Protein 9FJC (pdb70)

Radius of gyration: 28.63 Å; Cα contacts (8 Å, |Δi|>4): 1859; chains: 4; bounding box: 88×82×57 Å

Solvent-accessible surface area: 30308 Å² total; per-residue (Å²): 199,39,79,63,70,48,0,30,7,18,26,0,0,0,85,16,24,41,0,38,95,10,62,8,27,19,98,62,81,129,7,28,6,95,10,86,25,9,38,27,12,15,2,81,2,2,1,23,11,14,2,0,0,0,2,22,21,20,21,1,16,4,2,39,10,75,44,58,134,45,122,52,137,40,126,105,56,131,58,104,89,17,33,1,0,8,0,31,4,51,75,88,25,77,72,3,75,86,25,90,20,142,8,12,128,31,108,124,30,39,39,33,110,30,43,38,81,98,39,38,12,49,28,0,20,10,6,41,18,179,9,19,4,35,23,16,17,17,1,0,5,51,87,96,62,29,92,54,72,6,0,2,37,35,79,33,113,51,8,23,8,11,0,36,4,58,46,167,58,53,130,9,35,23,76,0,23,0,87,0,36,7,4,1,0,35,15,65,0,13,0,14,8,2,2,14,11,1,67,9,56,65,13,92,15,7,1,2,57,21,51,17,4,14,97,70,31,137,20,35,57,56,70,141,72,67,43,81,40,34,127,17,76,20,94,10,71,124,101,28,110,43,40,43,12,49,68,60,138,7,119,60,23,96,138,140,45,46,104,38,177,67,151,39,51,78,30,76,100,37,0,14,59,12,16,80,5,105,65,24,61,1,93,108,119,26,14,1,8,3,4,1,0,0,10,2,0,9,148,31,52,96,0,1,81,22,1,32,96,10,95,28,2,26,8,2,4,5,0,4,0,55,2,106,36,56,124,67,5,8,0,0,0,0,0,0,0,0,0,1,0,4,2,0,0,4,25,26,106,46,23,2,71,57,51,50,1,4,23,16,40,69,14,68,133,10,39,89,76,102,29,38,91,127,52,66,84,79,4,4,12,0,3,10,0,0,0,14,0,7,6,0,2,8,0,5,12,2,10,46,31,37,0,3,14,29,70,55,66,20,2,4,0,4,0,7,23,6,4,12,44,9,16,21,5,8,10,56,1,3,16,7,0,0,0,0,0,7,0,4,57,4,41,31,15,168,71,28,76,86,137,5,51,1,30,1,4,0,0,0,21,34,1,8,1,7,24,127,89,142,40,28,123,61,124,152,122,124,161,112,80,138,40,59,94,116,45,91,60,44,15,50,128,40,2,67,18,30,37,95,150,86,132,59,30,101,98,18,163,11,14,14,105,8,85,22,0,0,69,4,0,52,48,48,0,2,0,4,0,19,1,25,124,70,15,8,72,24,18,105,0,5,20,0,70,1,61,49,24,126,72,113,19,79,50,10,1,0,0,11,6,43,2,6,36,27,15,0,1,19,39,2,0,1,0,3,0,0,6,4,0,35,24,7,1,4,13,3,66,0,17,0,16,0,0,0,0,29,60,1,63,6,78,0,5,1,1,1,13,51,52,86,82,50,29,12,148,67,78,134,66,0,80,128,29,58,73,57,68,3,24,1,38,153,108,25,47,13,90,16,66,1,50,55,82,34,114,40,111,34,8,96,7,107,114,53,154,141,12,29,4,6,50,1,1,1,5,5,52,67,32,0,86,35,54,83,94,12,56,47,68,6,25,1,0,0,13,0,0,2,17,139,65,2,0,2,96,105,22,77,83,7,91,31,8,146,51,125,108,47,23,133,209,139,119,82,88,125,83,198,29,78,6,0,39,34,11,92,147

Secondary structure (DSSP, 8-state):
----GGGBHHHHH-S-EEEEEEEEESSSTT-EEEEE--S-SSHHHHHHHTTEEEEEEEEEEEEEEEEEEPP--SSS--PPPPEEEEEEE-TTS----STT-GGGG-SSS-EEEEETTSPPPEEEE----SSSSEES---BBSSTTS-S-BSGGGG----EEEEEE-SPP-SS-EEEEEEEEEEEEEEEEEEE-PPP-SPP--SSS-------SS---SSTT--/-EEEEETTEEEEE-TT---EETTS----PPPGGG----SPPB--GGGTSS-EE---EE--TT---EEEEHHHHTTTSHHHHHHHHHEEEEEEEEEEEEE----TT-EEEEEEEEEET----BSSTTS---HHHH--TTSPEE-BSSPPPTT-SS-B--BGGGTTTTS-GGGGGGSSEEEEETTT-SEEEEEE----SSS-B-TTTB--EEEEEEEEEEEE--BTB----EEEEEEEEEEEEEEEE-SPP--/-----PPTTTT---TT------BSSTT--PPPP---S-EE-BHHHHHTS-EE------TTTTTSGGGG-EEE---SSSS-EEEEEE--TTTSHHHHTSHHHHHHTT-SEEES-EEEEEEE-S-TT-B-EEEEEEE-BTB----SHHHHTTSEEEEEETTT-SEEEEEE----SSS-EESS--GGG---EEEEEESS--B--TTS-S-EEEEEEEEE-TT-EEES----SS---SS---/--S---SSSGGGS----

Structure (mmCIF, N/CA/C/O backbone):
data_9FJC
#
_entry.id   9FJC
#
loop_
_entity.id
_entity.type
_entity.pdbx_description
1 polymer 'Capsid protein VP1'
2 polymer 'Capsid protein VP2'
3 polymer 'Capsid protein VP3'
4 polymer 'Capsid protein VP4'
5 non-polymer 'PALMITIC ACID'
#
loop_
_atom_site.group_PDB
_atom_site.id
_atom_site.type_symbol
_atom_site.label_atom_id
_atom_site.label_alt_id
_atom_site.label_comp_id
_atom_site.label_asym_id
_atom_site.label_entity_id
_atom_site.label_seq_id
_atom_site.pdbx_PDB_ins_code
_atom_site.Cartn_x
_atom_site.Cartn_y
_atom_site.Cartn_z
_atom_site.occupancy
_atom_site.B_iso_or_equiv
_atom_site.auth_seq_id
_atom_site.auth_comp_id
_atom_site.auth_asym_id
_atom_site.auth_atom_id
_atom_site.pdbx_PDB_model_num
ATOM 1 N N . TYR A 1 1 ? 250.218 244.260 313.566 1.00 68.89 56 TYR 1 N 1
ATOM 2 C CA . TYR A 1 1 ? 251.622 244.323 313.176 1.00 68.89 56 TYR 1 CA 1
ATOM 3 C C . TYR A 1 1 ? 252.525 243.827 314.299 1.00 68.89 56 TYR 1 C 1
ATOM 4 O O . TYR A 1 1 ? 253.731 243.670 314.114 1.00 68.89 56 TYR 1 O 1
ATOM 13 N N . HIS A 1 2 ? 251.933 243.579 315.464 1.00 64.21 57 HIS 1 N 1
ATOM 14 C CA . HIS A 1 2 ? 252.628 242.984 316.598 1.00 64.21 57 HIS 1 CA 1
ATOM 15 C C . HIS A 1 2 ? 252.000 241.629 316.883 1.00 64.21 57 HIS 1 C 1
ATOM 16 O O . HIS A 1 2 ? 250.788 241.537 317.101 1.00 64.21 57 HIS 1 O 1
ATOM 23 N N . SER A 1 3 ? 252.821 240.585 316.875 1.00 61.57 58 SER 1 N 1
ATOM 24 C CA . SER A 1 3 ? 252.330 239.236 317.100 1.00 61.57 58 SER 1 CA 1
ATOM 25 C C . SER A 1 3 ? 252.307 238.915 318.589 1.00 61.57 58 SER 1 C 1
ATOM 26 O O . SER A 1 3 ? 253.087 239.457 319.377 1.00 61.57 58 SER 1 O 1
ATOM 29 N N . ARG A 1 4 ? 251.396 238.024 318.970 1.00 57.85 59 ARG 1 N 1
ATOM 30 C CA . ARG A 1 4 ? 251.241 237.581 320.350 1.00 57.85 59 ARG 1 CA 1
ATOM 31 C C . ARG A 1 4 ? 251.766 236.161 320.536 1.00 57.85 59 ARG 1 C 1
ATOM 32 O O . ARG A 1 4 ? 251.220 235.377 321.313 1.00 57.85 59 ARG 1 O 1
ATOM 40 N N . SER A 1 5 ? 252.837 235.819 319.817 1.00 57.25 60 SER 1 N 1
ATOM 41 C CA . SER A 1 5 ? 253.337 234.448 319.835 1.00 57.25 60 SER 1 CA 1
ATOM 42 C C . SER A 1 5 ? 253.855 234.057 321.212 1.00 57.25 60 SER 1 C 1
ATOM 43 O O . SER A 1 5 ? 253.621 232.936 321.674 1.00 57.25 60 SER 1 O 1
ATOM 46 N N . GLU A 1 6 ? 254.557 234.966 321.886 1.00 54.16 61 GLU 1 N 1
ATOM 47 C CA . GLU A 1 6 ? 255.194 234.622 323.149 1.00 54.16 61 GLU 1 CA 1
ATOM 48 C C . GLU A 1 6 ? 254.229 234.609 324.325 1.00 54.16 61 GLU 1 C 1
ATOM 49 O O . GLU A 1 6 ? 254.631 234.219 325.425 1.00 54.16 61 GLU 1 O 1
ATOM 55 N N . SER A 1 7 ? 252.982 235.029 324.133 1.00 53.73 62 SER 1 N 1
ATOM 56 C CA . SER A 1 7 ? 251.970 234.936 325.174 1.00 53.73 62 SER 1 CA 1
ATOM 57 C C . SER A 1 7 ? 251.053 233.736 324.986 1.00 53.73 62 SER 1 C 1
ATOM 58 O O . SER A 1 7 ? 250.039 233.628 325.680 1.00 53.73 62 SER 1 O 1
ATOM 61 N N . SER A 1 8 ? 251.383 232.837 324.062 1.00 53.66 63 SER 1 N 1
ATOM 62 C CA . SER A 1 8 ? 250.635 231.598 323.926 1.00 53.66 63 SER 1 CA 1
ATOM 63 C C . SER A 1 8 ? 250.804 230.746 325.176 1.00 53.66 63 SER 1 C 1
ATOM 64 O O . SER A 1 8 ? 251.781 230.879 325.916 1.00 53.66 63 SER 1 O 1
ATOM 67 N N . ILE A 1 9 ? 249.830 229.865 325.413 1.00 52.05 64 ILE 1 N 1
ATOM 68 C CA . ILE A 1 9 ? 249.917 228.959 326.555 1.00 52.05 64 ILE 1 CA 1
ATOM 69 C C . ILE A 1 9 ? 251.140 228.064 326.428 1.00 52.05 64 ILE 1 C 1
ATOM 70 O O . ILE A 1 9 ? 251.834 227.791 327.416 1.00 52.05 64 ILE 1 O 1
ATOM 75 N N . GLU A 1 10 ? 251.427 227.601 325.211 1.00 53.67 65 GLU 1 N 1
ATOM 76 C CA . GLU A 1 10 ? 252.608 226.777 324.982 1.00 53.67 65 GLU 1 CA 1
ATOM 77 C C . GLU A 1 10 ? 253.873 227.502 325.420 1.00 53.67 65 GLU 1 C 1
ATOM 78 O O . GLU A 1 10 ? 254.593 227.036 326.307 1.00 53.67 65 GLU 1 O 1
ATOM 84 N N . ASN A 1 11 ? 254.141 228.668 324.828 1.00 51.96 66 ASN 1 N 1
ATOM 85 C CA . ASN A 1 11 ? 255.350 229.408 325.170 1.00 51.96 66 ASN 1 CA 1
ATOM 86 C C . ASN A 1 11 ? 255.385 229.776 326.645 1.00 51.96 66 ASN 1 C 1
ATOM 87 O O . ASN A 1 11 ? 256.458 229.784 327.256 1.00 51.96 66 ASN 1 O 1
ATOM 92 N N . PHE A 1 12 ? 254.227 230.067 327.235 1.00 50.94 67 PHE 1 N 1
ATOM 93 C CA . PHE A 1 12 ? 254.173 230.433 328.644 1.00 50.94 67 PHE 1 CA 1
ATOM 94 C C . PHE A 1 12 ? 254.552 229.266 329.548 1.00 50.94 67 PHE 1 C 1
ATOM 95 O O . PHE A 1 12 ? 255.222 229.463 330.567 1.00 50.94 67 PHE 1 O 1
ATOM 103 N N . LEU A 1 13 ? 254.147 228.049 329.192 1.00 49.98 68 LEU 1 N 1
ATOM 104 C CA . LEU A 1 13 ? 254.374 226.896 330.054 1.00 49.98 68 LEU 1 CA 1
ATOM 105 C C . LEU A 1 13 ? 255.513 225.995 329.596 1.00 49.98 68 LEU 1 C 1
ATOM 106 O O . LEU A 1 13 ? 256.075 225.270 330.421 1.00 49.98 68 LEU 1 O 1
ATOM 111 N N . CYS A 1 14 ? 255.879 226.021 328.314 1.00 50.23 69 CYS 1 N 1
ATOM 112 C CA . CYS A 1 14 ? 256.902 225.118 327.784 1.00 50.23 69 CYS 1 CA 1
ATOM 113 C C . CYS A 1 14 ? 258.309 225.636 328.099 1.00 50.23 69 CYS 1 C 1
ATOM 114 O O . CYS A 1 14 ? 259.128 225.896 327.220 1.00 50.23 69 CYS 1 O 1
ATOM 117 N N . ARG A 1 15 ? 258.577 225.780 329.394 1.00 47.53 70 ARG 1 N 1
ATOM 118 C CA . ARG A 1 15 ? 259.898 226.132 329.894 1.00 47.53 70 ARG 1 CA 1
ATOM 119 C C . ARG A 1 15 ? 260.189 225.261 331.104 1.00 47.53 70 ARG 1 C 1
ATOM 120 O O . ARG A 1 15 ? 259.337 225.127 331.986 1.00 47.53 70 ARG 1 O 1
ATOM 128 N N . ALA A 1 16 ? 261.377 224.664 331.140 1.00 45.87 71 ALA 1 N 1
ATOM 129 C CA . ALA A 1 16 ? 261.700 223.721 332.202 1.00 45.87 71 ALA 1 CA 1
ATOM 130 C C . ALA A 1 16 ? 261.799 224.429 333.545 1.00 45.87 71 ALA 1 C 1
ATOM 131 O O . ALA A 1 16 ? 262.446 225.470 333.673 1.00 45.87 71 ALA 1 O 1
ATOM 133 N N . ALA A 1 17 ? 261.150 223.852 334.551 1.00 44.25 72 ALA 1 N 1
ATOM 134 C CA . ALA A 1 17 ? 261.101 224.424 335.887 1.00 44.25 72 ALA 1 CA 1
ATOM 135 C C . ALA A 1 17 ? 261.407 223.349 336.915 1.00 44.25 72 ALA 1 C 1
ATOM 136 O O . ALA A 1 17 ? 260.888 222.233 336.829 1.00 44.25 72 ALA 1 O 1
ATOM 138 N N . CYS A 1 18 ? 262.248 223.687 337.886 1.00 44.75 73 CYS 1 N 1
ATOM 139 C CA . CYS A 1 18 ? 262.547 222.759 338.966 1.00 44.75 73 CYS 1 CA 1
ATOM 140 C C . CYS A 1 18 ? 261.330 222.608 339.867 1.00 44.75 73 CYS 1 C 1
ATOM 141 O O . CYS A 1 18 ? 260.760 223.600 340.329 1.00 44.75 73 CYS 1 O 1
ATOM 144 N N . VAL A 1 19 ? 260.929 221.363 340.115 1.00 45.29 74 VAL 1 N 1
ATOM 145 C CA . VAL A 1 19 ? 259.774 221.075 340.959 1.00 45.29 74 VAL 1 CA 1
ATOM 146 C C . VAL A 1 19 ? 260.163 220.510 342.311 1.00 45.29 74 VAL 1 C 1
ATOM 147 O O . VAL A 1 19 ? 259.342 220.559 343.241 1.00 45.29 74 VAL 1 O 1
ATOM 151 N N . TYR A 1 20 ? 261.376 219.986 342.457 1.00 45.91 75 TYR 1 N 1
ATOM 152 C CA . TYR A 1 20 ? 261.835 219.370 343.694 1.00 45.91 75 TYR 1 CA 1
ATOM 153 C C . TYR A 1 20 ? 263.286 218.958 343.503 1.00 45.91 75 TYR 1 C 1
ATOM 154 O O . TYR A 1 20 ? 263.762 218.815 342.375 1.00 45.91 75 TYR 1 O 1
ATOM 163 N N . TYR A 1 21 ? 263.983 218.771 344.619 1.00 46.67 76 TYR 1 N 1
ATOM 164 C CA . TYR A 1 21 ? 265.277 218.109 344.599 1.00 46.67 76 TYR 1 CA 1
ATOM 165 C C . TYR A 1 21 ? 265.449 217.316 345.883 1.00 46.67 76 TYR 1 C 1
ATOM 166 O O . TYR A 1 21 ? 265.000 217.738 346.951 1.00 46.67 76 TYR 1 O 1
ATOM 175 N N . ALA A 1 22 ? 266.089 216.157 345.765 1.00 48.34 77 ALA 1 N 1
ATOM 176 C CA . ALA A 1 22 ? 266.283 215.245 346.880 1.00 48.34 77 ALA 1 CA 1
ATOM 177 C C . ALA A 1 22 ? 267.750 214.855 346.968 1.00 48.34 77 ALA 1 C 1
ATOM 178 O O . ALA A 1 22 ? 268.498 214.950 345.993 1.00 48.34 77 ALA 1 O 1
ATOM 180 N N . THR A 1 23 ? 268.156 214.412 348.154 1.00 49.40 78 THR 1 N 1
ATOM 181 C CA . THR A 1 23 ? 269.536 214.034 348.413 1.00 49.40 78 THR 1 CA 1
ATOM 182 C C . THR A 1 23 ? 269.593 212.627 348.987 1.00 49.40 78 THR 1 C 1
ATOM 183 O O . THR A 1 23 ? 268.647 212.159 349.624 1.00 49.40 78 THR 1 O 1
ATOM 187 N N . TYR A 1 24 ? 270.717 211.957 348.750 1.00 50.54 79 TYR 1 N 1
ATOM 188 C CA . TYR A 1 24 ? 270.948 210.629 349.297 1.00 50.54 79 TYR 1 CA 1
ATOM 189 C C . TYR A 1 24 ? 272.447 210.381 349.360 1.00 50.54 79 TYR 1 C 1
ATOM 190 O O . TYR A 1 24 ? 273.189 210.812 348.475 1.00 50.54 79 TYR 1 O 1
ATOM 199 N N . THR A 1 25 ? 272.882 209.695 350.412 1.00 54.61 80 THR 1 N 1
ATOM 200 C CA . THR A 1 25 ? 274.290 209.412 350.650 1.00 54.61 80 THR 1 CA 1
ATOM 201 C C . THR A 1 25 ? 274.540 207.913 350.554 1.00 54.61 80 THR 1 C 1
ATOM 202 O O . THR A 1 25 ? 273.664 207.106 350.877 1.00 54.61 80 THR 1 O 1
ATOM 206 N N . ASN A 1 26 ? 275.741 207.548 350.112 1.00 57.77 81 ASN 1 N 1
ATOM 207 C CA . ASN A 1 26 ? 276.089 206.157 349.853 1.00 57.77 81 ASN 1 CA 1
ATOM 208 C C . ASN A 1 26 ? 276.660 205.453 351.078 1.00 57.77 81 ASN 1 C 1
ATOM 209 O O . ASN A 1 26 ? 277.337 204.431 350.941 1.00 57.77 81 ASN 1 O 1
ATOM 214 N N . ASN A 1 27 ? 276.400 205.974 352.275 1.00 59.40 82 ASN 1 N 1
ATOM 215 C CA . ASN A 1 27 ? 277.019 205.452 353.486 1.00 59.40 82 ASN 1 CA 1
ATOM 216 C C . ASN A 1 27 ? 276.058 204.663 354.366 1.00 59.40 82 ASN 1 C 1
ATOM 217 O O . ASN A 1 27 ? 276.354 204.449 355.545 1.00 59.40 82 ASN 1 O 1
ATOM 222 N N . SER A 1 28 ? 274.919 204.228 353.834 1.00 58.88 83 SER 1 N 1
ATOM 223 C CA . SER A 1 28 ? 273.955 203.500 354.646 1.00 58.88 83 SER 1 CA 1
ATOM 224 C C . SER A 1 28 ? 273.068 202.656 353.746 1.00 58.88 83 SER 1 C 1
ATOM 225 O O . SER A 1 28 ? 272.973 202.891 352.539 1.00 58.88 83 SER 1 O 1
ATOM 228 N N . GLU A 1 29 ? 272.359 201.691 354.333 1.00 59.00 84 GLU 1 N 1
ATOM 229 C CA . GLU A 1 29 ? 271.401 200.870 353.549 1.00 59.00 84 GLU 1 CA 1
ATOM 230 C C . GLU A 1 29 ? 270.167 201.725 353.247 1.00 59.00 84 GLU 1 C 1
ATOM 231 O O . GLU A 1 29 ? 269.475 201.433 352.261 1.00 59.00 84 GLU 1 O 1
ATOM 237 N N . LYS A 1 30 ? 269.889 202.726 354.084 1.00 57.35 85 LYS 1 N 1
ATOM 238 C CA . LYS A 1 30 ? 268.794 203.642 353.803 1.00 57.35 85 LYS 1 CA 1
ATOM 239 C C . LYS A 1 30 ? 269.233 204.798 352.917 1.00 57.35 85 LYS 1 C 1
ATOM 240 O O . LYS A 1 30 ? 268.603 205.860 352.934 1.00 57.35 85 LYS 1 O 1
ATOM 246 N N . GLY A 1 31 ? 270.300 204.613 352.145 1.00 54.77 86 GLY 1 N 1
ATOM 247 C CA . GLY A 1 31 ? 270.846 205.673 351.324 1.00 54.77 86 GLY 1 CA 1
ATOM 248 C C . GLY A 1 31 ? 270.171 205.825 349.979 1.00 54.77 86 GLY 1 C 1
ATOM 249 O O . GLY A 1 31 ? 270.838 205.841 348.941 1.00 54.77 86 GLY 1 O 1
ATOM 250 N N . TYR A 1 32 ? 268.851 205.949 350.018 1.00 52.55 87 TYR 1 N 1
ATOM 251 C CA . TYR A 1 32 ? 268.078 206.191 348.779 1.00 52.55 87 TYR 1 CA 1
ATOM 252 C C . TYR A 1 32 ? 267.160 207.372 349.054 1.00 52.55 87 TYR 1 C 1
ATOM 253 O O . TYR A 1 32 ? 267.039 207.780 350.217 1.00 52.55 87 TYR 1 O 1
ATOM 262 N N . ALA A 1 33 ? 266.533 207.910 348.021 1.00 50.75 88 ALA 1 N 1
ATOM 263 C CA . ALA A 1 33 ? 265.624 209.037 348.134 1.00 50.75 88 ALA 1 CA 1
ATOM 264 C C . ALA A 1 33 ? 264.296 208.709 347.469 1.00 50.75 88 ALA 1 C 1
ATOM 265 O O . ALA A 1 33 ? 264.226 207.911 346.531 1.00 50.75 88 ALA 1 O 1
ATOM 267 N N . GLU A 1 34 ? 263.236 209.334 347.973 1.00 50.98 89 GLU 1 N 1
ATOM 268 C CA . GLU A 1 34 ? 261.899 209.157 347.431 1.00 50.98 89 GLU 1 CA 1
ATOM 269 C C . GLU A 1 34 ? 261.214 210.510 347.337 1.00 50.98 89 GLU 1 C 1
ATOM 270 O O . GLU A 1 34 ? 261.528 211.435 348.088 1.00 50.98 89 GLU 1 O 1
ATOM 276 N N . TRP A 1 35 ? 260.272 210.617 346.404 1.00 46.03 90 TRP 1 N 1
ATOM 277 C CA . TRP A 1 35 ? 259.498 211.842 346.239 1.00 46.03 90 TRP 1 CA 1
ATOM 278 C C . TRP A 1 35 ? 258.148 211.492 345.639 1.00 46.03 90 TRP 1 C 1
ATOM 279 O O . TRP A 1 35 ? 258.086 210.888 344.565 1.00 46.03 90 TRP 1 O 1
ATOM 290 N N . VAL A 1 36 ? 257.075 211.875 346.326 1.00 45.27 91 VAL 1 N 1
ATOM 291 C CA . VAL A 1 36 ? 255.728 211.699 345.792 1.00 45.27 91 VAL 1 CA 1
ATOM 292 C C . VAL A 1 36 ? 255.480 212.821 344.790 1.00 45.27 91 VAL 1 C 1
ATOM 293 O O . VAL A 1 36 ? 255.500 214.000 345.151 1.00 45.27 91 VAL 1 O 1
ATOM 297 N N . ILE A 1 37 ? 255.241 212.456 343.529 1.00 45.75 92 ILE 1 N 1
ATOM 298 C CA . ILE A 1 37 ? 255.229 213.441 342.455 1.00 45.75 92 ILE 1 CA 1
ATOM 299 C C . ILE A 1 37 ? 254.059 214.397 342.623 1.00 45.75 92 ILE 1 C 1
ATOM 300 O O . ILE A 1 37 ? 252.906 213.979 342.786 1.00 45.75 92 ILE 1 O 1
ATOM 305 N N . ASN A 1 38 ? 254.357 215.693 342.583 1.00 46.92 93 ASN 1 N 1
ATOM 306 C CA . ASN A 1 38 ? 253.351 216.742 342.647 1.00 46.92 93 ASN 1 CA 1
ATOM 307 C C . ASN A 1 38 ? 253.991 218.043 342.190 1.00 46.92 93 ASN 1 C 1
ATOM 308 O O . ASN A 1 38 ? 255.205 218.223 342.302 1.00 46.92 93 ASN 1 O 1
ATOM 313 N N . THR A 1 39 ? 253.161 218.951 341.683 1.00 46.48 94 THR 1 N 1
ATOM 314 C CA . THR A 1 39 ? 253.625 220.226 341.152 1.00 46.48 94 THR 1 CA 1
ATOM 315 C C . THR A 1 39 ? 253.305 221.391 342.083 1.00 46.48 94 THR 1 C 1
ATOM 316 O O . THR A 1 39 ? 253.233 222.539 341.643 1.00 46.48 94 THR 1 O 1
ATOM 320 N N . ARG A 1 40 ? 253.120 221.115 343.375 1.00 47.57 95 ARG 1 N 1
ATOM 321 C CA . ARG A 1 40 ? 252.658 222.132 344.310 1.00 47.57 95 ARG 1 CA 1
ATOM 322 C C . ARG A 1 40 ? 253.671 222.446 345.403 1.00 47.57 95 ARG 1 C 1
ATOM 323 O O . ARG A 1 40 ? 253.340 223.173 346.344 1.00 47.57 95 ARG 1 O 1
ATOM 331 N N . GLN A 1 41 ? 254.890 221.922 345.309 1.00 47.12 96 GLN 1 N 1
ATOM 332 C CA . GLN A 1 41 ? 255.915 222.187 346.306 1.00 47.12 96 GLN 1 CA 1
ATOM 333 C C . GLN A 1 41 ? 256.833 223.342 345.930 1.00 47.12 96 GLN 1 C 1
ATOM 334 O O . GLN A 1 41 ? 257.675 223.730 346.744 1.00 47.12 96 GLN 1 O 1
ATOM 340 N N . VAL A 1 42 ? 256.691 223.901 344.731 1.00 46.89 97 VAL 1 N 1
ATOM 341 C CA . VAL A 1 42 ? 257.478 225.042 344.280 1.00 46.89 97 VAL 1 CA 1
ATOM 342 C C . VAL A 1 42 ? 256.521 226.167 343.920 1.00 46.89 97 VAL 1 C 1
ATOM 343 O O . VAL A 1 42 ? 255.454 225.922 343.350 1.00 46.89 97 VAL 1 O 1
ATOM 347 N N . ALA A 1 43 ? 256.902 227.401 344.253 1.00 47.07 98 ALA 1 N 1
ATOM 348 C CA . ALA A 1 43 ? 255.992 228.529 344.082 1.00 47.07 98 ALA 1 CA 1
ATOM 349 C C . ALA A 1 43 ? 255.774 228.872 342.611 1.00 47.07 98 ALA 1 C 1
ATOM 350 O O . ALA A 1 43 ? 254.636 229.101 342.187 1.00 47.07 98 ALA 1 O 1
ATOM 352 N N . GLN A 1 44 ? 256.845 228.900 341.817 1.00 47.82 99 GLN 1 N 1
ATOM 353 C CA . GLN A 1 44 ? 256.775 229.490 340.482 1.00 47.82 99 GLN 1 CA 1
ATOM 354 C C . GLN A 1 44 ? 255.920 228.655 339.533 1.00 47.82 99 GLN 1 C 1
ATOM 355 O O . GLN A 1 44 ? 254.957 229.159 338.940 1.00 47.82 99 GLN 1 O 1
ATOM 361 N N . LEU A 1 45 ? 256.265 227.377 339.360 1.00 46.81 100 LEU 1 N 1
ATOM 362 C CA . LEU A 1 45 ? 255.492 226.537 338.450 1.00 46.81 100 LEU 1 CA 1
ATOM 363 C C . LEU A 1 45 ? 254.068 226.350 338.950 1.00 46.81 100 LEU 1 C 1
ATOM 364 O O . LEU A 1 45 ? 253.128 226.283 338.151 1.00 46.81 100 LEU 1 O 1
ATOM 369 N N . ARG A 1 46 ? 253.887 226.255 340.269 1.00 47.43 101 ARG 1 N 1
ATOM 370 C CA . ARG A 1 46 ? 252.543 226.137 340.822 1.00 47.43 101 ARG 1 CA 1
ATOM 371 C C . ARG A 1 46 ? 251.695 227.346 340.457 1.00 47.43 101 ARG 1 C 1
ATOM 372 O O . ARG A 1 46 ? 250.544 227.206 340.034 1.00 47.43 101 ARG 1 O 1
ATOM 380 N N . ARG A 1 47 ? 252.252 228.549 340.612 1.00 48.84 102 ARG 1 N 1
ATOM 381 C CA . ARG A 1 47 ? 251.501 229.748 340.260 1.00 48.84 102 ARG 1 CA 1
ATOM 382 C C . ARG A 1 47 ? 251.214 229.799 338.767 1.00 48.84 102 ARG 1 C 1
ATOM 383 O O . ARG A 1 47 ? 250.118 230.194 338.354 1.00 48.84 102 ARG 1 O 1
ATOM 391 N N . LYS A 1 48 ? 252.185 229.407 337.941 1.00 48.18 103 LYS 1 N 1
ATOM 392 C CA . LYS A 1 48 ? 251.957 229.415 336.499 1.00 48.18 103 LYS 1 CA 1
ATOM 393 C C . LYS A 1 48 ? 250.845 228.448 336.109 1.00 48.18 103 LYS 1 C 1
ATOM 394 O O . LYS A 1 48 ? 250.009 228.765 335.256 1.00 48.18 103 LYS 1 O 1
ATOM 400 N N . LEU A 1 49 ? 250.814 227.266 336.727 1.00 47.34 104 LEU 1 N 1
ATOM 401 C CA . LEU A 1 49 ? 249.772 226.294 336.414 1.00 47.34 104 LEU 1 CA 1
ATOM 402 C C . LEU A 1 49 ? 248.415 226.739 336.944 1.00 47.34 104 LEU 1 C 1
ATOM 403 O O . LEU A 1 49 ? 247.386 226.513 336.297 1.00 47.34 104 LEU 1 O 1
ATOM 408 N N . GLU A 1 50 ? 248.388 227.374 338.112 1.00 47.84 105 GLU 1 N 1
ATOM 409 C CA . GLU A 1 50 ? 247.138 227.728 338.769 1.00 47.84 105 GLU 1 CA 1
ATOM 410 C C . GLU A 1 50 ? 246.484 228.976 338.191 1.00 47.84 105 GLU 1 C 1
ATOM 411 O O . GLU A 1 50 ? 245.509 229.464 338.767 1.00 47.84 105 GLU 1 O 1
ATOM 417 N N . LEU A 1 51 ? 246.992 229.506 337.080 1.00 47.43 106 LEU 1 N 1
ATOM 418 C CA . LEU A 1 51 ? 246.246 230.495 336.317 1.00 47.43 106 LEU 1 CA 1
ATOM 419 C C . LEU A 1 51 ? 245.035 229.889 335.625 1.00 47.43 106 LEU 1 C 1
ATOM 420 O O . LEU A 1 51 ? 244.200 230.633 335.102 1.00 47.43 106 LEU 1 O 1
ATOM 425 N N . PHE A 1 52 ? 244.931 228.565 335.608 1.00 47.11 107 PHE 1 N 1
ATOM 426 C CA . PHE A 1 52 ? 243.851 227.852 334.953 1.00 47.11 107 PHE 1 CA 1
ATOM 427 C C . PHE A 1 52 ? 243.285 226.820 335.916 1.00 47.11 107 PHE 1 C 1
ATOM 428 O O . PHE A 1 52 ? 243.940 226.417 336.879 1.00 47.11 107 PHE 1 O 1
ATOM 436 N N . THR A 1 53 ? 242.051 226.402 335.654 1.00 47.31 108 THR 1 N 1
ATOM 437 C CA . THR A 1 53 ? 241.394 225.394 336.475 1.00 47.31 108 THR 1 CA 1
ATOM 438 C C . THR A 1 53 ? 241.680 223.975 336.006 1.00 47.31 108 THR 1 C 1
ATOM 439 O O . THR A 1 53 ? 241.911 223.090 336.834 1.00 47.31 108 THR 1 O 1
ATOM 443 N N . TYR A 1 54 ? 241.680 223.740 334.699 1.00 48.36 109 TYR 1 N 1
ATOM 444 C CA . TYR A 1 54 ? 241.952 222.427 334.136 1.00 48.36 109 TYR 1 CA 1
ATOM 445 C C . TYR A 1 54 ? 243.049 222.535 333.091 1.00 48.36 109 TYR 1 C 1
ATOM 446 O O . TYR A 1 54 ? 243.098 223.501 332.326 1.00 48.36 109 TYR 1 O 1
ATOM 455 N N . LEU A 1 55 ? 243.923 221.534 333.063 1.00 47.04 110 LEU 1 N 1
ATOM 456 C CA . LEU A 1 55 ? 245.045 221.507 332.141 1.00 47.04 110 LEU 1 CA 1
ATOM 457 C C . LEU A 1 55 ? 245.177 220.114 331.548 1.00 47.04 110 LEU 1 C 1
ATOM 458 O O . LEU A 1 55 ? 244.812 219.118 332.175 1.00 47.04 110 LEU 1 O 1
ATOM 463 N N . ARG A 1 56 ? 245.705 220.055 330.330 1.00 48.52 111 ARG 1 N 1
ATOM 464 C CA . ARG A 1 56 ? 245.985 218.791 329.660 1.00 48.52 111 ARG 1 CA 1
ATOM 465 C C . ARG A 1 56 ? 247.268 218.959 328.867 1.00 48.52 111 ARG 1 C 1
ATOM 466 O O . ARG A 1 56 ? 247.312 219.756 327.926 1.00 48.52 111 ARG 1 O 1
ATOM 474 N N . PHE A 1 57 ? 248.308 218.222 329.245 1.00 48.36 112 PHE 1 N 1
ATOM 475 C CA . PHE A 1 57 ? 249.596 218.377 328.589 1.00 48.36 112 PHE 1 CA 1
ATOM 476 C C . PHE A 1 57 ? 250.397 217.090 328.684 1.00 48.36 112 PHE 1 C 1
ATOM 477 O O . PHE A 1 57 ? 250.160 216.245 329.551 1.00 48.36 112 PHE 1 O 1
ATOM 485 N N . ASP A 1 58 ? 251.352 216.956 327.773 1.00 49.91 113 ASP 1 N 1
ATOM 486 C CA . ASP A 1 58 ? 252.434 215.998 327.913 1.00 49.91 113 ASP 1 CA 1
ATOM 487 C C . ASP A 1 58 ? 253.553 216.634 328.726 1.00 49.91 113 ASP 1 C 1
ATOM 488 O O . ASP A 1 58 ? 253.612 217.854 328.890 1.00 49.91 113 ASP 1 O 1
ATOM 493 N N . LEU A 1 59 ? 254.445 215.798 329.238 1.00 47.99 114 LEU 1 N 1
ATOM 494 C CA . LEU A 1 59 ? 255.493 216.272 330.128 1.00 47.99 114 LEU 1 CA 1
ATOM 495 C C . LEU A 1 59 ? 256.854 215.777 329.667 1.00 47.99 114 LEU 1 C 1
ATOM 496 O O . LEU A 1 59 ? 257.019 214.603 329.329 1.00 47.99 114 LEU 1 O 1
ATOM 501 N N . GLU A 1 60 ? 257.825 216.683 329.660 1.00 48.33 115 GLU 1 N 1
ATOM 502 C CA . GLU A 1 60 ? 259.224 216.342 329.451 1.00 48.33 115 GLU 1 CA 1
ATOM 503 C C . GLU A 1 60 ? 259.932 216.389 330.797 1.00 48.33 115 GLU 1 C 1
ATOM 504 O O . GLU A 1 60 ? 259.853 217.396 331.508 1.00 48.33 115 GLU 1 O 1
ATOM 510 N N . LEU A 1 61 ? 260.617 215.307 331.143 1.00 47.10 116 LEU 1 N 1
ATOM 511 C CA . LEU A 1 61 ? 261.304 215.180 332.420 1.00 47.10 116 LEU 1 CA 1
ATOM 512 C C . LEU A 1 61 ? 262.804 215.257 332.187 1.00 47.10 116 LEU 1 C 1
ATOM 513 O O . LEU A 1 61 ? 263.337 214.544 331.333 1.00 47.10 116 LEU 1 O 1
ATOM 518 N N . THR A 1 62 ? 263.478 216.121 332.939 1.00 45.18 117 THR 1 N 1
ATOM 519 C CA . THR A 1 62 ? 264.927 216.240 332.899 1.00 45.18 117 THR 1 CA 1
ATOM 520 C C . THR A 1 62 ? 265.469 216.266 334.320 1.00 45.18 117 THR 1 C 1
ATOM 521 O O . THR A 1 62 ? 264.933 216.966 335.183 1.00 45.18 117 THR 1 O 1
ATOM 525 N N . PHE A 1 63 ? 266.530 215.504 334.559 1.00 45.34 118 PHE 1 N 1
ATOM 526 C CA . PHE A 1 63 ? 267.147 215.401 335.872 1.00 45.34 118 PHE 1 CA 1
ATOM 527 C C . PHE A 1 63 ? 268.555 215.975 335.826 1.00 45.34 118 PHE 1 C 1
ATOM 528 O O . PHE A 1 63 ? 269.317 215.696 334.897 1.00 45.34 118 PHE 1 O 1
ATOM 536 N N . VAL A 1 64 ? 268.898 216.776 336.829 1.00 44.04 119 VAL 1 N 1
ATOM 537 C CA . VAL A 1 64 ? 270.250 217.300 336.997 1.00 44.04 119 VAL 1 CA 1
ATOM 538 C C . VAL A 1 64 ? 270.789 216.686 338.281 1.00 44.04 119 VAL 1 C 1
ATOM 539 O O . VAL A 1 64 ? 270.328 217.016 339.380 1.00 44.04 119 VAL 1 O 1
ATOM 543 N N . ILE A 1 65 ? 271.763 215.792 338.151 1.00 44.89 120 ILE 1 N 1
ATOM 544 C CA . ILE A 1 65 ? 272.297 215.034 339.276 1.00 44.89 120 ILE 1 CA 1
ATOM 545 C C . ILE A 1 65 ? 273.741 215.455 339.507 1.00 44.89 120 ILE 1 C 1
ATOM 546 O O . ILE A 1 65 ? 274.576 215.362 338.600 1.00 44.89 120 ILE 1 O 1
ATOM 551 N N . THR A 1 66 ? 274.035 215.913 340.720 1.00 45.87 121 THR 1 N 1
ATOM 552 C CA . THR A 1 66 ? 275.373 216.318 341.117 1.00 45.87 121 THR 1 CA 1
ATOM 553 C C . THR A 1 66 ? 275.749 215.627 342.420 1.00 45.87 121 THR 1 C 1
ATOM 554 O O . THR A 1 66 ? 274.881 215.249 343.210 1.00 45.87 121 THR 1 O 1
ATOM 558 N N . SER A 1 67 ? 277.050 215.464 342.639 1.00 48.22 122 SER 1 N 1
ATOM 559 C CA . SER A 1 67 ? 277.560 214.769 343.810 1.00 48.22 122 SER 1 CA 1
ATOM 560 C C . SER A 1 67 ? 278.617 215.617 344.500 1.00 48.22 122 SER 1 C 1
ATOM 561 O O . SER A 1 67 ? 279.261 216.469 343.885 1.00 48.22 122 SER 1 O 1
ATOM 564 N N . ALA A 1 68 ? 278.785 215.372 345.797 1.00 50.09 123 ALA 1 N 1
ATOM 565 C CA . ALA A 1 68 ? 279.780 216.063 346.602 1.00 50.09 123 ALA 1 CA 1
ATOM 566 C C . ALA A 1 68 ? 280.481 215.060 347.504 1.00 50.09 123 ALA 1 C 1
ATOM 567 O O . ALA A 1 68 ? 279.844 214.160 348.056 1.00 50.09 123 ALA 1 O 1
ATOM 569 N N . GLN A 1 69 ? 281.793 215.219 347.647 1.00 52.63 124 GLN 1 N 1
ATOM 570 C CA . GLN A 1 69 ? 282.566 214.332 348.503 1.00 52.63 124 GLN 1 CA 1
ATOM 571 C C . GLN A 1 69 ? 282.340 214.682 349.968 1.00 52.63 124 GLN 1 C 1
ATOM 572 O O . GLN A 1 69 ? 282.478 215.841 350.370 1.00 52.63 124 GLN 1 O 1
ATOM 578 N N . GLN A 1 70 ? 281.997 213.684 350.759 1.00 54.06 125 GLN 1 N 1
ATOM 579 C CA . GLN A 1 70 ? 281.784 213.830 352.188 1.00 54.06 125 GLN 1 CA 1
ATOM 580 C C . GLN A 1 70 ? 283.080 213.597 352.947 1.00 54.06 125 GLN 1 C 1
ATOM 581 O O . GLN A 1 70 ? 284.013 212.980 352.427 1.00 54.06 125 GLN 1 O 1
ATOM 587 N N . PRO A 1 71 ? 283.185 214.098 354.178 1.00 57.09 126 PRO 1 N 1
ATOM 588 C CA . PRO A 1 71 ? 284.416 213.894 354.950 1.00 57.09 126 PRO 1 CA 1
ATOM 589 C C . PRO A 1 71 ? 284.712 212.416 355.158 1.00 57.09 126 PRO 1 C 1
ATOM 590 O O . PRO A 1 71 ? 283.809 211.597 355.334 1.00 57.09 126 PRO 1 O 1
ATOM 594 N N . SER A 1 72 ? 285.999 212.080 355.130 1.00 62.53 127 SER 1 N 1
ATOM 595 C CA . SER A 1 72 ? 286.457 210.711 355.298 1.00 62.53 127 SER 1 CA 1
ATOM 596 C C . SER A 1 72 ? 287.805 210.727 356.002 1.00 62.53 127 SER 1 C 1
ATOM 597 O O . SER A 1 72 ? 288.478 211.757 356.081 1.00 62.53 127 SER 1 O 1
ATOM 600 N N . THR A 1 73 ? 288.197 209.567 356.521 1.00 64.73 128 THR 1 N 1
ATOM 601 C CA . THR A 1 73 ? 289.467 209.424 357.214 1.00 64.73 128 THR 1 CA 1
ATOM 602 C C . THR A 1 73 ? 290.481 208.598 356.437 1.00 64.73 128 THR 1 C 1
ATOM 603 O O . THR A 1 73 ? 291.655 208.567 356.821 1.00 64.73 128 THR 1 O 1
ATOM 607 N N . ALA A 1 74 ? 290.067 207.932 355.363 1.00 64.51 129 ALA 1 N 1
ATOM 608 C CA . ALA A 1 74 ? 290.992 207.134 354.573 1.00 64.51 129 ALA 1 CA 1
ATOM 609 C C . ALA A 1 74 ? 291.924 208.035 353.776 1.00 64.51 129 ALA 1 C 1
ATOM 610 O O . ALA A 1 74 ? 291.492 209.031 353.189 1.00 64.51 129 ALA 1 O 1
ATOM 612 N N . THR A 1 75 ? 293.188 207.619 353.714 1.00 63.49 130 THR 1 N 1
ATOM 613 C CA . THR A 1 75 ? 294.173 208.350 352.903 1.00 63.49 130 THR 1 CA 1
ATOM 614 C C . THR A 1 75 ? 293.967 208.004 351.452 1.00 63.49 130 THR 1 C 1
ATOM 615 O O . THR A 1 75 ? 293.587 206.853 351.174 1.00 63.49 130 THR 1 O 1
ATOM 619 N N . SER A 1 76 ? 294.152 208.968 350.562 1.00 62.82 131 SER 1 N 1
ATOM 620 C CA . SER A 1 76 ? 294.093 208.714 349.127 1.00 62.82 131 SER 1 CA 1
ATOM 621 C C . SER A 1 76 ? 292.745 208.161 348.680 1.00 62.82 131 SER 1 C 1
ATOM 622 O O . SER A 1 76 ? 292.651 207.001 348.267 1.00 62.82 131 SER 1 O 1
ATOM 625 N N . VAL A 1 77 ? 291.695 208.969 348.780 1.00 59.48 132 VAL 1 N 1
ATOM 626 C CA . VAL A 1 77 ? 290.379 208.632 348.248 1.00 59.48 132 VAL 1 CA 1
ATOM 627 C C . VAL A 1 77 ? 290.426 208.815 346.737 1.00 59.48 132 VAL 1 C 1
ATOM 628 O O . VAL A 1 77 ? 290.765 209.899 346.247 1.00 59.48 132 VAL 1 O 1
ATOM 632 N N . ASP A 1 78 ? 290.082 207.760 345.999 1.00 59.12 133 ASP 1 N 1
ATOM 633 C CA . ASP A 1 78 ? 290.105 207.761 344.534 1.00 59.12 133 ASP 1 CA 1
ATOM 634 C C . ASP A 1 78 ? 288.864 207.021 344.044 1.00 59.12 133 ASP 1 C 1
ATOM 635 O O . ASP A 1 78 ? 288.891 205.801 343.865 1.00 59.12 133 ASP 1 O 1
ATOM 640 N N . ALA A 1 79 ? 287.784 207.760 343.811 1.00 54.83 134 ALA 1 N 1
ATOM 641 C CA . ALA A 1 79 ? 286.534 207.079 343.502 1.00 54.83 134 ALA 1 CA 1
ATOM 642 C C . ALA A 1 79 ? 286.277 207.065 341.999 1.00 54.83 134 ALA 1 C 1
ATOM 643 O O . ALA A 1 79 ? 286.511 208.067 341.319 1.00 54.83 134 ALA 1 O 1
ATOM 645 N N . PRO A 1 80 ? 285.799 205.944 341.468 1.00 52.23 135 PRO 1 N 1
ATOM 646 C CA . PRO A 1 80 ? 285.403 205.900 340.057 1.00 52.23 135 PRO 1 CA 1
ATOM 647 C C . PRO A 1 80 ? 284.154 206.733 339.813 1.00 52.23 135 PRO 1 C 1
ATOM 648 O O . PRO A 1 80 ? 283.505 207.228 340.735 1.00 52.23 135 PRO 1 O 1
ATOM 652 N N . VAL A 1 81 ? 283.824 206.887 338.529 1.00 49.79 136 VAL 1 N 1
ATOM 653 C CA . VAL A 1 81 ? 282.645 207.656 338.156 1.00 49.79 136 VAL 1 CA 1
ATOM 654 C C . VAL A 1 81 ? 281.396 206.968 338.697 1.00 49.79 136 VAL 1 C 1
ATOM 655 O O . VAL A 1 81 ? 281.322 205.737 338.770 1.00 49.79 136 VAL 1 O 1
ATOM 659 N N . GLN A 1 82 ? 280.415 207.770 339.102 1.00 48.83 137 GLN 1 N 1
ATOM 660 C CA . GLN A 1 82 ? 279.231 207.262 339.779 1.00 48.83 137 GLN 1 CA 1
ATOM 661 C C . GLN A 1 82 ? 278.074 207.081 338.807 1.00 48.83 137 GLN 1 C 1
ATOM 662 O O . GLN A 1 82 ? 277.841 207.920 337.933 1.00 48.83 137 GLN 1 O 1
ATOM 668 N N . THR A 1 83 ? 277.350 205.980 338.969 1.00 47.39 138 THR 1 N 1
ATOM 669 C CA . THR A 1 83 ? 276.164 205.686 338.180 1.00 47.39 138 THR 1 CA 1
ATOM 670 C C . THR A 1 83 ? 274.941 205.704 339.086 1.00 47.39 138 THR 1 C 1
ATOM 671 O O . THR A 1 83 ? 274.966 205.154 340.190 1.00 47.39 138 THR 1 O 1
ATOM 675 N N . HIS A 1 84 ? 273.877 206.351 338.621 1.00 46.48 139 HIS 1 N 1
ATOM 676 C CA . HIS A 1 84 ? 272.661 206.526 339.397 1.00 46.48 139 HIS 1 CA 1
ATOM 677 C C . HIS A 1 84 ? 271.500 205.812 338.722 1.00 46.48 139 HIS 1 C 1
ATOM 678 O O . HIS A 1 84 ? 271.481 205.640 337.501 1.00 46.48 139 HIS 1 O 1
ATOM 685 N N . GLN A 1 85 ? 270.530 205.395 339.530 1.00 48.28 140 GLN 1 N 1
ATOM 686 C CA . GLN A 1 85 ? 269.307 204.785 339.030 1.00 48.28 140 GLN 1 CA 1
ATOM 687 C C . GLN A 1 85 ? 268.114 205.547 339.579 1.00 48.28 140 GLN 1 C 1
ATOM 688 O O . GLN A 1 85 ? 268.036 205.798 340.785 1.00 48.28 140 GLN 1 O 1
ATOM 694 N N . ILE A 1 86 ? 267.190 205.909 338.696 1.00 47.65 141 ILE 1 N 1
ATOM 695 C CA . ILE A 1 86 ? 265.934 206.545 339.069 1.00 47.65 141 ILE 1 CA 1
ATOM 696 C C . ILE A 1 86 ? 264.809 205.647 338.582 1.00 47.65 141 ILE 1 C 1
ATOM 697 O O . ILE A 1 86 ? 264.708 205.371 337.382 1.00 47.65 141 ILE 1 O 1
ATOM 702 N N . MET A 1 87 ? 263.967 205.198 339.505 1.00 48.26 142 MET 1 N 1
ATOM 703 C CA . MET A 1 87 ? 262.885 204.275 339.200 1.00 48.26 142 MET 1 CA 1
ATOM 704 C C . MET A 1 87 ? 261.547 204.916 339.535 1.00 48.26 142 MET 1 C 1
ATOM 705 O O . MET A 1 87 ? 261.400 205.559 340.577 1.00 48.26 142 MET 1 O 1
ATOM 710 N N . TYR A 1 88 ? 260.576 204.741 338.645 1.00 46.85 143 TYR 1 N 1
ATOM 711 C CA . TYR A 1 88 ? 259.224 205.237 338.854 1.00 46.85 143 TYR 1 CA 1
ATOM 712 C C . TYR A 1 88 ? 258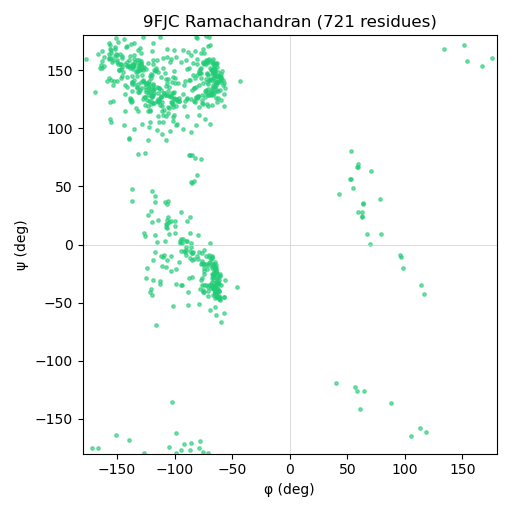.343 204.083 339.308 1.00 46.85 143 TYR 1 C 1
ATOM 713 O O . TYR A 1 88 ? 258.278 203.047 338.639 1.00 46.85 143 TYR 1 O 1
ATOM 722 N N . VAL A 1 89 ? 257.670 204.261 340.439 1.00 46.55 144 VAL 1 N 1
ATOM 723 C CA . VAL A 1 89 ? 256.787 203.231 340.976 1.00 46.55 144 VAL 1 CA 1
ATOM 724 C C . VAL A 1 89 ? 255.349 203.730 340.921 1.00 46.55 144 VAL 1 C 1
ATOM 725 O O . VAL A 1 89 ? 254.959 204.583 341.730 1.00 46.55 144 VAL 1 O 1
ATOM 729 N N . PRO A 1 90 ? 254.534 203.239 339.990 1.00 46.08 145 PRO 1 N 1
ATOM 730 C CA . PRO A 1 90 ? 253.134 203.641 339.966 1.00 46.08 145 PRO 1 CA 1
ATOM 731 C C . PRO A 1 90 ? 252.426 203.170 341.219 1.00 46.08 145 PRO 1 C 1
ATOM 732 O O . PRO A 1 90 ? 252.867 202.208 341.877 1.00 46.08 145 PRO 1 O 1
ATOM 736 N N . PRO A 1 91 ? 251.333 203.835 341.607 1.00 45.89 146 PRO 1 N 1
ATOM 737 C CA . PRO A 1 91 ? 250.634 203.454 342.843 1.00 45.89 146 PRO 1 CA 1
ATOM 738 C C . PRO A 1 91 ? 250.216 201.993 342.862 1.00 45.89 146 PRO 1 C 1
ATOM 739 O O . PRO A 1 91 ? 249.680 201.474 341.879 1.00 45.89 146 PRO 1 O 1
ATOM 743 N N . GLY A 1 92 ? 250.463 201.323 343.983 1.00 47.36 147 GLY 1 N 1
ATOM 744 C CA . GLY A 1 92 ? 250.184 199.914 344.140 1.00 47.36 147 GLY 1 CA 1
ATOM 745 C C . GLY A 1 92 ? 251.384 199.015 343.933 1.00 47.36 147 GLY 1 C 1
ATOM 746 O O . GLY A 1 92 ? 251.369 197.870 344.399 1.00 47.36 147 GLY 1 O 1
ATOM 747 N N . GLY A 1 93 ? 252.421 199.498 343.255 1.00 48.52 148 GLY 1 N 1
ATOM 748 C CA . GLY A 1 93 ? 253.613 198.717 343.030 1.00 48.52 148 GLY 1 CA 1
ATOM 749 C C . GLY A 1 93 ? 254.470 198.613 344.274 1.00 48.52 148 GLY 1 C 1
ATOM 750 O O . GLY A 1 93 ? 254.400 199.454 345.174 1.00 48.52 148 GLY 1 O 1
ATOM 751 N N . PRO A 1 94 ? 255.291 197.567 344.352 1.00 49.64 149 PRO 1 N 1
ATOM 752 C CA . PRO A 1 94 ? 256.187 197.417 345.507 1.00 49.64 149 PRO 1 CA 1
ATOM 753 C C . PRO A 1 94 ? 257.218 198.535 345.541 1.00 49.64 149 PRO 1 C 1
ATOM 754 O O . PRO A 1 94 ? 257.708 198.978 344.501 1.00 49.64 149 PRO 1 O 1
ATOM 758 N N . VAL A 1 95 ? 257.548 198.986 346.746 1.00 49.88 150 VAL 1 N 1
ATOM 759 C CA . VAL A 1 95 ? 258.471 200.105 346.911 1.00 49.88 150 VAL 1 CA 1
ATOM 760 C C . VAL A 1 95 ? 259.765 199.604 347.540 1.00 49.88 150 VAL 1 C 1
ATOM 761 O O . VAL A 1 95 ? 259.736 198.688 348.375 1.00 49.88 150 VAL 1 O 1
ATOM 765 N N . PRO A 1 96 ? 260.916 200.152 347.158 1.00 51.33 151 PRO 1 N 1
ATOM 766 C CA . PRO A 1 96 ? 262.168 199.754 347.806 1.00 51.33 151 PRO 1 CA 1
ATOM 767 C C . PRO A 1 96 ? 262.208 200.215 349.254 1.00 51.33 151 PRO 1 C 1
ATOM 768 O O . PRO A 1 96 ? 261.672 201.267 349.606 1.00 51.33 151 PRO 1 O 1
ATOM 772 N N . THR A 1 97 ? 262.857 199.415 350.096 1.00 54.57 152 THR 1 N 1
ATOM 773 C CA . THR A 1 97 ? 263.085 199.775 351.485 1.00 54.57 152 THR 1 CA 1
ATOM 774 C C . THR A 1 97 ? 264.558 199.914 351.828 1.00 54.57 152 THR 1 C 1
ATOM 775 O O . THR A 1 97 ? 264.878 200.340 352.943 1.00 54.57 152 THR 1 O 1
ATOM 779 N N . LYS A 1 98 ? 265.455 199.572 350.909 1.00 55.48 153 LYS 1 N 1
ATOM 780 C CA . LYS A 1 98 ? 266.886 199.701 351.120 1.00 55.48 153 LYS 1 CA 1
ATOM 781 C C . LYS A 1 98 ? 267.559 199.809 349.761 1.00 55.48 153 LYS 1 C 1
ATOM 782 O O . LYS A 1 98 ? 266.937 199.577 348.722 1.00 55.48 153 LYS 1 O 1
ATOM 788 N N . VAL A 1 99 ? 268.841 200.174 349.778 1.00 55.23 154 VAL 1 N 1
ATOM 789 C CA . VAL A 1 99 ? 269.579 200.340 348.528 1.00 55.23 154 VAL 1 CA 1
ATOM 790 C C . VAL A 1 99 ? 269.641 199.025 347.762 1.00 55.23 154 VAL 1 C 1
ATOM 791 O O . VAL A 1 99 ? 269.487 198.997 346.535 1.00 55.23 154 VAL 1 O 1
ATOM 795 N N . THR A 1 100 ? 269.836 197.922 348.483 1.00 55.92 155 THR 1 N 1
ATOM 796 C CA . THR A 1 100 ? 270.004 196.612 347.819 1.00 55.92 155 THR 1 CA 1
ATOM 797 C C . THR A 1 100 ? 268.690 195.871 347.726 1.00 55.92 155 THR 1 C 1
ATOM 798 O O . THR A 1 100 ? 268.726 194.636 347.687 1.00 55.92 155 THR 1 O 1
ATOM 802 N N . ASP A 1 101 ? 267.566 196.579 347.680 1.00 53.52 156 ASP 1 N 1
ATOM 803 C CA . ASP A 1 101 ? 266.261 195.937 347.619 1.00 53.52 156 ASP 1 CA 1
ATOM 804 C C . ASP A 1 101 ? 266.060 195.224 346.287 1.00 53.52 156 ASP 1 C 1
ATOM 805 O O . ASP A 1 101 ? 266.596 195.627 345.253 1.00 53.52 156 ASP 1 O 1
ATOM 810 N N . TYR A 1 102 ? 265.267 194.151 346.323 1.00 52.36 157 TYR 1 N 1
ATOM 811 C CA . TYR A 1 102 ? 264.930 193.429 345.104 1.00 52.36 157 TYR 1 CA 1
ATOM 812 C C . TYR A 1 102 ? 264.096 194.268 344.145 1.00 52.36 157 TYR 1 C 1
ATOM 813 O O . TYR A 1 102 ? 264.083 193.980 342.945 1.00 52.36 157 TYR 1 O 1
ATOM 822 N N . ALA A 1 103 ? 263.397 195.289 344.646 1.00 50.93 158 ALA 1 N 1
ATOM 823 C CA . ALA A 1 103 ? 262.504 196.069 343.795 1.00 50.93 158 ALA 1 CA 1
ATOM 824 C C . ALA A 1 103 ? 263.261 196.807 342.700 1.00 50.93 158 ALA 1 C 1
ATOM 825 O O . ALA A 1 103 ? 262.674 197.160 341.673 1.00 50.93 158 ALA 1 O 1
ATOM 827 N N . TRP A 1 104 ? 264.557 197.044 342.892 1.00 50.01 159 TRP 1 N 1
ATOM 828 C CA . TRP A 1 104 ? 265.349 197.724 341.877 1.00 50.01 159 TRP 1 CA 1
ATOM 829 C C . TRP A 1 104 ? 265.571 196.878 340.626 1.00 50.01 159 TRP 1 C 1
ATOM 830 O O . TRP A 1 104 ? 266.250 197.346 339.708 1.00 50.01 159 TRP 1 O 1
ATOM 841 N N . GLN A 1 105 ? 265.027 195.658 340.562 1.00 50.56 160 GLN 1 N 1
ATOM 842 C CA . GLN A 1 105 ? 265.105 194.877 339.331 1.00 50.56 160 GLN 1 CA 1
ATOM 843 C C . GLN A 1 105 ? 264.370 195.561 338.190 1.00 50.56 160 GLN 1 C 1
ATOM 844 O O . GLN A 1 105 ? 264.667 195.297 337.020 1.00 50.56 160 GLN 1 O 1
ATOM 850 N N . THR A 1 106 ? 263.397 196.419 338.518 1.00 49.58 161 THR 1 N 1
ATOM 851 C CA . THR A 1 106 ? 262.654 197.256 337.566 1.00 49.58 161 THR 1 CA 1
ATOM 852 C C . THR A 1 106 ? 262.254 196.491 336.303 1.00 49.58 161 THR 1 C 1
ATOM 853 O O . THR A 1 106 ? 262.342 196.997 335.183 1.00 49.58 161 THR 1 O 1
ATOM 857 N N . SER A 1 107 ? 261.766 195.264 336.495 1.00 48.08 162 SER 1 N 1
ATOM 858 C CA . SER A 1 107 ? 261.372 194.438 335.358 1.00 48.08 162 SER 1 CA 1
ATOM 859 C C . SER A 1 107 ? 260.219 195.063 334.585 1.00 48.08 162 SER 1 C 1
ATOM 860 O O . SER A 1 107 ? 260.130 194.913 333.361 1.00 48.08 162 SER 1 O 1
ATOM 863 N N . THR A 1 108 ? 259.324 195.768 335.275 1.00 47.46 163 THR 1 N 1
ATOM 864 C CA . THR A 1 108 ? 258.181 196.383 334.612 1.00 47.46 163 THR 1 CA 1
ATOM 865 C C . THR A 1 108 ? 258.119 197.879 334.894 1.00 47.46 163 THR 1 C 1
ATOM 866 O O . THR A 1 108 ? 257.600 198.645 334.077 1.00 47.46 163 THR 1 O 1
ATOM 870 N N . ASN A 1 109 ? 258.634 198.301 336.042 1.00 48.10 164 ASN 1 N 1
ATOM 871 C CA . ASN A 1 109 ? 258.699 199.723 336.338 1.00 48.10 164 ASN 1 CA 1
ATOM 872 C C . ASN A 1 109 ? 259.681 200.405 335.390 1.00 48.10 164 ASN 1 C 1
ATOM 873 O O . ASN A 1 109 ? 260.758 199.868 335.119 1.00 48.10 164 ASN 1 O 1
ATOM 878 N N . PRO A 1 110 ? 259.341 201.580 334.863 1.00 46.72 165 PRO 1 N 1
ATOM 879 C CA . PRO A 1 110 ? 260.306 202.317 334.040 1.00 46.72 165 PRO 1 CA 1
ATOM 880 C C . PRO A 1 110 ? 261.405 202.909 334.909 1.00 46.72 165 PRO 1 C 1
ATOM 881 O O . PRO A 1 110 ? 261.136 203.516 335.947 1.00 46.72 165 PRO 1 O 1
ATOM 885 N N . SER A 1 111 ? 262.649 202.723 334.479 1.00 47.17 166 SER 1 N 1
ATOM 886 C CA . SER A 1 111 ? 263.806 203.215 335.208 1.00 47.17 166 SER 1 CA 1
ATOM 887 C C . SER A 1 111 ? 264.848 203.730 334.226 1.00 47.17 166 SER 1 C 1
ATOM 888 O O . SER A 1 111 ? 264.872 203.344 333.056 1.00 47.17 166 SER 1 O 1
ATOM 891 N N . VAL A 1 112 ? 265.709 204.620 334.712 1.00 45.86 167 VAL 1 N 1
ATOM 892 C CA . VAL A 1 112 ? 266.767 205.208 333.900 1.00 45.86 167 VAL 1 CA 1
ATOM 893 C C . VAL A 1 112 ? 268.080 205.123 334.667 1.00 45.86 167 VAL 1 C 1
ATOM 894 O O . VAL A 1 112 ? 268.138 205.468 335.852 1.00 45.86 167 VAL 1 O 1
ATOM 898 N N . PHE A 1 113 ? 269.124 204.646 333.996 1.00 45.00 168 PHE 1 N 1
ATOM 899 C CA . PHE A 1 113 ? 270.467 204.580 334.554 1.00 45.00 168 PHE 1 CA 1
ATOM 900 C C . PHE A 1 113 ? 271.336 205.621 333.863 1.00 45.00 168 PHE 1 C 1
ATOM 901 O O . PHE A 1 113 ? 271.360 205.692 332.631 1.00 45.00 168 PHE 1 O 1
ATOM 909 N N . TRP A 1 114 ? 272.049 206.421 334.652 1.00 43.36 169 TRP 1 N 1
ATOM 910 C CA . TRP A 1 114 ? 272.809 207.540 334.117 1.00 43.36 169 TRP 1 CA 1
ATOM 911 C C . TRP A 1 114 ? 274.116 207.689 334.880 1.00 43.36 169 TRP 1 C 1
ATOM 912 O O . TRP A 1 114 ? 274.143 207.584 336.108 1.00 43.36 169 TRP 1 O 1
ATOM 923 N N . THR A 1 115 ? 275.194 207.936 334.143 1.00 44.75 170 THR 1 N 1
ATOM 924 C CA . THR A 1 115 ? 276.528 208.063 334.710 1.00 44.75 170 THR 1 CA 1
ATOM 925 C C . THR A 1 115 ? 276.952 209.526 334.726 1.00 44.75 170 THR 1 C 1
ATOM 926 O O . THR A 1 115 ? 276.660 210.276 333.792 1.00 44.75 170 THR 1 O 1
ATOM 930 N N . GLU A 1 116 ? 277.647 209.923 335.789 1.00 46.27 171 GLU 1 N 1
ATOM 931 C CA . GLU A 1 116 ? 278.038 211.315 335.958 1.00 46.27 171 GLU 1 CA 1
ATOM 932 C C . GLU A 1 116 ? 279.018 211.748 334.874 1.00 46.27 171 GLU 1 C 1
ATOM 933 O O . GLU A 1 116 ? 279.815 210.955 334.367 1.00 46.27 171 GLU 1 O 1
ATOM 939 N N . GLY A 1 117 ? 278.951 213.029 334.524 1.00 43.14 172 GLY 1 N 1
ATOM 940 C CA . GLY A 1 117 ? 279.790 213.600 333.495 1.00 43.14 172 GLY 1 CA 1
ATOM 941 C C . GLY A 1 117 ? 279.145 213.688 332.130 1.00 43.14 172 GLY 1 C 1
ATOM 942 O O . GLY A 1 117 ? 279.705 214.340 331.242 1.00 43.14 172 GLY 1 O 1
ATOM 943 N N . ASN A 1 118 ? 277.992 213.060 331.938 1.00 41.97 173 ASN 1 N 1
ATOM 944 C CA . ASN A 1 118 ? 277.294 213.074 330.664 1.00 41.97 173 ASN 1 CA 1
ATOM 945 C C . ASN A 1 118 ? 276.184 214.118 330.667 1.00 41.97 173 ASN 1 C 1
ATOM 946 O O . ASN A 1 118 ? 275.964 214.834 331.645 1.00 41.97 173 ASN 1 O 1
ATOM 951 N N . ALA A 1 119 ? 275.477 214.191 329.544 1.00 40.64 174 ALA 1 N 1
ATOM 952 C CA . ALA A 1 119 ? 274.337 215.082 329.439 1.00 40.64 174 ALA 1 CA 1
ATOM 953 C C . ALA A 1 119 ? 273.241 214.630 330.402 1.00 40.64 174 ALA 1 C 1
ATOM 954 O O . ALA A 1 119 ? 273.137 213.443 330.720 1.00 40.64 174 ALA 1 O 1
ATOM 956 N N . PRO A 1 120 ? 272.426 215.557 330.897 1.00 41.50 175 PRO 1 N 1
ATOM 957 C CA . PRO A 1 120 ? 271.360 215.190 331.833 1.00 41.50 175 PRO 1 CA 1
ATOM 958 C C . PRO A 1 120 ? 270.392 214.204 331.208 1.00 41.50 175 PRO 1 C 1
ATOM 959 O O . PRO A 1 120 ? 270.078 214.299 330.013 1.00 41.50 175 PRO 1 O 1
ATOM 963 N N . PRO A 1 121 ? 269.912 213.230 331.978 1.00 43.41 176 PRO 1 N 1
ATOM 964 C CA . PRO A 1 121 ? 268.908 212.301 331.450 1.00 43.41 176 PRO 1 CA 1
ATOM 965 C C . PRO A 1 121 ? 267.587 213.007 331.183 1.00 43.41 176 PRO 1 C 1
ATOM 966 O O . PRO A 1 121 ? 267.239 213.986 331.845 1.00 43.41 176 PRO 1 O 1
ATOM 970 N N . ARG A 1 122 ? 266.846 212.499 330.201 1.00 46.20 177 ARG 1 N 1
ATOM 971 C CA . ARG A 1 122 ? 265.604 213.135 329.787 1.00 46.20 177 ARG 1 CA 1
ATOM 972 C C . ARG A 1 122 ? 264.666 212.099 329.185 1.00 46.20 177 ARG 1 C 1
ATOM 973 O O . ARG A 1 122 ? 265.091 211.246 328.404 1.00 46.20 177 ARG 1 O 1
ATOM 981 N N . MET A 1 123 ? 263.388 212.185 329.552 1.00 48.55 178 MET 1 N 1
ATOM 982 C CA . MET A 1 123 ? 262.359 211.302 329.024 1.00 48.55 178 MET 1 CA 1
ATOM 983 C C . MET A 1 123 ? 261.053 212.073 328.900 1.00 48.55 178 MET 1 C 1
ATOM 984 O O . MET A 1 123 ? 260.859 213.113 329.532 1.00 48.55 178 MET 1 O 1
ATOM 989 N N . SER A 1 124 ? 260.151 211.544 328.082 1.00 49.59 179 SER 1 N 1
ATOM 990 C CA . SER A 1 124 ? 258.849 212.146 327.847 1.00 49.59 179 SER 1 CA 1
ATOM 991 C C . SER A 1 124 ? 257.754 211.316 328.506 1.00 49.59 179 SER 1 C 1
ATOM 992 O O . SER A 1 124 ? 257.851 210.091 328.600 1.00 49.59 179 SER 1 O 1
ATOM 995 N N . ILE A 1 125 ? 256.710 211.999 328.961 1.00 49.64 180 ILE 1 N 1
ATOM 996 C CA . ILE A 1 125 ? 255.579 211.346 329.614 1.00 49.64 180 ILE 1 CA 1
ATOM 997 C C . ILE A 1 125 ? 254.291 211.850 328.974 1.00 49.64 180 ILE 1 C 1
ATOM 998 O O . ILE A 1 125 ? 254.130 213.063 328.783 1.00 49.64 180 ILE 1 O 1
ATOM 1003 N N . PRO A 1 126 ? 253.363 210.973 328.618 1.00 49.48 181 PRO 1 N 1
ATOM 1004 C CA . PRO A 1 126 ? 252.094 211.408 328.033 1.00 49.48 181 PRO 1 CA 1
ATOM 1005 C C . PRO A 1 126 ? 251.135 211.905 329.110 1.00 49.48 181 PRO 1 C 1
ATOM 1006 O O . PRO A 1 126 ? 251.469 212.000 330.287 1.00 49.48 181 PRO 1 O 1
ATOM 1010 N N . PHE A 1 127 ? 249.919 212.223 328.678 1.00 48.54 182 PHE 1 N 1
ATOM 1011 C CA . PHE A 1 127 ? 248.855 212.624 329.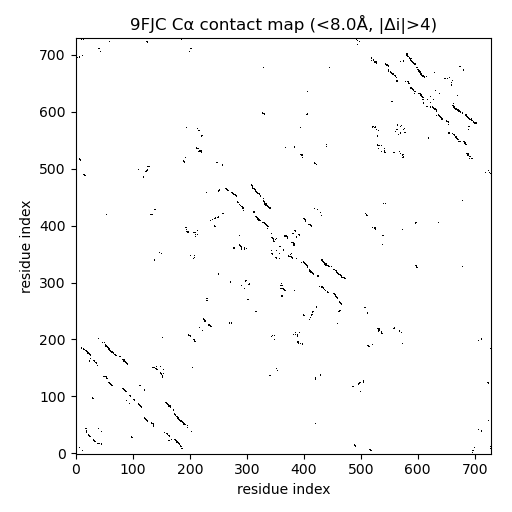592 1.00 48.54 182 PHE 1 CA 1
ATOM 1012 C C . PHE A 1 127 ? 248.276 211.379 330.252 1.00 48.54 182 PHE 1 C 1
ATOM 1013 O O . PHE A 1 127 ? 247.629 210.563 329.590 1.00 48.54 182 PHE 1 O 1
ATOM 1021 N N . ILE A 1 128 ? 248.502 211.226 331.553 1.00 47.63 183 ILE 1 N 1
ATOM 1022 C CA . ILE A 1 128 ? 248.261 209.962 332.236 1.00 47.63 183 ILE 1 CA 1
ATOM 1023 C C . ILE A 1 128 ? 247.140 210.073 333.269 1.00 47.63 183 ILE 1 C 1
ATOM 1024 O O . ILE A 1 128 ? 247.057 209.251 334.177 1.00 47.63 183 ILE 1 O 1
ATOM 1029 N N . SER A 1 129 ? 246.273 211.069 333.150 1.00 47.63 184 SER 1 N 1
ATOM 1030 C CA . SER A 1 129 ? 245.193 211.226 334.111 1.00 47.63 184 SER 1 CA 1
ATOM 1031 C C . SER A 1 129 ? 244.063 210.244 333.824 1.00 47.63 184 SER 1 C 1
ATOM 1032 O O . SER A 1 129 ? 243.801 209.882 332.674 1.00 47.63 184 SER 1 O 1
ATOM 1035 N N . ILE A 1 130 ? 243.394 209.805 334.891 1.00 46.62 185 ILE 1 N 1
ATOM 1036 C CA . ILE A 1 130 ? 242.218 208.963 334.706 1.00 46.62 185 ILE 1 CA 1
ATOM 1037 C C . ILE A 1 130 ? 241.037 209.796 334.229 1.00 46.62 185 ILE 1 C 1
ATOM 1038 O O . ILE A 1 130 ? 240.097 209.264 333.628 1.00 46.62 185 ILE 1 O 1
ATOM 1043 N N . GLY A 1 131 ? 241.056 211.103 334.490 1.00 48.54 186 GLY 1 N 1
ATOM 1044 C CA . GLY A 1 131 ? 240.051 212.000 333.966 1.00 48.54 186 GLY 1 CA 1
ATOM 1045 C C . GLY A 1 131 ? 240.410 212.507 332.582 1.00 48.54 186 GLY 1 C 1
ATOM 1046 O O . GLY A 1 131 ? 241.411 212.121 331.981 1.00 48.54 186 GLY 1 O 1
ATOM 1047 N N . ASN A 1 132 ? 239.560 213.395 332.070 1.00 50.90 187 ASN 1 N 1
ATOM 1048 C CA . ASN A 1 132 ? 239.788 213.975 330.755 1.00 50.90 187 ASN 1 CA 1
ATOM 1049 C C . ASN A 1 132 ? 240.717 215.180 330.790 1.00 50.90 187 ASN 1 C 1
ATOM 1050 O O . ASN A 1 132 ? 241.095 215.678 329.726 1.00 50.90 187 ASN 1 O 1
ATOM 1055 N N . ALA A 1 133 ? 241.093 215.653 331.975 1.00 48.33 188 ALA 1 N 1
ATOM 1056 C CA . ALA A 1 133 ? 242.050 216.741 332.108 1.00 48.33 188 ALA 1 CA 1
ATOM 1057 C C . ALA A 1 133 ? 242.611 216.724 333.520 1.00 48.33 188 ALA 1 C 1
ATOM 1058 O O . ALA A 1 133 ? 241.963 216.240 334.450 1.00 48.33 188 ALA 1 O 1
ATOM 1060 N N . TYR A 1 134 ? 243.827 217.244 333.669 1.00 47.56 189 TYR 1 N 1
ATOM 1061 C CA . TYR A 1 134 ? 244.369 217.467 334.999 1.00 47.56 189 TYR 1 CA 1
ATOM 1062 C C . TYR A 1 134 ? 243.570 218.556 335.698 1.00 47.56 189 TYR 1 C 1
ATOM 1063 O O . TYR A 1 134 ? 243.043 219.473 335.066 1.00 47.56 189 TYR 1 O 1
ATOM 1072 N N . SER A 1 135 ? 243.477 218.449 337.015 1.00 46.69 190 SER 1 N 1
ATOM 1073 C CA . SER A 1 135 ? 242.755 219.420 337.819 1.00 46.69 190 SER 1 CA 1
ATOM 1074 C C . SER A 1 135 ? 243.724 220.166 338.724 1.00 46.69 190 SER 1 C 1
ATOM 1075 O O . SER A 1 135 ? 244.475 219.550 339.485 1.00 46.69 190 SER 1 O 1
ATOM 1078 N N . CYS A 1 136 ? 243.711 221.493 338.628 1.00 47.19 191 CYS 1 N 1
ATOM 1079 C CA . CYS A 1 136 ? 244.478 222.325 339.542 1.00 47.19 191 CYS 1 CA 1
ATOM 1080 C C . CYS A 1 136 ? 243.732 222.615 340.834 1.00 47.19 191 CYS 1 C 1
ATOM 1081 O O . CYS A 1 136 ? 244.371 222.834 341.867 1.00 47.19 191 CYS 1 O 1
ATOM 1084 N N . PHE A 1 137 ? 242.401 222.620 340.798 1.00 47.44 192 PHE 1 N 1
ATOM 1085 C CA . PHE A 1 137 ? 241.583 222.906 341.965 1.00 47.44 192 PHE 1 CA 1
ATOM 1086 C C . PHE A 1 137 ? 240.427 221.921 342.016 1.00 47.44 192 PHE 1 C 1
ATOM 1087 O O . PHE A 1 137 ? 239.889 221.520 340.982 1.00 47.44 192 PHE 1 O 1
ATOM 1095 N N . TYR A 1 138 ? 240.046 221.538 343.231 1.00 49.07 193 TYR 1 N 1
ATOM 1096 C CA . TYR A 1 138 ? 238.978 220.566 343.440 1.00 49.07 193 TYR 1 CA 1
ATOM 1097 C C . TYR A 1 138 ? 238.201 220.973 344.683 1.00 49.07 193 TYR 1 C 1
ATOM 1098 O O . TYR A 1 138 ? 238.666 220.759 345.805 1.00 49.07 193 TYR 1 O 1
ATOM 1107 N N . ASP A 1 139 ? 237.021 221.557 344.483 1.00 51.16 194 ASP 1 N 1
ATOM 1108 C CA . ASP A 1 139 ? 236.159 221.969 345.590 1.00 51.16 194 ASP 1 CA 1
ATOM 1109 C C . ASP A 1 139 ? 235.294 220.778 345.988 1.00 51.16 194 ASP 1 C 1
ATOM 1110 O O . ASP A 1 139 ? 234.111 220.684 345.660 1.00 51.16 194 ASP 1 O 1
ATOM 1115 N N . GLY A 1 140 ? 235.908 219.849 346.706 1.00 50.73 195 GLY 1 N 1
ATOM 1116 C CA . GLY A 1 140 ? 235.202 218.649 347.100 1.00 50.73 195 GLY 1 CA 1
ATOM 1117 C C . GLY A 1 140 ? 236.017 217.819 348.064 1.00 50.73 195 GLY 1 C 1
ATOM 1118 O O . GLY A 1 140 ? 237.099 218.215 348.496 1.00 50.73 195 GLY 1 O 1
ATOM 1119 N N . TRP A 1 141 ? 235.475 216.651 348.393 1.00 51.49 196 TRP 1 N 1
ATOM 1120 C CA . TRP A 1 141 ? 236.079 215.733 349.344 1.00 51.49 196 TRP 1 CA 1
ATOM 1121 C C . TRP A 1 141 ? 236.380 214.403 348.666 1.00 51.49 196 TRP 1 C 1
ATOM 1122 O O . TRP A 1 141 ? 235.914 214.120 347.561 1.00 51.49 196 TRP 1 O 1
ATOM 1133 N N . THR A 1 142 ? 237.178 213.583 349.344 1.00 51.78 197 THR 1 N 1
ATOM 1134 C CA . THR A 1 142 ? 237.455 212.237 348.863 1.00 51.78 197 THR 1 CA 1
ATOM 1135 C C . THR A 1 142 ? 236.421 211.226 349.334 1.00 51.78 197 THR 1 C 1
ATOM 1136 O O . THR A 1 142 ? 236.177 210.234 348.641 1.00 51.78 197 THR 1 O 1
ATOM 1140 N N . GLN A 1 143 ? 235.804 211.458 350.488 1.00 52.98 198 GLN 1 N 1
ATOM 1141 C CA . GLN A 1 143 ? 234.811 210.554 351.045 1.00 52.98 198 GLN 1 CA 1
ATOM 1142 C C . GLN A 1 143 ? 233.410 211.066 350.746 1.00 52.98 198 GLN 1 C 1
ATOM 1143 O O . GLN A 1 143 ? 233.165 212.275 350.753 1.00 52.98 198 GLN 1 O 1
ATOM 1149 N N . PHE A 1 144 ? 232.491 210.135 350.484 1.00 51.71 199 PHE 1 N 1
ATOM 1150 C CA . PHE A 1 144 ? 231.119 210.506 350.162 1.00 51.71 199 PHE 1 CA 1
ATOM 1151 C C . PHE A 1 144 ? 230.399 211.146 351.340 1.00 51.71 199 PHE 1 C 1
ATOM 1152 O O . PHE A 1 144 ? 229.363 211.788 351.143 1.00 51.71 199 PHE 1 O 1
ATOM 1160 N N . SER A 1 145 ? 230.924 210.994 352.553 1.00 52.46 200 SER 1 N 1
ATOM 1161 C CA . SER A 1 145 ? 230.327 211.589 353.740 1.00 52.46 200 SER 1 CA 1
ATOM 1162 C C . SER A 1 145 ? 230.773 213.025 353.975 1.00 52.46 200 SER 1 C 1
ATOM 1163 O O . SER A 1 145 ? 230.366 213.622 354.977 1.00 52.46 200 SER 1 O 1
ATOM 1166 N N . ARG A 1 146 ? 231.604 213.580 353.092 1.00 54.47 201 ARG 1 N 1
ATOM 1167 C CA . ARG A 1 146 ? 232.127 214.941 353.200 1.00 54.47 201 ARG 1 CA 1
ATOM 1168 C C . ARG A 1 146 ? 232.981 215.139 354.446 1.00 54.47 201 ARG 1 C 1
ATOM 1169 O O . ARG A 1 146 ? 233.129 216.264 354.929 1.00 54.47 201 ARG 1 O 1
ATOM 1177 N N . ASN A 1 147 ? 233.542 214.061 354.980 1.00 53.93 202 ASN 1 N 1
ATOM 1178 C CA . ASN A 1 147 ? 234.487 214.119 356.082 1.00 53.93 202 ASN 1 CA 1
ATOM 1179 C C . ASN A 1 147 ? 235.875 213.737 355.587 1.00 53.93 202 ASN 1 C 1
ATOM 1180 O O . ASN A 1 147 ? 236.034 213.113 354.535 1.00 53.93 202 ASN 1 O 1
ATOM 1185 N N . GLY A 1 148 ? 236.883 214.120 356.360 1.00 53.16 203 GLY 1 N 1
ATOM 1186 C CA . GLY A 1 148 ? 238.246 213.771 356.021 1.00 53.16 203 GLY 1 CA 1
ATOM 1187 C C . GLY A 1 148 ? 238.921 214.764 355.100 1.00 53.16 203 GLY 1 C 1
ATOM 1188 O O . GLY A 1 148 ? 238.798 215.978 355.286 1.00 53.16 203 GLY 1 O 1
ATOM 1189 N N . VAL A 1 149 ? 239.632 214.256 354.095 1.00 51.70 204 VAL 1 N 1
ATOM 1190 C CA . VAL A 1 149 ? 240.454 215.108 353.245 1.00 51.70 204 VAL 1 CA 1
ATOM 1191 C C . VAL A 1 149 ? 239.565 215.963 352.354 1.00 51.70 204 VAL 1 C 1
ATOM 1192 O O . VAL A 1 149 ? 238.637 215.463 351.706 1.00 51.70 204 VAL 1 O 1
ATOM 1196 N N . TYR A 1 150 ? 239.848 217.261 352.320 1.00 51.16 205 TYR 1 N 1
ATOM 1197 C CA . TYR A 1 150 ? 239.172 218.209 351.449 1.00 51.16 205 TYR 1 CA 1
ATOM 1198 C C . TYR A 1 150 ? 240.199 218.904 350.569 1.00 51.16 205 TYR 1 C 1
ATOM 1199 O O . TYR A 1 150 ? 241.257 219.322 351.049 1.00 51.16 205 TYR 1 O 1
ATOM 1208 N N . GLY A 1 151 ? 239.891 219.025 349.283 1.00 49.70 206 GLY 1 N 1
ATOM 1209 C CA . GLY A 1 151 ? 240.728 219.819 348.408 1.00 49.70 206 GLY 1 CA 1
ATOM 1210 C C . GLY A 1 151 ? 241.372 219.075 347.258 1.00 49.70 206 GLY 1 C 1
ATOM 1211 O O . GLY A 1 151 ? 240.944 217.980 346.887 1.00 49.70 206 GLY 1 O 1
ATOM 1212 N N . ILE A 1 152 ? 242.422 219.674 346.692 1.00 48.55 207 ILE 1 N 1
ATOM 1213 C CA . ILE A 1 152 ? 243.031 219.150 345.475 1.00 48.55 207 ILE 1 CA 1
ATOM 1214 C C . ILE A 1 152 ? 243.800 217.863 345.745 1.00 48.55 207 ILE 1 C 1
ATOM 1215 O O . ILE A 1 152 ? 244.033 217.071 344.825 1.00 48.55 207 ILE 1 O 1
ATOM 1220 N N . ASN A 1 153 ? 244.196 217.620 346.997 1.00 48.75 208 ASN 1 N 1
ATOM 1221 C CA . ASN A 1 153 ? 245.029 216.458 347.292 1.00 48.75 208 ASN 1 CA 1
ATOM 1222 C C . ASN A 1 153 ? 244.292 215.147 347.052 1.00 48.75 208 ASN 1 C 1
ATOM 1223 O O . ASN A 1 153 ? 244.929 214.097 346.920 1.00 48.75 208 ASN 1 O 1
ATOM 1228 N N . THR A 1 154 ? 242.960 215.180 346.994 1.00 47.80 209 THR 1 N 1
ATOM 1229 C CA . THR A 1 154 ? 242.204 213.953 346.767 1.00 47.80 209 THR 1 CA 1
ATOM 1230 C C . THR A 1 154 ? 242.519 213.353 345.404 1.00 47.80 209 THR 1 C 1
ATOM 1231 O O . THR A 1 154 ? 242.430 212.135 345.216 1.00 47.80 209 THR 1 O 1
ATOM 1235 N N . LEU A 1 155 ? 242.889 214.191 344.442 1.00 46.14 210 LEU 1 N 1
ATOM 1236 C CA . LEU A 1 155 ? 243.120 213.760 343.072 1.00 46.14 210 LEU 1 CA 1
ATOM 1237 C C . LEU A 1 155 ? 244.576 213.417 342.780 1.00 46.14 210 LEU 1 C 1
ATOM 1238 O O . LEU A 1 155 ? 244.891 213.060 341.642 1.00 46.14 210 LEU 1 O 1
ATOM 1243 N N . ASN A 1 156 ? 245.465 213.511 343.765 1.00 46.59 211 ASN 1 N 1
ATOM 1244 C CA . ASN A 1 156 ? 246.893 213.280 343.550 1.00 46.59 211 ASN 1 CA 1
ATOM 1245 C C . ASN A 1 156 ? 247.209 211.817 343.834 1.00 46.59 211 ASN 1 C 1
ATOM 1246 O O . ASN A 1 156 ? 247.367 211.417 344.989 1.00 46.59 211 ASN 1 O 1
ATOM 1251 N N . ASN A 1 157 ? 247.300 211.008 342.771 1.00 45.87 212 ASN 1 N 1
ATOM 1252 C CA . ASN A 1 157 ? 247.662 209.598 342.872 1.00 45.87 212 ASN 1 CA 1
ATOM 1253 C C . ASN A 1 157 ? 248.652 209.260 341.751 1.00 45.87 212 ASN 1 C 1
ATOM 1254 O O . ASN A 1 157 ? 248.507 208.277 341.030 1.00 45.87 212 ASN 1 O 1
ATOM 1259 N N . MET A 1 158 ? 249.677 210.097 341.590 1.00 48.42 213 MET 1 N 1
ATOM 1260 C CA . MET A 1 158 ? 250.575 210.003 340.446 1.00 48.42 213 MET 1 CA 1
ATOM 1261 C C . MET A 1 158 ? 251.778 209.092 340.666 1.00 48.42 213 MET 1 C 1
ATOM 1262 O O . MET A 1 158 ? 252.503 208.820 339.704 1.00 48.42 213 MET 1 O 1
ATOM 1267 N N . GLY A 1 159 ? 252.014 208.619 341.877 1.00 47.09 214 GLY 1 N 1
ATOM 1268 C CA . GLY A 1 159 ? 253.090 207.682 342.128 1.00 47.09 214 GLY 1 CA 1
ATOM 1269 C C . GLY A 1 159 ? 254.275 208.330 342.821 1.00 47.09 214 GLY 1 C 1
ATOM 1270 O O . GLY A 1 159 ? 254.195 209.434 343.366 1.00 47.09 214 GLY 1 O 1
ATOM 1271 N N . THR A 1 160 ? 255.398 207.614 342.791 1.00 47.18 215 THR 1 N 1
ATOM 1272 C CA . THR A 1 160 ? 256.580 207.988 343.552 1.00 47.18 215 THR 1 CA 1
ATOM 1273 C C . THR A 1 160 ? 257.836 207.717 342.737 1.00 47.18 215 THR 1 C 1
ATOM 1274 O O . THR A 1 160 ? 257.902 206.736 341.992 1.00 47.18 215 THR 1 O 1
ATOM 1278 N N . LEU A 1 161 ? 258.828 208.592 342.885 1.00 46.67 216 LEU 1 N 1
ATOM 1279 C CA . LEU A 1 161 ? 260.141 208.407 342.282 1.00 46.67 216 LEU 1 CA 1
ATOM 1280 C C . LEU A 1 161 ? 261.120 207.916 343.340 1.00 46.67 216 LEU 1 C 1
ATOM 1281 O O . LEU A 1 161 ? 261.090 208.384 344.481 1.00 46.67 216 LEU 1 O 1
ATOM 1286 N N . TYR A 1 162 ? 261.984 206.978 342.963 1.00 48.68 217 TYR 1 N 1
ATOM 1287 C CA . TYR A 1 162 ? 263.016 206.461 343.851 1.00 48.68 217 TYR 1 CA 1
ATOM 1288 C C . TYR A 1 162 ? 264.382 206.605 343.194 1.00 48.68 217 TYR 1 C 1
ATOM 1289 O O . TYR A 1 162 ? 264.533 206.355 341.995 1.00 48.68 217 TYR 1 O 1
ATOM 1298 N N . MET A 1 163 ? 265.374 207.009 343.985 1.00 49.83 218 MET 1 N 1
ATOM 1299 C CA . MET A 1 163 ? 266.703 207.318 343.478 1.00 49.83 218 MET 1 CA 1
ATOM 1300 C C . MET A 1 163 ? 267.755 206.700 344.384 1.00 49.83 218 MET 1 C 1
ATOM 1301 O O . MET A 1 163 ? 267.602 206.700 345.607 1.00 49.83 218 MET 1 O 1
ATOM 1306 N N . ARG A 1 164 ? 268.828 206.188 343.784 1.00 50.21 219 ARG 1 N 1
ATOM 1307 C CA . ARG A 1 164 ? 269.871 205.518 344.547 1.00 50.21 219 ARG 1 CA 1
ATOM 1308 C C . ARG A 1 164 ? 271.180 205.538 343.772 1.00 50.21 219 ARG 1 C 1
ATOM 1309 O O . ARG A 1 164 ? 271.203 205.731 342.555 1.00 50.21 219 ARG 1 O 1
ATOM 1317 N N . HIS A 1 165 ? 272.275 205.328 344.499 1.00 51.41 220 HIS 1 N 1
ATOM 1318 C CA . HIS A 1 165 ? 273.566 205.071 343.876 1.00 51.41 220 HIS 1 CA 1
ATOM 1319 C C . HIS A 1 165 ? 273.643 203.614 343.439 1.00 51.41 220 HIS 1 C 1
ATOM 1320 O O . HIS A 1 165 ? 273.397 202.707 344.238 1.00 51.41 220 HIS 1 O 1
ATOM 1327 N N . VAL A 1 166 ? 273.994 203.388 342.175 1.00 49.43 221 VAL 1 N 1
ATOM 1328 C CA . VAL A 1 166 ? 274.211 202.022 341.714 1.00 49.43 221 VAL 1 CA 1
ATOM 1329 C C . VAL A 1 166 ? 275.532 201.477 342.240 1.00 49.43 221 VAL 1 C 1
ATOM 1330 O O . VAL A 1 166 ? 275.616 200.315 342.652 1.00 49.43 221 VAL 1 O 1
ATOM 1334 N N . ASN A 1 167 ? 276.578 202.299 342.241 1.00 51.42 222 ASN 1 N 1
ATOM 1335 C CA . ASN A 1 167 ? 277.895 201.846 342.661 1.00 51.42 222 ASN 1 CA 1
ATOM 1336 C C . ASN A 1 167 ? 277.914 201.503 344.145 1.00 51.42 222 ASN 1 C 1
ATOM 1337 O O . ASN A 1 167 ? 277.275 202.160 344.969 1.00 51.42 222 ASN 1 O 1
ATOM 1342 N N . GLU A 1 168 ? 278.663 200.458 344.477 1.00 55.57 223 GLU 1 N 1
ATOM 1343 C CA . GLU A 1 168 ? 278.906 200.116 345.868 1.00 55.57 223 GLU 1 CA 1
ATOM 1344 C C . GLU A 1 168 ? 279.836 201.147 346.500 1.00 55.57 223 GLU 1 C 1
ATOM 1345 O O . GLU A 1 168 ? 280.722 201.700 345.844 1.00 55.57 223 GLU 1 O 1
ATOM 1351 N N . ALA A 1 169 ? 279.613 201.420 347.784 1.00 56.74 224 ALA 1 N 1
ATOM 1352 C CA . ALA A 1 169 ? 280.364 202.460 348.475 1.00 56.74 224 ALA 1 CA 1
ATOM 1353 C C . ALA A 1 169 ? 281.852 202.134 348.510 1.00 56.74 224 ALA 1 C 1
ATOM 1354 O O . ALA A 1 169 ? 282.257 200.980 348.665 1.00 56.74 224 ALA 1 O 1
ATOM 1356 N N . GLY A 1 170 ? 282.669 203.174 348.369 1.00 57.54 225 GLY 1 N 1
ATOM 1357 C CA . GLY A 1 170 ? 284.109 203.012 348.364 1.00 57.54 225 GLY 1 CA 1
ATOM 1358 C C . GLY A 1 170 ? 284.766 203.400 349.671 1.00 57.54 225 GLY 1 C 1
ATOM 1359 O O . GLY A 1 170 ? 284.280 203.044 350.748 1.00 57.54 225 GLY 1 O 1
ATOM 1360 N N . GLN A 1 171 ? 285.874 204.133 349.590 1.00 59.39 226 GLN 1 N 1
ATOM 1361 C CA . GLN A 1 171 ? 286.639 204.528 350.763 1.00 59.39 226 GLN 1 CA 1
ATOM 1362 C C . GLN A 1 171 ? 286.195 205.861 351.344 1.00 59.39 226 GLN 1 C 1
ATOM 1363 O O . GLN A 1 171 ? 286.735 206.285 352.369 1.00 59.39 226 GLN 1 O 1
ATOM 1369 N N . GLY A 1 172 ? 285.230 206.527 350.721 1.00 58.23 227 GLY 1 N 1
ATOM 1370 C CA . GLY A 1 172 ? 284.702 207.765 351.234 1.00 58.23 227 GLY 1 CA 1
ATOM 1371 C C . GLY A 1 172 ? 283.267 207.975 350.803 1.00 58.23 227 GLY 1 C 1
ATOM 1372 O O . GLY A 1 172 ? 282.888 207.674 349.668 1.00 58.23 227 GLY 1 O 1
ATOM 1373 N N . PRO A 1 173 ? 282.439 208.492 351.705 1.00 55.64 228 PRO 1 N 1
ATOM 1374 C CA . PRO A 1 173 ? 281.028 208.701 351.371 1.00 55.64 228 PRO 1 CA 1
ATOM 1375 C C . PRO A 1 173 ? 280.851 209.766 350.301 1.00 55.64 228 PRO 1 C 1
ATOM 1376 O O . PRO A 1 173 ? 281.622 210.722 350.203 1.00 55.64 228 PRO 1 O 1
ATOM 1380 N N . ILE A 1 174 ? 279.814 209.582 349.491 1.00 52.71 229 ILE 1 N 1
ATOM 1381 C CA . ILE A 1 174 ? 279.445 210.523 348.442 1.00 52.71 229 ILE 1 CA 1
ATOM 1382 C C . ILE A 1 174 ? 277.984 210.890 348.642 1.00 52.71 229 ILE 1 C 1
ATOM 1383 O O . ILE A 1 174 ? 277.127 210.004 348.740 1.00 52.71 229 ILE 1 O 1
ATOM 1388 N N . LYS A 1 175 ? 277.700 212.186 348.708 1.00 51.34 230 LYS 1 N 1
ATOM 1389 C CA . LYS A 1 175 ? 276.336 212.685 348.807 1.00 51.34 230 LYS 1 CA 1
ATOM 1390 C C . LYS A 1 175 ? 275.922 213.273 347.467 1.00 51.34 230 LYS 1 C 1
ATOM 1391 O O . LYS A 1 175 ? 276.635 214.110 346.905 1.00 51.34 230 LYS 1 O 1
ATOM 1397 N N . SER A 1 176 ? 274.773 212.839 346.962 1.00 49.46 231 SER 1 N 1
ATOM 1398 C CA . SER A 1 176 ? 274.292 213.251 345.655 1.00 49.46 231 SER 1 CA 1
ATOM 1399 C C . SER A 1 176 ? 272.954 213.962 345.787 1.00 49.46 231 SER 1 C 1
ATOM 1400 O O . SER A 1 176 ? 272.137 213.626 346.647 1.00 49.46 231 SER 1 O 1
ATOM 1403 N N . THR A 1 177 ? 272.741 214.953 344.928 1.00 47.90 232 THR 1 N 1
ATOM 1404 C CA . THR A 1 177 ? 271.487 215.688 344.854 1.00 47.90 232 THR 1 CA 1
ATOM 1405 C C . THR A 1 177 ? 270.943 215.572 343.440 1.00 47.90 232 THR 1 C 1
ATOM 1406 O O . THR A 1 177 ? 271.675 215.796 342.472 1.00 47.90 232 THR 1 O 1
ATOM 1410 N N . VAL A 1 178 ? 269.667 215.225 343.320 1.00 46.25 233 VAL 1 N 1
ATOM 1411 C CA . VAL A 1 178 ? 269.007 215.102 342.027 1.00 46.25 233 VAL 1 CA 1
ATOM 1412 C C . VAL A 1 178 ? 267.934 216.176 341.944 1.00 46.25 233 VAL 1 C 1
ATOM 1413 O O . VAL A 1 178 ? 267.042 216.240 342.796 1.00 46.25 233 VAL 1 O 1
ATOM 1417 N N . ARG A 1 179 ? 268.022 217.019 340.920 1.00 44.89 234 ARG 1 N 1
ATOM 1418 C CA . ARG A 1 179 ? 267.050 218.079 340.697 1.00 44.89 234 ARG 1 CA 1
ATOM 1419 C C . ARG A 1 179 ? 266.109 217.673 339.571 1.00 44.89 234 ARG 1 C 1
ATOM 1420 O O . ARG A 1 179 ? 266.556 217.300 338.484 1.00 44.89 234 ARG 1 O 1
ATOM 1428 N N . ILE A 1 180 ? 264.809 217.748 339.837 1.00 44.24 235 ILE 1 N 1
ATOM 1429 C CA . ILE A 1 180 ? 263.782 217.296 338.906 1.00 44.24 235 ILE 1 CA 1
ATOM 1430 C C . ILE A 1 180 ? 263.196 218.507 338.197 1.00 44.24 235 ILE 1 C 1
ATOM 1431 O O . ILE A 1 180 ? 262.817 219.489 338.845 1.00 44.24 235 ILE 1 O 1
ATOM 1436 N N . TYR A 1 181 ? 263.118 218.441 336.870 1.00 44.09 236 TYR 1 N 1
ATOM 1437 C CA . TYR A 1 181 ? 262.632 219.547 336.053 1.00 44.09 236 TYR 1 CA 1
ATOM 1438 C C . TYR A 1 181 ? 261.452 219.076 335.215 1.00 44.09 236 TYR 1 C 1
ATOM 1439 O O . TYR A 1 181 ? 261.544 218.054 334.528 1.00 44.09 236 TYR 1 O 1
ATOM 1448 N N . PHE A 1 182 ? 260.354 219.823 335.272 1.00 46.05 237 PHE 1 N 1
ATOM 1449 C CA . PHE A 1 182 ? 259.148 219.540 334.506 1.00 46.05 237 PHE 1 CA 1
ATOM 1450 C C . PHE A 1 182 ? 259.020 220.558 333.384 1.00 46.05 237 PHE 1 C 1
ATOM 1451 O O . PHE A 1 182 ? 259.235 221.754 333.602 1.00 46.05 237 PHE 1 O 1
ATOM 1459 N N . LYS A 1 183 ? 258.670 220.088 332.191 1.00 47.45 238 LYS 1 N 1
ATOM 1460 C CA . LYS A 1 183 ? 258.395 220.968 331.057 1.00 47.45 238 LYS 1 CA 1
ATOM 1461 C C . LYS A 1 183 ? 257.132 220.496 330.353 1.00 47.45 238 LYS 1 C 1
ATOM 1462 O O . LYS A 1 183 ? 257.181 219.539 329.561 1.00 47.45 238 LYS 1 O 1
ATOM 1468 N N . PRO A 1 184 ? 255.989 221.122 330.621 1.00 47.79 239 PRO 1 N 1
ATOM 1469 C CA . PRO A 1 184 ? 254.768 220.762 329.892 1.00 47.79 239 PRO 1 CA 1
ATOM 1470 C C . PRO A 1 184 ? 254.900 221.059 328.406 1.00 47.79 239 PRO 1 C 1
ATOM 1471 O O . PRO A 1 184 ? 255.460 222.079 328.004 1.00 47.79 239 PRO 1 O 1
ATOM 1475 N N . LYS A 1 185 ? 254.375 220.150 327.588 1.00 49.03 240 LYS 1 N 1
ATOM 1476 C CA . LYS A 1 185 ? 254.330 220.321 326.144 1.00 49.03 240 LYS 1 CA 1
ATOM 1477 C C . LYS A 1 185 ? 252.950 219.923 325.648 1.00 49.03 240 LYS 1 C 1
ATOM 1478 O O . LYS A 1 185 ? 252.250 219.131 326.283 1.00 49.03 240 LYS 1 O 1
ATOM 1484 N N . HIS A 1 186 ? 252.570 220.475 324.498 1.00 49.94 241 HIS 1 N 1
ATOM 1485 C CA . HIS A 1 186 ? 251.263 220.233 323.890 1.00 49.94 241 HIS 1 CA 1
ATOM 1486 C C . HIS A 1 186 ? 250.146 220.522 324.892 1.00 49.94 241 HIS 1 C 1
ATOM 1487 O O . HIS A 1 186 ? 249.301 219.679 325.197 1.00 49.94 241 HIS 1 O 1
ATOM 1494 N N . VAL A 1 187 ? 250.160 221.744 325.401 1.00 49.46 242 VAL 1 N 1
ATOM 1495 C CA . VAL A 1 187 ? 249.334 222.144 326.533 1.00 49.46 242 VAL 1 CA 1
ATOM 1496 C C . VAL A 1 187 ? 247.967 222.600 326.049 1.00 49.46 242 VAL 1 C 1
ATOM 1497 O O . VAL A 1 187 ? 247.840 223.250 325.006 1.00 49.46 242 VAL 1 O 1
ATOM 1501 N N . LYS A 1 188 ? 246.936 222.245 326.813 1.00 48.82 243 LYS 1 N 1
ATOM 1502 C CA . LYS A 1 188 ? 245.584 222.752 326.627 1.00 48.82 243 LYS 1 CA 1
ATOM 1503 C C . LYS A 1 188 ? 245.070 223.213 327.982 1.00 48.82 243 LYS 1 C 1
ATOM 1504 O O . LYS A 1 188 ? 245.178 222.477 328.967 1.00 48.82 243 LYS 1 O 1
ATOM 1510 N N . ALA A 1 189 ? 244.523 224.423 328.038 1.00 48.38 244 ALA 1 N 1
ATOM 1511 C CA . ALA A 1 189 ? 244.103 225.031 329.291 1.00 48.38 244 ALA 1 CA 1
ATOM 1512 C C . ALA A 1 189 ? 242.656 225.496 329.204 1.00 48.38 244 ALA 1 C 1
ATOM 1513 O O . ALA A 1 189 ? 242.172 225.872 328.134 1.00 48.38 244 ALA 1 O 1
ATOM 1515 N N . TRP A 1 190 ? 241.980 225.485 330.355 1.00 47.51 245 TRP 1 N 1
ATOM 1516 C CA . TRP A 1 190 ? 240.549 225.869 330.401 1.00 47.51 245 TRP 1 CA 1
ATOM 1517 C C . TRP A 1 190 ? 240.230 226.646 331.676 1.00 47.51 245 TRP 1 C 1
ATOM 1518 O O . TRP A 1 190 ? 240.926 226.432 332.671 1.00 47.51 245 TRP 1 O 1
ATOM 1529 N N . VAL A 1 191 ? 239.182 227.470 331.642 1.00 46.79 246 VAL 1 N 1
ATOM 1530 C CA . VAL A 1 191 ? 238.691 228.213 332.842 1.00 46.79 246 VAL 1 CA 1
ATOM 1531 C C . VAL A 1 191 ? 239.833 229.001 333.481 1.00 46.79 246 VAL 1 C 1
ATOM 1532 O O . VAL A 1 191 ? 240.383 228.559 334.496 1.00 46.79 246 VAL 1 O 1
ATOM 1536 N N . PRO A 1 192 ? 240.182 230.181 332.936 1.00 45.92 247 PRO 1 N 1
ATOM 1537 C CA . PRO A 1 192 ? 241.223 231.001 333.528 1.00 45.92 247 PRO 1 CA 1
ATOM 1538 C C . PRO A 1 192 ? 240.811 231.418 334.943 1.00 45.92 247 PRO 1 C 1
ATOM 1539 O O . PRO A 1 192 ? 239.643 231.608 335.177 1.00 45.92 247 PRO 1 O 1
ATOM 1543 N N . ARG A 1 193 ? 241.780 231.574 335.837 1.00 46.06 248 ARG 1 N 1
ATOM 1544 C CA . ARG A 1 193 ? 241.481 231.884 337.256 1.00 46.06 248 ARG 1 CA 1
ATOM 1545 C C . ARG A 1 193 ? 242.363 233.062 337.679 1.00 46.06 248 ARG 1 C 1
ATOM 1546 O O . ARG A 1 193 ? 243.423 233.238 337.074 1.00 46.06 248 ARG 1 O 1
ATOM 1554 N N . PRO A 1 194 ? 241.951 233.904 338.648 1.00 46.29 249 PRO 1 N 1
ATOM 1555 C CA . PRO A 1 194 ? 242.773 235.030 339.098 1.00 46.29 249 PRO 1 CA 1
ATOM 1556 C C . PRO A 1 194 ? 244.130 234.557 339.582 1.00 46.29 249 PRO 1 C 1
ATOM 1557 O O . PRO A 1 194 ? 244.230 233.524 340.260 1.00 46.29 249 PRO 1 O 1
ATOM 1561 N N . PRO A 1 195 ? 245.195 235.279 339.247 1.00 48.46 250 PRO 1 N 1
ATOM 1562 C CA . PRO A 1 195 ? 246.528 234.890 339.715 1.00 48.46 250 PRO 1 CA 1
ATOM 1563 C C . PRO A 1 195 ? 246.604 234.890 341.234 1.00 48.46 250 PRO 1 C 1
ATOM 1564 O O . PRO A 1 195 ? 245.969 235.704 341.907 1.00 48.46 250 PRO 1 O 1
ATOM 1568 N N . ARG A 1 196 ? 247.380 233.953 341.768 1.00 50.33 251 ARG 1 N 1
ATOM 1569 C CA . ARG A 1 196 ? 247.542 233.845 343.209 1.00 50.33 251 ARG 1 CA 1
ATOM 1570 C C . ARG A 1 196 ? 248.189 235.106 343.765 1.00 50.33 251 ARG 1 C 1
ATOM 1571 O O . ARG A 1 196 ? 249.258 235.522 343.313 1.00 50.33 251 ARG 1 O 1
ATOM 1579 N N . LEU A 1 197 ? 247.536 235.712 344.754 1.00 49.59 252 LEU 1 N 1
ATOM 1580 C CA . LEU A 1 197 ? 247.998 236.956 345.354 1.00 49.59 252 LEU 1 CA 1
ATOM 1581 C C . LEU A 1 197 ? 248.704 236.734 346.684 1.00 49.59 252 LEU 1 C 1
ATOM 1582 O O . LEU A 1 197 ? 249.827 237.205 346.877 1.00 49.59 252 LEU 1 O 1
ATOM 1587 N N . CYS A 1 198 ? 248.060 236.033 347.611 1.00 51.81 253 CYS 1 N 1
ATOM 1588 C CA . CYS A 1 198 ? 248.701 235.688 348.869 1.00 51.81 253 CYS 1 CA 1
ATOM 1589 C C . CYS A 1 198 ? 249.763 234.618 348.647 1.00 51.81 253 CYS 1 C 1
ATOM 1590 O O . CYS A 1 198 ? 249.643 233.768 347.762 1.00 51.81 253 CYS 1 O 1
ATOM 1593 N N . GLN A 1 199 ? 250.817 234.671 349.454 1.00 50.72 254 GLN 1 N 1
ATOM 1594 C CA . GLN A 1 199 ? 251.882 233.686 349.343 1.00 50.72 254 GLN 1 CA 1
ATOM 1595 C C . GLN A 1 199 ? 251.369 232.298 349.710 1.00 50.72 254 GLN 1 C 1
ATOM 1596 O O . GLN A 1 199 ? 250.485 232.140 350.556 1.00 50.72 254 GLN 1 O 1
ATOM 1602 N N . TYR A 1 200 ? 251.925 231.287 349.049 1.00 49.39 255 TYR 1 N 1
ATOM 1603 C CA . TYR A 1 200 ? 251.562 229.909 349.346 1.00 49.39 255 TYR 1 CA 1
ATOM 1604 C C . TYR A 1 200 ? 252.009 229.531 350.753 1.00 49.39 255 TYR 1 C 1
ATOM 1605 O O . TYR A 1 200 ? 253.020 230.020 351.261 1.00 49.39 255 TYR 1 O 1
ATOM 1614 N N . GLU A 1 201 ? 251.239 228.655 351.385 1.00 51.52 256 GLU 1 N 1
ATOM 1615 C CA . GLU A 1 201 ? 251.545 228.188 352.731 1.00 51.52 256 GLU 1 CA 1
ATOM 1616 C C . GLU A 1 201 ? 251.728 226.684 352.825 1.00 51.52 256 GLU 1 C 1
ATOM 1617 O O . GLU A 1 201 ? 252.627 226.223 353.531 1.00 51.52 256 GLU 1 O 1
ATOM 1623 N N . LYS A 1 202 ? 250.901 225.903 352.136 1.00 51.19 257 LYS 1 N 1
ATOM 1624 C CA . LYS A 1 202 ? 250.941 224.454 352.240 1.00 51.19 257 LYS 1 CA 1
ATOM 1625 C C . LYS A 1 202 ? 250.870 223.844 350.850 1.00 51.19 257 LYS 1 C 1
ATOM 1626 O O . LYS A 1 202 ? 250.388 224.460 349.897 1.00 51.19 257 LYS 1 O 1
ATOM 1632 N N . GLN A 1 203 ? 251.362 222.613 350.747 1.00 49.80 258 GLN 1 N 1
ATOM 1633 C CA . GLN A 1 203 ? 251.373 221.893 349.482 1.00 49.80 258 GLN 1 CA 1
ATOM 1634 C C . GLN A 1 203 ? 250.000 221.362 349.093 1.00 49.80 258 GLN 1 C 1
ATOM 1635 O O . GLN A 1 203 ? 249.617 221.440 347.922 1.00 49.80 258 GLN 1 O 1
ATOM 1641 N N . LYS A 1 204 ? 249.245 220.832 350.051 1.00 50.73 259 LYS 1 N 1
ATOM 1642 C CA . LYS A 1 204 ? 248.045 220.062 349.754 1.00 50.73 259 LYS 1 CA 1
ATOM 1643 C C . LYS A 1 204 ? 246.758 220.876 349.800 1.00 50.73 259 LYS 1 C 1
ATOM 1644 O O . LYS A 1 204 ? 245.681 220.301 349.617 1.00 50.73 259 LYS 1 O 1
ATOM 1650 N N . ASN A 1 205 ? 246.824 222.183 350.036 1.00 52.12 260 ASN 1 N 1
ATOM 1651 C CA . ASN A 1 205 ? 245.610 222.984 350.088 1.00 52.12 260 ASN 1 CA 1
ATOM 1652 C C . ASN A 1 205 ? 245.920 224.411 349.662 1.00 52.12 260 ASN 1 C 1
ATOM 1653 O O . ASN A 1 205 ? 247.066 224.765 349.382 1.00 52.12 260 ASN 1 O 1
ATOM 1658 N N . VAL A 1 206 ? 244.873 225.228 349.622 1.00 51.84 261 VAL 1 N 1
ATOM 1659 C CA . VAL A 1 206 ? 244.972 226.604 349.161 1.00 51.84 261 VAL 1 CA 1
ATOM 1660 C C . VAL A 1 206 ? 245.053 227.584 350.333 1.00 51.84 261 VAL 1 C 1
ATOM 1661 O O . VAL A 1 206 ? 244.776 228.769 350.163 1.00 51.84 261 VAL 1 O 1
ATOM 1665 N N . ASN A 1 207 ? 245.440 227.109 351.516 1.00 53.65 262 ASN 1 N 1
ATOM 1666 C CA . ASN A 1 207 ? 245.422 227.946 352.709 1.00 53.65 262 ASN 1 CA 1
ATOM 1667 C C . ASN A 1 207 ? 246.339 229.149 352.542 1.00 53.65 262 ASN 1 C 1
ATOM 1668 O O . ASN A 1 207 ? 247.400 229.062 351.920 1.00 53.65 262 ASN 1 O 1
ATOM 1673 N N . PHE A 1 208 ? 245.916 230.277 353.105 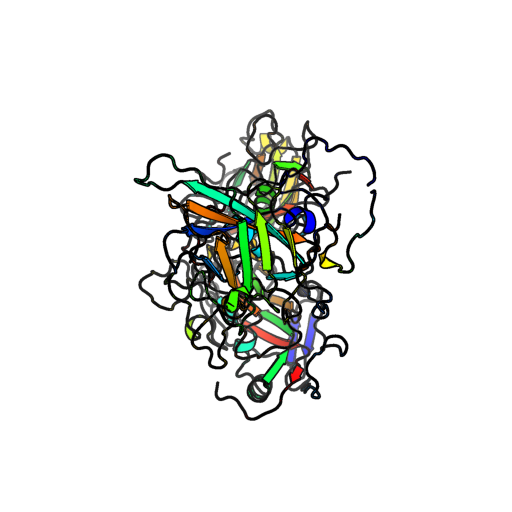1.00 54.17 263 PHE 1 N 1
ATOM 1674 C CA . PHE A 1 208 ? 246.604 231.542 352.913 1.00 54.17 263 PHE 1 CA 1
ATOM 1675 C C . PHE A 1 208 ? 246.389 232.423 354.132 1.00 54.17 263 PHE 1 C 1
ATOM 1676 O O . PHE A 1 208 ? 245.474 232.205 354.928 1.00 54.17 263 PHE 1 O 1
ATOM 1684 N N . THR A 1 209 ? 247.223 233.453 354.236 1.00 53.49 264 THR 1 N 1
ATOM 1685 C CA . THR A 1 209 ? 247.020 234.470 355.280 1.00 53.49 264 THR 1 CA 1
ATOM 1686 C C . THR A 1 209 ? 246.635 235.723 354.531 1.00 53.49 264 THR 1 C 1
ATOM 1687 O O . THR A 1 209 ? 247.286 236.020 353.522 1.00 53.49 264 THR 1 O 1
ATOM 1691 N N . PRO A 1 210 ? 245.579 236.452 354.930 1.00 54.11 265 PRO 1 N 1
ATOM 1692 C CA . PRO A 1 210 ? 245.085 237.614 354.185 1.00 54.11 265 PRO 1 CA 1
ATOM 1693 C C . PRO A 1 210 ? 246.164 238.673 354.008 1.00 54.11 265 PRO 1 C 1
ATOM 1694 O O . PRO A 1 210 ? 246.935 238.962 354.925 1.00 54.11 265 PRO 1 O 1
ATOM 1698 N N . THR A 1 211 ? 246.206 239.218 352.784 1.00 52.69 266 THR 1 N 1
ATOM 1699 C CA . THR A 1 211 ? 247.190 240.263 352.424 1.00 52.69 266 THR 1 CA 1
ATOM 1700 C C . THR A 1 211 ? 246.488 241.343 351.626 1.00 52.69 266 THR 1 C 1
ATOM 1701 O O . THR A 1 211 ? 245.461 241.030 351.000 1.00 52.69 266 THR 1 O 1
ATOM 1705 N N . GLY A 1 212 ? 247.017 242.572 351.622 1.00 51.99 267 GLY 1 N 1
ATOM 1706 C CA . GLY A 1 212 ? 246.393 243.664 350.898 1.00 51.99 267 GLY 1 CA 1
ATOM 1707 C C . GLY A 1 212 ? 246.349 243.410 349.404 1.00 51.99 267 GLY 1 C 1
ATOM 1708 O O . GLY A 1 212 ? 247.144 242.648 348.854 1.00 51.99 267 GLY 1 O 1
ATOM 1709 N N . VAL A 1 213 ? 245.396 244.066 348.740 1.00 51.38 268 VAL 1 N 1
ATOM 1710 C CA . VAL A 1 213 ? 245.188 243.827 347.316 1.00 51.38 268 VAL 1 CA 1
ATOM 1711 C C . VAL A 1 213 ? 246.355 244.353 346.486 1.00 51.38 268 VAL 1 C 1
ATOM 1712 O O . VAL A 1 213 ? 246.735 243.734 345.486 1.00 51.38 268 VAL 1 O 1
ATOM 1716 N N . THR A 1 214 ? 246.938 245.487 346.867 1.00 51.80 269 THR 1 N 1
ATOM 1717 C CA . THR A 1 214 ? 248.080 246.052 346.157 1.00 51.80 269 THR 1 CA 1
ATOM 1718 C C . THR A 1 214 ? 249.011 246.699 347.171 1.00 51.80 269 THR 1 C 1
ATOM 1719 O O . THR A 1 214 ? 248.725 246.747 348.369 1.00 51.80 269 THR 1 O 1
ATOM 1723 N N . THR A 1 215 ? 250.134 247.203 346.672 1.00 52.27 270 THR 1 N 1
ATOM 1724 C CA . THR A 1 215 ? 250.969 248.093 347.456 1.00 52.27 270 THR 1 CA 1
ATOM 1725 C C . THR A 1 215 ? 250.310 249.467 347.543 1.00 52.27 270 THR 1 C 1
ATOM 1726 O O . THR A 1 215 ? 249.389 249.794 346.792 1.00 52.27 270 THR 1 O 1
ATOM 1730 N N . THR A 1 216 ? 250.800 250.260 348.484 1.00 53.79 271 THR 1 N 1
ATOM 1731 C CA . THR A 1 216 ? 250.103 251.519 348.749 1.00 53.79 271 THR 1 CA 1
ATOM 1732 C C . THR A 1 216 ? 250.819 252.736 348.250 1.00 53.79 271 THR 1 C 1
ATOM 1733 O O . THR A 1 216 ? 252.016 252.642 347.935 1.00 53.79 271 THR 1 O 1
ATOM 1737 N N . ARG A 1 217 ? 250.084 253.827 348.120 1.00 54.05 272 ARG 1 N 1
ATOM 1738 C CA . ARG A 1 217 ? 250.623 255.144 347.818 1.00 54.05 272 ARG 1 CA 1
ATOM 1739 C C . ARG A 1 217 ? 250.010 256.140 348.790 1.00 54.05 272 ARG 1 C 1
ATOM 1740 O O . ARG A 1 217 ? 249.084 255.819 349.538 1.00 54.05 272 ARG 1 O 1
ATOM 1748 N N . VAL A 1 218 ? 250.566 257.344 348.842 1.00 55.14 273 VAL 1 N 1
ATOM 1749 C CA . VAL A 1 218 ? 250.141 258.323 349.887 1.00 55.14 273 VAL 1 CA 1
ATOM 1750 C C . VAL A 1 218 ? 248.681 258.751 349.720 1.00 55.14 273 VAL 1 C 1
ATOM 1751 O O . VAL A 1 218 ? 247.943 258.695 350.717 1.00 55.14 273 VAL 1 O 1
ATOM 1755 N N . GLY A 1 219 ? 248.325 259.224 348.528 1.00 57.49 274 GLY 1 N 1
ATOM 1756 C CA . GLY A 1 219 ? 246.972 259.746 348.305 1.00 57.49 274 GLY 1 CA 1
ATOM 1757 C C . GLY A 1 219 ? 246.450 259.357 346.950 1.00 57.49 274 GLY 1 C 1
ATOM 1758 O O . GLY A 1 219 ? 247.222 258.817 346.143 1.00 57.49 274 GLY 1 O 1
ATOM 1759 N N . ILE A 1 220 ? 245.173 259.616 346.712 1.00 55.42 275 ILE 1 N 1
ATOM 1760 C CA . ILE A 1 220 ? 244.549 259.210 345.454 1.00 55.42 275 ILE 1 CA 1
ATOM 1761 C C . ILE A 1 220 ? 245.069 259.953 344.233 1.00 55.42 275 ILE 1 C 1
ATOM 1762 O O . ILE A 1 220 ? 244.813 259.517 343.105 1.00 55.42 275 ILE 1 O 1
ATOM 1767 N N . THR A 1 221 ? 245.860 261.006 344.441 1.00 55.62 276 THR 1 N 1
ATOM 1768 C CA . THR A 1 221 ? 246.363 261.810 343.303 1.00 55.62 276 THR 1 CA 1
ATOM 1769 C C . THR A 1 221 ? 247.874 261.708 343.201 1.00 55.62 276 THR 1 C 1
ATOM 1770 O O . THR A 1 221 ? 248.428 262.349 342.295 1.00 55.62 276 THR 1 O 1
ATOM 1774 N N . THR A 1 222 ? 248.526 260.918 344.059 1.00 56.04 277 THR 1 N 1
ATOM 1775 C CA . THR A 1 222 ? 249.981 260.845 344.058 1.00 56.04 277 THR 1 CA 1
ATOM 1776 C C 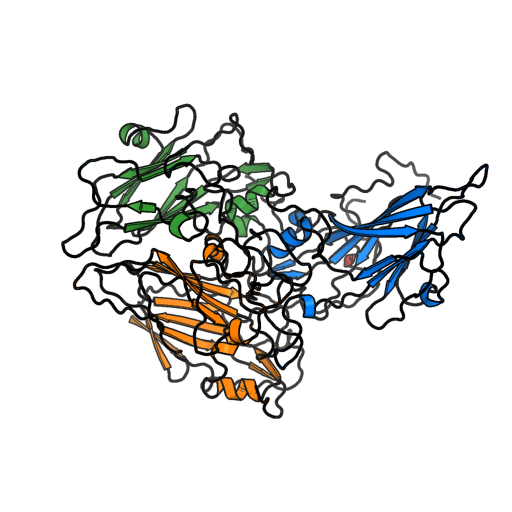. THR A 1 222 ? 250.478 260.176 342.784 1.00 56.04 277 THR 1 C 1
ATOM 1777 O O . THR A 1 222 ? 249.997 259.104 342.405 1.00 56.04 277 THR 1 O 1
ATOM 1781 N N . THR A 1 223 ? 251.441 260.809 342.124 1.00 56.25 278 THR 1 N 1
ATOM 1782 C CA . THR A 1 223 ? 252.007 260.272 340.895 1.00 56.25 278 THR 1 CA 1
ATOM 1783 C C . THR A 1 223 ? 253.486 259.952 341.077 1.00 56.25 278 THR 1 C 1
ATOM 1784 O O . THR A 1 223 ? 254.197 260.654 341.794 1.00 56.25 278 THR 1 O 1
ATOM 1788 N N . VAL B 2 1 ? 208.889 242.740 330.532 1.00 74.22 13 VAL 2 N 1
ATOM 1789 C CA . VAL B 2 1 ? 208.895 242.729 329.076 1.00 74.22 13 VAL 2 CA 1
ATOM 1790 C C . VAL B 2 1 ? 209.315 241.358 328.559 1.00 74.22 13 VAL 2 C 1
ATOM 1791 O O . VAL B 2 1 ? 208.646 240.779 327.705 1.00 74.22 13 VAL 2 O 1
ATOM 1795 N N . ARG B 2 2 ? 210.426 240.841 329.075 1.00 73.16 14 ARG 2 N 1
ATOM 1796 C CA . ARG B 2 2 ? 210.924 239.521 328.711 1.00 73.16 14 ARG 2 CA 1
ATOM 1797 C C . ARG B 2 2 ? 210.650 238.548 329.846 1.00 73.16 14 ARG 2 C 1
ATOM 1798 O O . ARG B 2 2 ? 211.004 238.817 330.998 1.00 73.16 14 ARG 2 O 1
ATOM 1806 N N . SER B 2 3 ? 210.025 237.422 329.521 1.00 67.50 15 SER 2 N 1
ATOM 1807 C CA . SER B 2 3 ? 209.691 236.396 330.497 1.00 67.50 15 SER 2 CA 1
ATOM 1808 C C . SER B 2 3 ? 210.392 235.097 330.128 1.00 67.50 15 SER 2 C 1
ATOM 1809 O O . SER B 2 3 ? 210.365 234.679 328.966 1.00 67.50 15 SER 2 O 1
ATOM 1812 N N . ILE B 2 4 ? 211.020 234.466 331.116 1.00 63.00 16 ILE 2 N 1
ATOM 1813 C CA . ILE B 2 4 ? 211.720 233.199 330.937 1.00 63.00 16 ILE 2 CA 1
ATOM 1814 C C . ILE B 2 4 ? 210.940 232.129 331.686 1.00 63.00 16 ILE 2 C 1
ATOM 1815 O O . ILE B 2 4 ? 210.783 232.208 332.910 1.00 63.00 16 ILE 2 O 1
ATOM 1820 N N . THR B 2 5 ? 210.463 231.126 330.958 1.00 60.92 17 THR 2 N 1
ATOM 1821 C CA . THR B 2 5 ? 209.630 230.070 331.518 1.00 60.92 17 THR 2 CA 1
ATOM 1822 C C . THR B 2 5 ? 210.405 228.761 331.511 1.00 60.92 17 THR 2 C 1
ATOM 1823 O O . THR B 2 5 ? 210.932 228.353 330.471 1.00 60.92 17 THR 2 O 1
ATOM 1827 N N . LEU B 2 6 ? 210.475 228.110 332.668 1.00 58.90 18 LEU 2 N 1
ATOM 1828 C CA . LEU B 2 6 ? 211.101 226.800 332.811 1.00 58.90 18 LEU 2 CA 1
ATOM 1829 C C . LEU B 2 6 ? 210.163 225.926 333.631 1.00 58.90 18 LEU 2 C 1
ATOM 1830 O O . LEU B 2 6 ? 209.893 226.224 334.798 1.00 58.90 18 LEU 2 O 1
ATOM 1835 N N . GLY B 2 7 ? 209.672 224.850 333.025 1.00 58.98 19 GLY 2 N 1
ATOM 1836 C CA . GLY B 2 7 ? 208.693 224.023 333.710 1.00 58.98 19 GLY 2 CA 1
ATOM 1837 C C . GLY B 2 7 ? 207.416 224.802 333.946 1.00 58.98 19 GLY 2 C 1
ATOM 1838 O O . GLY B 2 7 ? 206.822 225.361 333.019 1.00 58.98 19 GLY 2 O 1
ATOM 1839 N N . ASN B 2 8 ? 206.983 224.849 335.204 1.00 58.32 20 ASN 2 N 1
ATOM 1840 C CA . ASN B 2 8 ? 205.796 225.596 335.594 1.00 58.32 20 ASN 2 CA 1
ATOM 1841 C C . ASN B 2 8 ? 206.139 226.894 336.319 1.00 58.32 20 ASN 2 C 1
ATOM 1842 O O . ASN B 2 8 ? 205.289 227.445 337.024 1.00 58.32 20 ASN 2 O 1
ATOM 1847 N N . SER B 2 9 ? 207.363 227.387 336.166 1.00 58.43 21 SER 2 N 1
ATOM 1848 C CA . SER B 2 9 ? 207.821 228.595 336.835 1.00 58.43 21 SER 2 CA 1
ATOM 1849 C C . SER B 2 9 ? 208.264 229.618 335.801 1.00 58.43 21 SER 2 C 1
ATOM 1850 O O . SER B 2 9 ? 208.820 229.259 334.759 1.00 58.43 21 SER 2 O 1
ATOM 1853 N N . THR B 2 10 ? 208.017 230.893 336.091 1.00 61.18 22 THR 2 N 1
ATOM 1854 C CA . THR B 2 10 ? 208.326 231.978 335.170 1.00 61.18 22 THR 2 CA 1
ATOM 1855 C C . THR B 2 10 ? 208.953 233.136 335.930 1.00 61.18 22 THR 2 C 1
ATOM 1856 O O . THR B 2 10 ? 208.510 233.473 337.032 1.00 61.18 22 THR 2 O 1
ATOM 1860 N N . ILE B 2 11 ? 209.987 233.736 335.342 1.00 62.66 23 ILE 2 N 1
ATOM 1861 C CA . ILE B 2 11 ? 210.582 234.967 335.841 1.00 62.66 23 ILE 2 CA 1
ATOM 1862 C C . ILE B 2 11 ? 210.541 235.995 334.721 1.00 62.66 23 ILE 2 C 1
ATOM 1863 O O . ILE B 2 11 ? 210.474 235.657 333.537 1.00 62.66 23 ILE 2 O 1
ATOM 1868 N N . THR B 2 12 ? 210.576 237.268 335.106 1.00 67.72 24 THR 2 N 1
ATOM 1869 C CA . THR B 2 12 ? 210.466 238.367 334.159 1.00 67.72 24 THR 2 CA 1
ATOM 1870 C C . THR B 2 12 ? 211.632 239.327 334.333 1.00 67.72 24 THR 2 C 1
ATOM 1871 O O . THR B 2 12 ? 212.047 239.617 335.459 1.00 67.72 24 THR 2 O 1
ATOM 1875 N N . THR B 2 13 ? 212.158 239.811 333.211 1.00 71.83 25 THR 2 N 1
ATOM 1876 C CA . THR B 2 13 ? 213.239 240.785 333.200 1.00 71.83 25 THR 2 CA 1
ATOM 1877 C C . THR B 2 13 ? 212.946 241.830 332.135 1.00 71.83 25 THR 2 C 1
ATOM 1878 O O . THR B 2 13 ? 212.000 241.705 331.354 1.00 71.83 25 THR 2 O 1
ATOM 1882 N N . GLN B 2 14 ? 213.774 242.871 332.109 1.00 74.20 26 GLN 2 N 1
ATOM 1883 C CA . GLN B 2 14 ? 213.681 243.866 331.051 1.00 74.20 26 GLN 2 CA 1
ATOM 1884 C C . GLN B 2 14 ? 214.047 243.239 329.713 1.00 74.20 26 GLN 2 C 1
ATOM 1885 O O . GLN B 2 14 ? 214.817 242.277 329.650 1.00 74.20 26 GLN 2 O 1
ATOM 1891 N N . GLU B 2 15 ? 213.488 243.791 328.633 1.00 76.35 27 GLU 2 N 1
ATOM 1892 C CA . GLU B 2 15 ? 213.747 243.245 327.305 1.00 76.35 27 GLU 2 CA 1
ATOM 1893 C C . GLU B 2 15 ? 215.214 243.367 326.916 1.00 76.35 27 GLU 2 C 1
ATOM 1894 O O . GLU B 2 15 ? 215.670 242.688 325.990 1.00 76.35 27 GLU 2 O 1
ATOM 1900 N N . CYS B 2 16 ? 215.967 244.220 327.607 1.00 76.75 28 CYS 2 N 1
ATOM 1901 C CA . CYS B 2 16 ? 217.388 244.390 327.336 1.00 76.75 28 CYS 2 CA 1
ATOM 1902 C C . CYS B 2 16 ? 218.211 244.045 328.570 1.00 76.75 28 CYS 2 C 1
ATOM 1903 O O . CYS B 2 16 ? 219.125 244.786 328.944 1.00 76.75 28 CYS 2 O 1
ATOM 1906 N N . ALA B 2 17 ? 217.890 242.920 329.211 1.00 73.19 29 ALA 2 N 1
ATOM 1907 C CA . ALA B 2 17 ? 218.532 242.566 330.472 1.00 73.19 29 ALA 2 CA 1
ATOM 1908 C C . ALA B 2 17 ? 219.960 242.067 330.287 1.00 73.19 29 ALA 2 C 1
ATOM 1909 O O . ALA B 2 17 ? 220.721 242.033 331.260 1.00 73.19 29 ALA 2 O 1
ATOM 1911 N N . ASN B 2 18 ? 220.339 241.680 329.067 1.00 68.99 30 ASN 2 N 1
ATOM 1912 C CA . ASN B 2 18 ? 221.692 241.213 328.779 1.00 68.99 30 ASN 2 CA 1
ATOM 1913 C C . ASN B 2 18 ? 222.083 240.008 329.626 1.00 68.99 30 ASN 2 C 1
ATOM 1914 O O . ASN B 2 18 ? 222.956 240.110 330.493 1.00 68.99 30 ASN 2 O 1
ATOM 1919 N N . VAL B 2 19 ? 221.426 238.874 329.400 1.00 61.25 31 VAL 2 N 1
ATOM 1920 C CA . VAL B 2 19 ? 221.743 237.619 330.072 1.00 61.25 31 VAL 2 CA 1
ATOM 1921 C C . VAL B 2 19 ? 223.177 237.231 329.737 1.00 61.25 31 VAL 2 C 1
ATOM 1922 O O . VAL B 2 19 ? 223.583 237.271 328.570 1.00 61.25 31 VAL 2 O 1
ATOM 1926 N N . VAL B 2 20 ? 223.943 236.857 330.757 1.00 55.34 32 VAL 2 N 1
ATOM 1927 C CA . VAL B 2 20 ? 225.327 236.431 330.583 1.00 55.34 32 VAL 2 CA 1
ATOM 1928 C C . VAL B 2 20 ? 225.353 234.911 330.506 1.00 55.34 32 VAL 2 C 1
ATOM 1929 O O . VAL B 2 20 ? 224.837 234.227 331.396 1.00 55.34 32 VAL 2 O 1
ATOM 1933 N N . VAL B 2 21 ? 225.949 234.380 329.445 1.00 54.99 33 VAL 2 N 1
ATOM 1934 C CA . VAL B 2 21 ? 225.987 232.944 329.199 1.00 54.99 33 VAL 2 CA 1
ATOM 1935 C C . VAL B 2 21 ? 227.408 232.462 329.463 1.00 54.99 33 VAL 2 C 1
ATOM 1936 O O . VAL B 2 21 ? 228.246 232.456 328.560 1.00 54.99 33 VAL 2 O 1
ATOM 1940 N N . GLY B 2 22 ? 227.676 232.072 330.710 1.00 53.27 34 GLY 2 N 1
ATOM 1941 C CA . GLY B 2 22 ? 228.847 231.294 331.078 1.00 53.27 34 GLY 2 CA 1
ATOM 1942 C C . GLY B 2 22 ? 230.138 231.677 330.391 1.00 53.27 34 GLY 2 C 1
ATOM 1943 O O . GLY B 2 22 ? 230.616 232.807 330.517 1.00 53.27 34 GLY 2 O 1
ATOM 1944 N N . TYR B 2 23 ? 230.710 230.729 329.660 1.00 49.86 35 TYR 2 N 1
ATOM 1945 C CA . TYR B 2 23 ? 231.862 230.955 328.800 1.00 49.86 35 TYR 2 CA 1
ATOM 1946 C C . TYR B 2 23 ? 231.440 230.899 327.339 1.00 49.86 35 TYR 2 C 1
ATOM 1947 O O . TYR B 2 23 ? 232.163 230.395 326.480 1.00 49.86 35 TYR 2 O 1
ATOM 1956 N N . GLY B 2 24 ? 230.247 231.409 327.049 1.00 51.94 36 GLY 2 N 1
ATOM 1957 C CA . GLY B 2 24 ? 229.687 231.328 325.719 1.00 51.94 36 GLY 2 CA 1
ATOM 1958 C C . GLY B 2 24 ? 229.074 229.994 325.368 1.00 51.94 36 GLY 2 C 1
ATOM 1959 O O . GLY B 2 24 ? 228.731 229.778 324.201 1.00 51.94 36 GLY 2 O 1
ATOM 1960 N N . VAL B 2 25 ? 228.925 229.092 326.334 1.00 55.83 37 VAL 2 N 1
ATOM 1961 C CA . VAL B 2 25 ? 228.432 227.741 326.095 1.00 55.83 37 VAL 2 CA 1
ATOM 1962 C C . VAL B 2 25 ? 227.078 227.596 326.774 1.00 55.83 37 VAL 2 C 1
ATOM 1963 O O . VAL B 2 25 ? 226.951 227.838 327.981 1.00 55.83 37 VAL 2 O 1
ATOM 1967 N N . TRP B 2 26 ? 226.069 227.204 326.002 1.00 61.32 38 TRP 2 N 1
ATOM 1968 C CA . TRP B 2 26 ? 224.759 226.926 326.575 1.00 61.32 38 TRP 2 CA 1
ATOM 1969 C C . TRP B 2 26 ? 224.729 225.515 327.158 1.00 61.32 38 TRP 2 C 1
ATOM 1970 O O . TRP B 2 26 ? 225.353 224.605 326.606 1.00 61.32 38 TRP 2 O 1
ATOM 1981 N N . PRO B 2 27 ? 224.032 225.312 328.274 1.00 63.90 39 PRO 2 N 1
ATOM 1982 C CA . PRO B 2 27 ? 223.942 223.967 328.855 1.00 63.90 39 PRO 2 CA 1
ATOM 1983 C C . PRO B 2 27 ? 223.322 222.976 327.882 1.00 63.90 39 PRO 2 C 1
ATOM 1984 O O . PRO B 2 27 ? 222.404 223.305 327.130 1.00 63.90 39 PRO 2 O 1
ATOM 1988 N N . GLU B 2 28 ? 223.833 221.748 327.903 1.00 70.71 40 GLU 2 N 1
ATOM 1989 C CA . GLU B 2 28 ? 223.376 220.706 326.999 1.00 70.71 40 GLU 2 CA 1
ATOM 1990 C C . GLU B 2 28 ? 223.526 219.351 327.673 1.00 70.71 40 GLU 2 C 1
ATOM 1991 O O . GLU B 2 28 ? 224.320 219.179 328.600 1.00 70.71 40 GLU 2 O 1
ATOM 1997 N N . TYR B 2 29 ? 222.745 218.388 327.195 1.00 72.39 41 TYR 2 N 1
ATOM 1998 C CA . TYR B 2 29 ? 222.844 217.025 327.692 1.00 72.39 41 TYR 2 CA 1
ATOM 1999 C C . TYR B 2 29 ? 224.155 216.389 327.246 1.00 72.39 41 TYR 2 C 1
ATOM 2000 O O . TYR B 2 29 ? 224.720 216.739 326.208 1.00 72.39 41 TYR 2 O 1
ATOM 2009 N N . LEU B 2 30 ? 224.643 215.448 328.051 1.00 76.35 42 LEU 2 N 1
ATOM 2010 C CA . LEU B 2 30 ? 225.886 214.761 327.728 1.00 76.35 42 LEU 2 CA 1
ATOM 2011 C C . LEU B 2 30 ? 225.738 213.963 326.440 1.00 76.35 42 LEU 2 C 1
ATOM 2012 O O . LEU B 2 30 ? 224.770 213.218 326.263 1.00 76.35 42 LEU 2 O 1
ATOM 2017 N N . LYS B 2 31 ? 226.704 214.120 325.541 1.00 83.80 43 LYS 2 N 1
ATOM 2018 C CA . LYS B 2 31 ? 226.693 213.391 324.284 1.00 83.80 43 LYS 2 CA 1
ATOM 2019 C C . LYS B 2 31 ? 227.217 211.975 324.483 1.00 83.80 43 LYS 2 C 1
ATOM 2020 O O . LYS B 2 31 ? 227.969 211.693 325.420 1.00 83.80 43 LYS 2 O 1
ATOM 2026 N N . ASP B 2 32 ? 226.805 211.076 323.586 1.00 88.87 44 ASP 2 N 1
ATOM 2027 C CA . ASP B 2 32 ? 227.215 209.679 323.695 1.00 88.87 44 ASP 2 CA 1
ATOM 2028 C C . ASP B 2 32 ? 228.719 209.521 323.512 1.00 88.87 44 ASP 2 C 1
ATOM 2029 O O . ASP B 2 32 ? 229.350 208.705 324.193 1.00 88.87 44 ASP 2 O 1
ATOM 2034 N N . ASN B 2 33 ? 229.310 210.290 322.596 1.00 89.07 45 ASN 2 N 1
ATOM 2035 C CA . ASN B 2 33 ? 230.724 210.117 322.285 1.00 89.07 45 ASN 2 CA 1
ATOM 2036 C C . ASN B 2 33 ? 231.641 210.541 323.427 1.00 89.07 45 ASN 2 C 1
ATOM 2037 O O . ASN B 2 33 ? 232.827 210.197 323.408 1.00 89.07 45 ASN 2 O 1
ATOM 2042 N N . GLU B 2 34 ? 231.131 211.277 324.416 1.00 86.15 46 GLU 2 N 1
ATOM 2043 C CA . GLU B 2 34 ? 231.943 211.702 325.551 1.00 86.15 46 GLU 2 CA 1
ATOM 2044 C C . GLU B 2 34 ? 231.409 211.170 326.877 1.00 86.15 46 GLU 2 C 1
ATOM 2045 O O . GLU B 2 34 ? 231.748 211.705 327.936 1.00 86.15 46 GLU 2 O 1
ATOM 2051 N N . ALA B 2 35 ? 230.589 210.127 326.843 1.00 86.39 47 ALA 2 N 1
ATOM 2052 C CA . ALA B 2 35 ? 230.061 209.508 328.048 1.00 86.39 47 ALA 2 CA 1
ATOM 2053 C C . ALA B 2 35 ? 230.835 208.236 328.366 1.00 86.39 47 ALA 2 C 1
ATOM 2054 O O . ALA B 2 35 ? 231.262 207.507 327.468 1.00 86.39 47 ALA 2 O 1
ATOM 2056 N N . THR B 2 36 ? 231.018 207.977 329.658 1.00 83.38 48 THR 2 N 1
ATOM 2057 C CA . THR B 2 36 ? 231.696 206.771 330.119 1.00 83.38 48 THR 2 CA 1
ATOM 2058 C C . THR B 2 36 ? 230.781 205.806 330.855 1.00 83.38 48 THR 2 C 1
ATOM 2059 O O . THR B 2 36 ? 230.965 204.592 330.748 1.00 83.38 48 THR 2 O 1
ATOM 2063 N N . ALA B 2 37 ? 229.796 206.307 331.599 1.00 81.17 49 ALA 2 N 1
ATOM 2064 C CA . ALA B 2 37 ? 228.830 205.429 332.244 1.00 81.17 49 ALA 2 CA 1
ATOM 2065 C C . ALA B 2 37 ? 227.938 204.771 331.200 1.00 81.17 49 ALA 2 C 1
ATOM 2066 O O . ALA B 2 37 ? 227.545 205.397 330.212 1.00 81.17 49 ALA 2 O 1
ATOM 2068 N N . GLU B 2 38 ? 227.616 203.497 331.422 1.00 80.68 50 GLU 2 N 1
ATOM 2069 C CA . GLU B 2 38 ? 226.903 202.710 330.426 1.00 80.68 50 GLU 2 CA 1
ATOM 2070 C C . GLU B 2 38 ? 225.405 202.608 330.673 1.00 80.68 50 GLU 2 C 1
ATOM 2071 O O . GLU B 2 38 ? 224.660 202.327 329.728 1.00 80.68 50 GLU 2 O 1
ATOM 2077 N N . ASP B 2 39 ? 224.943 202.824 331.900 1.00 74.66 51 ASP 2 N 1
ATOM 2078 C CA . ASP B 2 39 ? 223.521 202.708 332.179 1.00 74.66 51 ASP 2 CA 1
ATOM 2079 C C . ASP B 2 39 ? 222.758 203.881 331.568 1.00 74.66 51 ASP 2 C 1
ATOM 2080 O O . ASP B 2 39 ? 223.311 204.953 331.308 1.00 74.66 51 ASP 2 O 1
ATOM 2085 N N . GLN B 2 40 ? 221.472 203.660 331.330 1.00 72.83 52 GLN 2 N 1
ATOM 2086 C CA . GLN B 2 40 ? 220.644 204.684 330.706 1.00 72.83 52 GLN 2 CA 1
ATOM 2087 C C . GLN B 2 40 ? 220.408 205.831 331.685 1.00 72.83 52 GLN 2 C 1
ATOM 2088 O O . GLN B 2 40 ? 219.997 205.591 332.826 1.00 72.83 52 GLN 2 O 1
ATOM 2094 N N . PRO B 2 41 ? 220.662 207.076 331.288 1.00 69.56 53 PRO 2 N 1
ATOM 2095 C CA . PRO B 2 41 ? 220.512 208.197 332.223 1.00 69.56 53 PRO 2 CA 1
ATOM 2096 C C . PRO B 2 41 ? 219.056 208.546 332.494 1.00 69.56 53 PRO 2 C 1
ATOM 2097 O O . PRO B 2 41 ? 218.166 208.278 331.684 1.00 69.56 53 PRO 2 O 1
ATOM 2101 N N . THR B 2 42 ? 218.826 209.152 333.656 1.00 66.88 54 THR 2 N 1
ATOM 2102 C CA . THR B 2 42 ? 217.509 209.659 334.019 1.00 66.88 54 THR 2 CA 1
ATOM 2103 C C . THR B 2 42 ? 217.455 211.158 333.745 1.00 66.88 54 THR 2 C 1
ATOM 2104 O O . THR B 2 42 ? 218.346 211.902 334.166 1.00 66.88 54 THR 2 O 1
ATOM 2108 N N . GLN B 2 43 ? 216.469 211.588 332.961 1.00 68.62 55 GLN 2 N 1
ATOM 2109 C CA . GLN B 2 43 ? 216.339 213.030 332.632 1.00 68.62 55 GLN 2 CA 1
ATOM 2110 C C . GLN B 2 43 ? 214.948 213.482 333.075 1.00 68.62 55 GLN 2 C 1
ATOM 2111 O O . GLN B 2 43 ? 214.020 213.408 332.257 1.00 68.62 55 GLN 2 O 1
ATOM 2117 N N . PRO B 2 44 ? 214.764 213.951 334.328 1.00 66.68 56 PRO 2 N 1
ATOM 2118 C CA . PRO B 2 44 ? 213.426 214.283 334.841 1.00 66.68 56 PRO 2 CA 1
ATOM 2119 C C . PRO B 2 44 ? 212.781 215.501 334.162 1.00 66.68 56 PRO 2 C 1
ATOM 2120 O O . PRO B 2 44 ? 211.579 215.631 334.259 1.00 66.68 56 PRO 2 O 1
ATOM 2124 N N . ASP B 2 45 ? 213.576 216.362 333.530 1.00 66.17 57 ASP 2 N 1
ATOM 2125 C CA . ASP B 2 45 ? 213.049 217.530 332.770 1.00 66.17 57 ASP 2 CA 1
ATOM 2126 C C . ASP B 2 45 ? 212.169 218.446 333.629 1.00 66.17 57 ASP 2 C 1
ATOM 2127 O O . ASP B 2 45 ? 212.665 218.918 334.661 1.00 66.17 57 ASP 2 O 1
ATOM 2132 N N . VAL B 2 46 ? 210.918 218.676 333.226 1.00 63.96 58 VAL 2 N 1
ATOM 2133 C CA . VAL B 2 46 ? 210.025 219.667 333.909 1.00 63.96 58 VAL 2 CA 1
ATOM 2134 C C . VAL B 2 46 ? 210.053 219.534 335.434 1.00 63.96 58 VAL 2 C 1
ATOM 2135 O O . VAL B 2 46 ? 209.968 220.572 336.102 1.00 63.96 58 VAL 2 O 1
ATOM 2139 N N . ALA B 2 47 ? 210.158 218.321 335.961 1.00 62.43 59 ALA 2 N 1
ATOM 2140 C CA . ALA B 2 47 ? 210.094 218.130 337.426 1.00 62.43 59 ALA 2 CA 1
ATOM 2141 C C . ALA B 2 47 ? 211.320 218.736 338.116 1.00 62.43 59 ALA 2 C 1
ATOM 2142 O O . ALA B 2 47 ? 211.203 219.088 339.298 1.00 62.43 59 ALA 2 O 1
ATOM 2144 N N . THR B 2 48 ? 212.447 218.849 337.414 1.00 62.39 60 THR 2 N 1
ATOM 2145 C CA . THR B 2 48 ? 213.693 219.336 338.060 1.00 62.39 60 THR 2 CA 1
ATOM 2146 C C . THR B 2 48 ? 214.169 220.625 337.392 1.00 62.39 60 THR 2 C 1
ATOM 2147 O O . THR B 2 48 ? 214.788 221.440 338.086 1.00 62.39 60 THR 2 O 1
ATOM 2151 N N . CYS B 2 49 ? 213.898 220.798 336.102 1.00 62.83 61 CYS 2 N 1
ATOM 2152 C CA . CYS B 2 49 ? 214.400 221.975 335.394 1.00 62.83 61 CYS 2 CA 1
ATOM 2153 C C . CYS B 2 49 ? 213.394 223.112 335.554 1.00 62.83 61 CYS 2 C 1
ATOM 2154 O O . CYS B 2 49 ? 212.627 223.450 334.650 1.00 62.83 61 CYS 2 O 1
ATOM 2157 N N . ARG B 2 50 ? 213.411 223.716 336.740 1.00 58.12 62 ARG 2 N 1
ATOM 2158 C CA . ARG B 2 50 ? 212.490 224.789 337.080 1.00 58.12 62 ARG 2 CA 1
ATOM 2159 C C . ARG B 2 50 ? 213.171 225.722 338.068 1.00 58.12 62 ARG 2 C 1
ATOM 2160 O O . ARG B 2 50 ? 214.169 225.368 338.698 1.00 58.12 62 ARG 2 O 1
ATOM 2168 N N . PHE B 2 51 ? 212.615 226.922 338.204 1.00 57.46 63 PHE 2 N 1
ATOM 2169 C CA . PHE B 2 51 ? 213.202 227.944 339.062 1.00 57.46 63 PHE 2 CA 1
ATOM 2170 C C . PHE B 2 51 ? 212.908 227.638 340.526 1.00 57.46 63 PHE 2 C 1
ATOM 2171 O O . PHE B 2 51 ? 211.744 227.538 340.923 1.00 57.46 63 PHE 2 O 1
ATOM 2179 N N . TYR B 2 52 ? 213.961 227.493 341.326 1.00 55.42 64 TYR 2 N 1
ATOM 2180 C CA . TYR B 2 52 ? 213.847 227.338 342.770 1.00 55.42 64 TYR 2 CA 1
ATOM 2181 C C . TYR B 2 52 ? 214.352 228.607 343.440 1.00 55.42 64 TYR 2 C 1
ATOM 2182 O O . TYR B 2 52 ? 215.445 229.084 343.123 1.00 55.42 64 TYR 2 O 1
ATOM 2191 N N . THR B 2 53 ? 213.567 229.142 344.367 1.00 52.73 65 THR 2 N 1
ATOM 2192 C CA . THR B 2 53 ? 213.914 230.372 345.066 1.00 52.73 65 THR 2 CA 1
ATOM 2193 C C . THR B 2 53 ? 214.439 230.032 346.455 1.00 52.73 65 THR 2 C 1
ATOM 2194 O O . THR B 2 53 ? 213.730 229.419 347.258 1.00 52.73 65 THR 2 O 1
ATOM 2198 N N . LEU B 2 54 ? 215.674 230.437 346.735 1.00 52.31 66 LEU 2 N 1
ATOM 2199 C CA . LEU B 2 54 ? 216.273 230.216 348.040 1.00 52.31 66 LEU 2 CA 1
ATOM 2200 C C . LEU B 2 54 ? 215.794 231.282 349.021 1.00 52.31 66 LEU 2 C 1
ATOM 2201 O O . LEU B 2 54 ? 215.035 232.189 348.674 1.00 52.31 66 LEU 2 O 1
ATOM 2206 N N . GLU B 2 55 ? 216.240 231.173 350.269 1.00 53.85 67 GLU 2 N 1
ATOM 2207 C CA . GLU B 2 55 ? 215.899 232.182 351.260 1.00 53.85 67 GLU 2 CA 1
ATOM 2208 C C . GLU B 2 55 ? 216.575 233.505 350.927 1.00 53.85 67 GLU 2 C 1
ATOM 2209 O O . GLU B 2 55 ? 217.723 233.549 350.479 1.00 53.85 67 GLU 2 O 1
ATOM 2215 N N . SER B 2 56 ? 215.848 234.593 351.154 1.00 50.13 68 SER 2 N 1
ATOM 2216 C CA . SER B 2 56 ? 216.364 235.924 350.882 1.00 50.13 68 SER 2 CA 1
ATOM 2217 C C . SER B 2 56 ? 217.309 236.375 351.988 1.00 50.13 68 SER 2 C 1
ATOM 2218 O O . SER B 2 56 ? 217.167 235.994 353.152 1.00 50.13 68 SER 2 O 1
ATOM 2221 N N . VAL B 2 57 ? 218.285 237.191 351.609 1.00 48.10 69 VAL 2 N 1
ATOM 2222 C CA . VAL B 2 57 ? 219.199 237.808 352.556 1.00 48.10 69 VAL 2 CA 1
ATOM 2223 C C . VAL B 2 57 ? 218.986 239.313 352.507 1.00 48.10 69 VAL 2 C 1
ATOM 2224 O O . VAL B 2 57 ? 218.456 239.862 351.538 1.00 48.10 69 VAL 2 O 1
ATOM 2228 N N . GLN B 2 58 ? 219.400 239.987 353.573 1.00 48.32 70 GLN 2 N 1
ATOM 2229 C CA . GLN B 2 58 ? 219.226 241.427 353.692 1.00 48.32 70 GLN 2 CA 1
ATOM 2230 C C . GLN B 2 58 ? 220.536 242.123 353.354 1.00 48.32 70 GLN 2 C 1
ATOM 2231 O O . GLN B 2 58 ? 221.573 241.825 353.955 1.00 48.32 70 GLN 2 O 1
ATOM 2237 N N . TRP B 2 59 ? 220.485 243.042 352.397 1.00 47.86 71 TRP 2 N 1
ATOM 2238 C CA . TRP B 2 59 ? 221.639 243.867 352.053 1.00 47.86 71 TRP 2 CA 1
ATOM 2239 C C . TRP B 2 59 ? 221.710 245.009 353.055 1.00 47.86 71 TRP 2 C 1
ATOM 2240 O O . TRP B 2 59 ? 220.956 245.978 352.968 1.00 47.86 71 TRP 2 O 1
ATOM 2251 N N . MET B 2 60 ? 222.616 244.894 354.017 1.00 49.80 72 MET 2 N 1
ATOM 2252 C CA . MET B 2 60 ? 222.829 245.923 355.021 1.00 49.80 72 MET 2 CA 1
ATOM 2253 C C . MET B 2 60 ? 223.925 246.880 354.564 1.00 49.80 72 MET 2 C 1
ATOM 2254 O O . MET B 2 60 ? 224.657 246.618 353.609 1.00 49.80 72 MET 2 O 1
ATOM 2259 N N . LYS B 2 61 ? 224.028 248.010 355.264 1.00 48.42 73 LYS 2 N 1
ATOM 2260 C CA . LYS B 2 61 ? 225.044 248.997 354.920 1.00 48.42 73 LYS 2 CA 1
ATOM 2261 C C . LYS B 2 61 ? 226.458 248.488 355.165 1.00 48.42 73 LYS 2 C 1
ATOM 2262 O O . LYS B 2 61 ? 227.393 248.964 354.514 1.00 48.42 73 LYS 2 O 1
ATOM 2268 N N . ASN B 2 62 ? 226.638 247.541 356.082 1.00 49.43 74 ASN 2 N 1
ATOM 2269 C CA . ASN B 2 62 ? 227.948 246.978 356.374 1.00 49.43 74 ASN 2 CA 1
ATOM 2270 C C . ASN B 2 62 ? 228.111 245.558 355.847 1.00 49.43 74 ASN 2 C 1
ATOM 2271 O O . ASN B 2 62 ? 229.041 244.860 356.258 1.00 49.43 74 ASN 2 O 1
ATOM 2276 N N . SER B 2 63 ? 227.228 245.114 354.956 1.00 49.27 75 SER 2 N 1
ATOM 2277 C CA . SER B 2 63 ? 227.313 243.762 354.423 1.00 49.27 75 SER 2 CA 1
ATOM 2278 C C . SER B 2 63 ? 228.599 243.575 353.630 1.00 49.27 75 SER 2 C 1
ATOM 2279 O O . SER B 2 63 ? 228.962 244.416 352.804 1.00 49.27 75 SER 2 O 1
ATOM 2282 N N . ALA B 2 64 ? 229.287 242.463 353.881 1.00 50.17 76 ALA 2 N 1
ATOM 2283 C CA . ALA B 2 64 ? 230.513 242.153 353.160 1.00 50.17 76 ALA 2 CA 1
ATOM 2284 C C . ALA B 2 64 ? 230.278 241.268 351.946 1.00 50.17 76 ALA 2 C 1
ATOM 2285 O O . ALA B 2 64 ? 230.977 241.420 350.939 1.00 50.17 76 ALA 2 O 1
ATOM 2287 N N . GLY B 2 65 ? 229.327 240.354 352.012 1.00 49.11 77 GLY 2 N 1
ATOM 2288 C CA . GLY B 2 65 ? 229.031 239.491 350.884 1.00 49.11 77 GLY 2 CA 1
ATOM 2289 C C . GLY B 2 65 ? 228.488 238.156 351.341 1.00 49.11 77 GLY 2 C 1
ATOM 2290 O O . GLY B 2 65 ? 228.484 237.822 352.522 1.00 49.11 77 GLY 2 O 1
ATOM 2291 N N . TRP B 2 66 ? 228.024 237.382 350.362 1.00 48.23 78 TRP 2 N 1
ATOM 2292 C CA . TRP B 2 66 ? 227.427 236.077 350.598 1.00 48.23 78 TRP 2 CA 1
ATOM 2293 C C . TRP B 2 66 ? 227.899 235.112 349.520 1.00 48.23 78 TRP 2 C 1
ATOM 2294 O O . TRP B 2 66 ? 228.335 235.523 348.444 1.00 48.23 78 TRP 2 O 1
ATOM 2305 N N . TRP B 2 67 ? 227.810 233.814 349.813 1.00 49.39 79 TRP 2 N 1
ATOM 2306 C CA . TRP B 2 67 ? 228.089 232.804 348.804 1.00 49.39 79 TRP 2 CA 1
ATOM 2307 C C . TRP B 2 67 ? 227.248 231.557 349.041 1.00 49.39 79 TRP 2 C 1
ATOM 2308 O O . TRP B 2 67 ? 226.877 231.239 350.173 1.00 49.39 79 TRP 2 O 1
ATOM 2319 N N . TRP B 2 68 ? 226.941 230.865 347.945 1.00 49.12 80 TRP 2 N 1
ATOM 2320 C CA . TRP B 2 68 ? 226.242 229.588 347.959 1.00 49.12 80 TRP 2 CA 1
ATOM 2321 C C . TRP B 2 68 ? 227.026 228.598 347.112 1.00 49.12 80 TRP 2 C 1
ATOM 2322 O O . TRP B 2 68 ? 227.534 228.960 346.048 1.00 49.12 80 TRP 2 O 1
ATOM 2333 N N . LYS B 2 69 ? 227.123 227.357 347.577 1.00 51.75 81 LYS 2 N 1
ATOM 2334 C CA . LYS B 2 69 ? 227.671 226.290 346.751 1.00 51.75 81 LYS 2 CA 1
ATOM 2335 C C . LYS B 2 69 ? 226.543 225.642 345.960 1.00 51.75 81 LYS 2 C 1
ATOM 2336 O O . LYS B 2 69 ? 225.549 225.189 346.532 1.00 51.75 81 LYS 2 O 1
ATOM 2342 N N . LEU B 2 70 ? 226.704 225.596 344.638 1.00 55.77 82 LEU 2 N 1
ATOM 2343 C CA . LEU B 2 70 ? 225.554 225.428 343.753 1.00 55.77 82 LEU 2 CA 1
ATOM 2344 C C . LEU B 2 70 ? 224.831 224.094 343.919 1.00 55.77 82 LEU 2 C 1
ATOM 2345 O O . LEU B 2 70 ? 223.634 224.105 344.235 1.00 55.77 82 LEU 2 O 1
ATOM 2350 N N . PRO B 2 71 ? 225.468 222.933 343.702 1.00 56.11 83 PRO 2 N 1
ATOM 2351 C CA . PRO B 2 71 ? 224.703 221.682 343.851 1.00 56.11 83 PRO 2 CA 1
ATOM 2352 C C . PRO B 2 71 ? 224.171 221.481 345.260 1.00 56.11 83 PRO 2 C 1
ATOM 2353 O O . PRO B 2 71 ? 223.074 220.940 345.433 1.00 56.11 83 PRO 2 O 1
ATOM 2357 N N . ASP B 2 72 ? 224.915 221.924 346.274 1.00 55.22 84 ASP 2 N 1
ATOM 2358 C CA . ASP B 2 72 ? 224.462 221.765 347.651 1.00 55.22 84 ASP 2 CA 1
ATOM 2359 C C . ASP B 2 72 ? 223.270 222.663 347.958 1.00 55.22 84 ASP 2 C 1
ATOM 2360 O O . ASP B 2 72 ? 222.387 222.287 348.737 1.00 55.22 84 ASP 2 O 1
ATOM 2365 N N . ALA B 2 73 ? 223.235 223.860 347.371 1.00 53.91 85 ALA 2 N 1
ATOM 2366 C CA . ALA B 2 73 ? 222.164 224.804 347.668 1.00 53.91 85 ALA 2 CA 1
ATOM 2367 C C . ALA B 2 73 ? 220.798 224.290 347.238 1.00 53.91 85 ALA 2 C 1
ATOM 2368 O O . ALA B 2 73 ? 219.784 224.720 347.795 1.00 53.91 85 ALA 2 O 1
ATOM 2370 N N . LEU B 2 74 ? 220.744 223.384 346.262 1.00 54.64 86 LEU 2 N 1
ATOM 2371 C CA . LEU B 2 74 ? 219.491 222.813 345.788 1.00 54.64 86 LEU 2 CA 1
ATOM 2372 C C . LEU B 2 74 ? 219.306 221.368 346.238 1.00 54.64 86 LEU 2 C 1
ATOM 2373 O O . LEU B 2 74 ? 218.481 220.648 345.670 1.00 54.64 86 LEU 2 O 1
ATOM 2378 N N . SER B 2 75 ? 220.058 220.929 347.249 1.00 54.30 87 SER 2 N 1
ATOM 2379 C CA . SER B 2 75 ? 219.994 219.538 347.679 1.00 54.30 87 SER 2 CA 1
ATOM 2380 C C . SER B 2 75 ? 218.676 219.191 348.360 1.00 54.30 87 SER 2 C 1
ATOM 2381 O O . SER B 2 75 ? 218.363 218.005 348.501 1.00 54.30 87 SER 2 O 1
ATOM 2384 N N . GLN B 2 76 ? 217.900 220.187 348.781 1.00 54.18 88 GLN 2 N 1
ATOM 2385 C CA . GLN B 2 76 ? 216.626 219.959 349.453 1.00 54.18 88 GLN 2 CA 1
ATOM 2386 C C . GLN B 2 76 ? 215.466 220.589 348.690 1.00 54.18 88 GLN 2 C 1
ATOM 2387 O O . GLN B 2 76 ? 214.458 220.967 349.287 1.00 54.18 88 GLN 2 O 1
ATOM 2393 N N . MET B 2 77 ? 215.591 220.707 347.373 1.00 55.40 89 MET 2 N 1
ATOM 2394 C CA . MET B 2 77 ? 214.620 221.426 346.553 1.00 55.40 89 MET 2 CA 1
ATOM 2395 C C . MET B 2 77 ? 213.862 220.431 345.678 1.00 55.40 89 MET 2 C 1
ATOM 2396 O O . MET B 2 77 ? 214.311 220.071 344.590 1.00 55.40 89 MET 2 O 1
ATOM 2401 N N . GLY B 2 78 ? 212.701 219.997 346.163 1.00 54.15 90 GLY 2 N 1
ATOM 2402 C CA . GLY B 2 78 ? 211.786 219.223 345.342 1.00 54.15 90 GLY 2 CA 1
ATOM 2403 C C . GLY B 2 78 ? 212.386 217.921 344.855 1.00 54.15 90 GLY 2 C 1
ATOM 2404 O O . GLY B 2 78 ? 213.114 217.232 345.574 1.00 54.15 90 GLY 2 O 1
ATOM 2405 N N . LEU B 2 79 ? 212.073 217.577 343.605 1.00 55.12 91 LEU 2 N 1
ATOM 2406 C CA . LEU B 2 79 ? 212.532 216.325 343.021 1.00 55.12 91 LEU 2 CA 1
ATOM 2407 C C . LEU B 2 79 ? 213.992 216.370 342.593 1.00 55.12 91 LEU 2 C 1
ATOM 2408 O O . LEU B 2 79 ? 214.594 215.311 342.384 1.00 55.12 91 LEU 2 O 1
ATOM 2413 N N . PHE B 2 80 ? 214.573 217.564 342.460 1.00 56.66 92 PHE 2 N 1
ATOM 2414 C CA . PHE B 2 80 ? 215.999 217.668 342.172 1.00 56.66 92 PHE 2 CA 1
ATOM 2415 C C . PHE B 2 80 ? 216.823 217.035 343.288 1.00 56.66 92 PHE 2 C 1
ATOM 2416 O O . PHE B 2 80 ? 217.728 216.231 343.033 1.00 56.66 92 PHE 2 O 1
ATOM 2424 N N . GLY B 2 81 ? 216.493 217.361 344.538 1.00 56.27 93 GLY 2 N 1
ATOM 2425 C CA . GLY B 2 81 ? 217.196 216.760 345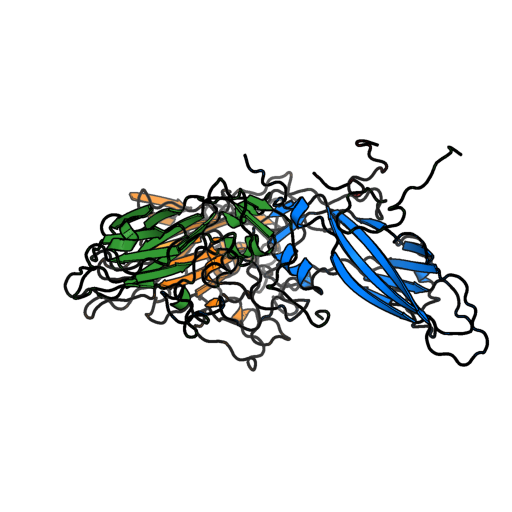.657 1.00 56.27 93 GLY 2 CA 1
ATOM 2426 C C . GLY B 2 81 ? 216.943 215.270 345.777 1.00 56.27 93 GLY 2 C 1
ATOM 2427 O O . GLY B 2 81 ? 217.834 214.508 346.157 1.00 56.27 93 GLY 2 O 1
ATOM 2428 N N . GLN B 2 82 ? 215.721 214.833 345.464 1.00 56.06 94 GLN 2 N 1
ATOM 2429 C CA . GLN B 2 82 ? 215.411 213.408 345.513 1.00 56.06 94 GLN 2 CA 1
ATOM 2430 C C . GLN B 2 82 ? 216.240 212.631 344.499 1.00 56.06 94 GLN 2 C 1
ATOM 2431 O O . GLN B 2 82 ? 216.794 211.569 344.812 1.00 56.06 94 GLN 2 O 1
ATOM 2437 N N . ASN B 2 83 ? 216.339 213.147 343.273 1.00 57.14 95 ASN 2 N 1
ATOM 2438 C CA . ASN B 2 83 ? 217.180 212.500 342.273 1.00 57.14 95 ASN 2 CA 1
ATOM 2439 C C . ASN B 2 83 ? 218.646 212.517 342.687 1.00 57.14 95 ASN 2 C 1
ATOM 2440 O O . ASN B 2 83 ? 219.362 211.526 342.480 1.00 57.14 95 ASN 2 O 1
ATOM 2445 N N . MET B 2 84 ? 219.104 213.624 343.280 1.00 56.52 96 MET 2 N 1
ATOM 2446 C CA . MET B 2 84 ? 220.460 213.670 343.814 1.00 56.52 96 MET 2 CA 1
ATOM 2447 C C . MET B 2 84 ? 220.689 212.560 344.830 1.00 56.52 96 MET 2 C 1
ATOM 2448 O O . MET B 2 84 ? 221.720 211.881 344.795 1.00 56.52 96 MET 2 O 1
ATOM 2453 N N . GLN B 2 85 ? 219.738 212.366 345.744 1.00 56.34 97 GLN 2 N 1
ATOM 2454 C CA . GLN B 2 85 ? 219.885 211.333 346.762 1.00 56.34 97 GLN 2 CA 1
ATOM 2455 C C . GLN B 2 85 ? 219.869 209.936 346.162 1.00 56.34 97 GLN 2 C 1
ATOM 2456 O O . GLN B 2 85 ? 220.596 209.055 346.630 1.00 56.34 97 GLN 2 O 1
ATOM 2462 N N . TYR B 2 86 ? 219.048 209.709 345.141 1.00 54.71 98 TYR 2 N 1
ATOM 2463 C CA . TYR B 2 86 ? 218.872 208.363 344.616 1.00 54.71 98 TYR 2 CA 1
ATOM 2464 C C . TYR B 2 86 ? 219.848 207.998 343.506 1.00 54.71 98 TYR 2 C 1
ATOM 2465 O O . TYR B 2 86 ? 219.839 206.847 343.062 1.00 54.71 98 TYR 2 O 1
ATOM 2474 N N . HIS B 2 87 ? 220.687 208.924 343.048 1.00 56.25 99 HIS 2 N 1
ATOM 2475 C CA . HIS B 2 87 ? 221.617 208.623 341.968 1.00 56.25 99 HIS 2 CA 1
ATOM 2476 C C . HIS B 2 87 ? 223.061 208.833 342.403 1.00 56.25 99 HIS 2 C 1
ATOM 2477 O O . HIS B 2 87 ? 223.368 209.754 343.164 1.00 56.25 99 HIS 2 O 1
ATOM 2484 N N . TYR B 2 88 ? 223.941 207.958 341.913 1.00 54.72 100 TYR 2 N 1
ATOM 2485 C CA . TYR B 2 88 ? 225.365 208.040 342.223 1.00 54.72 100 TYR 2 CA 1
ATOM 2486 C C . TYR B 2 88 ? 226.048 209.162 341.447 1.00 54.72 100 TYR 2 C 1
ATOM 2487 O O . TYR B 2 88 ? 226.902 209.865 341.996 1.00 54.72 100 TYR 2 O 1
ATOM 2496 N N . LEU B 2 89 ? 225.678 209.358 340.186 1.00 57.37 101 LEU 2 N 1
ATOM 2497 C CA . LEU B 2 89 ? 226.292 210.365 339.335 1.00 57.37 101 LEU 2 CA 1
ATOM 2498 C C . LEU B 2 89 ? 225.253 211.379 338.879 1.00 57.37 101 LEU 2 C 1
ATOM 2499 O O . LEU B 2 89 ? 224.055 211.092 338.826 1.00 57.37 101 LEU 2 O 1
ATOM 2504 N N . GLY B 2 90 ? 225.728 212.575 338.545 1.00 61.15 102 GLY 2 N 1
ATOM 2505 C CA . GLY B 2 90 ? 224.855 213.617 338.042 1.00 61.15 102 GLY 2 CA 1
ATOM 2506 C C . GLY B 2 90 ? 225.642 214.735 337.403 1.00 61.15 102 GLY 2 C 1
ATOM 2507 O O . GLY B 2 90 ? 226.794 214.992 337.765 1.00 61.15 102 GLY 2 O 1
ATOM 2508 N N . ARG B 2 91 ? 225.013 215.404 336.439 1.00 65.26 103 ARG 2 N 1
ATOM 2509 C CA . ARG B 2 91 ? 225.570 216.588 335.799 1.00 65.26 103 ARG 2 CA 1
ATOM 2510 C C . ARG B 2 91 ? 224.430 217.537 335.467 1.00 65.26 103 ARG 2 C 1
ATOM 2511 O O . ARG B 2 91 ? 223.325 217.096 335.143 1.00 65.26 103 ARG 2 O 1
ATOM 2519 N N . THR B 2 92 ? 224.694 218.839 335.560 1.00 61.79 104 THR 2 N 1
ATOM 2520 C CA . THR B 2 92 ? 223.661 219.823 335.277 1.00 61.79 104 THR 2 CA 1
ATOM 2521 C C . THR B 2 92 ? 224.284 221.192 335.052 1.00 61.79 104 THR 2 C 1
ATOM 2522 O O . THR B 2 92 ? 225.356 221.500 335.577 1.00 61.79 104 THR 2 O 1
ATOM 2526 N N . GLY B 2 93 ? 223.593 222.008 334.256 1.00 60.75 105 GLY 2 N 1
ATOM 2527 C CA . GLY B 2 93 ? 223.855 223.426 334.185 1.00 60.75 105 GLY 2 CA 1
ATOM 2528 C C . GLY B 2 93 ? 222.937 224.191 335.127 1.00 60.75 105 GLY 2 C 1
ATOM 2529 O O . GLY B 2 93 ? 222.152 223.621 335.879 1.00 60.75 105 GLY 2 O 1
ATOM 2530 N N . TYR B 2 94 ? 223.052 225.514 335.079 1.00 59.00 106 TYR 2 N 1
ATOM 2531 C CA . TYR B 2 94 ? 222.231 226.349 335.941 1.00 59.00 106 TYR 2 CA 1
ATOM 2532 C C . TYR B 2 94 ? 221.865 227.638 335.226 1.00 59.00 106 TYR 2 C 1
ATOM 2533 O O . TYR B 2 94 ? 222.587 228.107 334.343 1.00 59.00 106 TYR 2 O 1
ATOM 2542 N N . THR B 2 95 ? 220.731 228.200 335.623 1.00 56.63 107 THR 2 N 1
ATOM 2543 C CA . THR B 2 95 ? 220.345 229.563 335.287 1.00 56.63 107 THR 2 CA 1
ATOM 2544 C C . THR B 2 95 ? 220.153 230.296 336.606 1.00 56.63 107 THR 2 C 1
ATOM 2545 O O . THR B 2 95 ? 219.165 230.066 337.310 1.00 56.63 107 THR 2 O 1
ATOM 2549 N N . ILE B 2 96 ? 221.102 231.158 336.951 1.00 54.99 108 ILE 2 N 1
ATOM 2550 C CA . ILE B 2 96 ? 221.094 231.872 338.221 1.00 54.99 108 ILE 2 CA 1
ATOM 2551 C C . ILE B 2 96 ? 220.480 233.244 337.994 1.00 54.99 108 ILE 2 C 1
ATOM 2552 O O . ILE B 2 96 ? 220.952 234.013 337.149 1.00 54.99 108 ILE 2 O 1
ATOM 2557 N N . HIS B 2 97 ? 219.428 233.553 338.745 1.00 54.86 109 HIS 2 N 1
ATOM 2558 C CA . HIS B 2 97 ? 218.727 234.828 338.645 1.00 54.86 109 HIS 2 CA 1
ATOM 2559 C C . HIS B 2 97 ? 218.743 235.490 340.016 1.00 54.86 109 HIS 2 C 1
ATOM 2560 O O . HIS B 2 97 ? 218.146 234.974 340.966 1.00 54.86 109 HIS 2 O 1
ATOM 2567 N N . VAL B 2 98 ? 219.424 236.625 340.117 1.00 52.05 110 VAL 2 N 1
ATOM 2568 C CA . VAL B 2 98 ? 219.566 237.359 341.368 1.00 52.05 110 VAL 2 CA 1
ATOM 2569 C C . VAL B 2 98 ? 218.710 238.613 341.286 1.00 52.05 110 VAL 2 C 1
ATOM 2570 O O . VAL B 2 98 ? 218.808 239.374 340.318 1.00 52.05 110 VAL 2 O 1
ATOM 2574 N N . GLN B 2 99 ? 217.870 238.832 342.294 1.00 51.30 111 GLN 2 N 1
ATOM 2575 C CA . GLN B 2 99 ? 216.924 239.939 342.299 1.00 51.30 111 GLN 2 CA 1
ATOM 2576 C C . GLN B 2 99 ? 217.195 240.857 343.480 1.00 51.30 111 GLN 2 C 1
ATOM 2577 O O . GLN B 2 99 ? 217.300 240.396 344.620 1.00 51.30 111 GLN 2 O 1
ATOM 2583 N N . CYS B 2 100 ? 217.300 242.156 343.202 1.00 51.32 112 CYS 2 N 1
ATOM 2584 C CA . CYS B 2 100 ? 217.488 243.163 344.244 1.00 51.32 112 CYS 2 CA 1
ATOM 2585 C C . CYS B 2 100 ? 216.951 244.482 343.698 1.00 51.32 112 CYS 2 C 1
ATOM 2586 O O . CYS B 2 100 ? 217.592 245.109 342.852 1.00 51.32 112 CYS 2 O 1
ATOM 2589 N N . ASN B 2 101 ? 215.785 244.894 344.181 1.00 48.42 113 ASN 2 N 1
ATOM 2590 C CA . ASN B 2 101 ? 215.155 246.123 343.727 1.00 48.42 113 ASN 2 CA 1
ATOM 2591 C C . ASN B 2 101 ? 215.248 247.196 344.802 1.00 48.42 113 ASN 2 C 1
ATOM 2592 O O . ASN B 2 101 ? 215.150 246.908 345.997 1.00 48.42 113 ASN 2 O 1
ATOM 2597 N N . ALA B 2 102 ? 215.453 248.433 344.363 1.00 47.54 114 ALA 2 N 1
ATOM 2598 C CA . ALA B 2 102 ? 215.504 249.583 345.249 1.00 47.54 114 ALA 2 CA 1
ATOM 2599 C C . ALA B 2 102 ? 215.048 250.800 344.460 1.00 47.54 114 ALA 2 C 1
ATOM 2600 O O . ALA B 2 102 ? 215.021 250.791 343.228 1.00 47.54 114 ALA 2 O 1
ATOM 2602 N N . SER B 2 103 ? 214.688 251.852 345.182 1.00 46.28 115 SER 2 N 1
ATOM 2603 C CA . SER B 2 103 ? 214.173 253.055 344.553 1.00 46.28 115 SER 2 CA 1
ATOM 2604 C C . SER B 2 103 ? 215.293 253.792 343.823 1.00 46.28 115 SER 2 C 1
ATOM 2605 O O . SER B 2 103 ? 216.474 253.463 343.940 1.00 46.28 115 SER 2 O 1
ATOM 2608 N N . LYS B 2 104 ? 214.913 254.808 343.052 1.00 46.60 116 LYS 2 N 1
ATOM 2609 C CA . LYS B 2 104 ? 215.880 255.663 342.380 1.00 46.60 116 LYS 2 CA 1
ATOM 2610 C C . LYS B 2 104 ? 216.640 256.553 343.352 1.00 46.60 116 LYS 2 C 1
ATOM 2611 O O . LYS B 2 104 ? 217.598 257.214 342.942 1.00 46.60 116 LYS 2 O 1
ATOM 2617 N N . PHE B 2 105 ? 216.232 256.591 344.616 1.00 45.96 117 PHE 2 N 1
ATOM 2618 C CA . PHE B 2 105 ? 216.910 257.362 345.646 1.00 45.96 117 PHE 2 CA 1
ATOM 2619 C C . PHE B 2 105 ? 217.914 256.531 346.434 1.00 45.96 117 PHE 2 C 1
ATOM 2620 O O . PHE B 2 105 ? 218.491 257.033 347.400 1.00 45.96 117 PHE 2 O 1
ATOM 2628 N N . HIS B 2 106 ? 218.126 255.278 346.048 1.00 47.42 118 HIS 2 N 1
ATOM 2629 C CA . HIS B 2 106 ? 219.105 254.397 346.665 1.00 47.42 118 HIS 2 CA 1
ATOM 2630 C C . HIS B 2 106 ? 220.342 254.292 345.781 1.00 47.42 118 HIS 2 C 1
ATOM 2631 O O . HIS B 2 106 ? 220.300 254.564 344.580 1.00 47.42 118 HIS 2 O 1
ATOM 2638 N N . GLN B 2 107 ? 221.453 253.884 346.390 1.00 50.41 119 GLN 2 N 1
ATOM 2639 C CA . GLN B 2 107 ? 222.692 253.677 345.655 1.00 50.41 119 GLN 2 CA 1
ATOM 2640 C C . GLN B 2 107 ? 223.405 252.446 346.193 1.00 50.41 119 GLN 2 C 1
ATOM 2641 O O . GLN B 2 107 ? 223.240 252.073 347.356 1.00 50.41 119 GLN 2 O 1
ATOM 2647 N N . GLY B 2 108 ? 224.203 251.831 345.337 1.00 50.37 120 GLY 2 N 1
ATOM 2648 C CA . GLY B 2 108 ? 224.945 250.639 345.690 1.00 50.37 120 GLY 2 CA 1
ATOM 2649 C C . GLY B 2 108 ? 225.245 249.810 344.468 1.00 50.37 120 GLY 2 C 1
ATOM 2650 O O . GLY B 2 108 ? 224.581 249.902 343.436 1.00 50.37 120 GLY 2 O 1
ATOM 2651 N N . CYS B 2 109 ? 226.279 248.981 344.586 1.00 49.53 121 CYS 2 N 1
ATOM 2652 C CA . CYS B 2 109 ? 226.696 248.126 343.484 1.00 49.53 121 CYS 2 CA 1
ATOM 2653 C C . CYS B 2 109 ? 227.121 246.766 344.012 1.00 49.53 121 CYS 2 C 1
ATOM 2654 O O . CYS B 2 109 ? 227.851 246.682 345.003 1.00 49.53 121 CYS 2 O 1
ATOM 2657 N N . LEU B 2 110 ? 226.677 245.709 343.338 1.00 48.57 122 LEU 2 N 1
ATOM 2658 C CA . LEU B 2 110 ? 226.993 244.339 343.707 1.00 48.57 122 LEU 2 CA 1
ATOM 2659 C C . LEU B 2 110 ? 227.704 243.638 342.559 1.00 48.57 122 LEU 2 C 1
ATOM 2660 O O . LEU B 2 110 ? 227.429 243.900 341.386 1.00 48.57 122 LEU 2 O 1
ATOM 2665 N N . LEU B 2 111 ? 228.614 242.735 342.907 1.00 46.93 123 LEU 2 N 1
ATOM 2666 C CA . LEU B 2 111 ? 229.224 241.830 341.944 1.00 46.93 123 LEU 2 CA 1
ATOM 2667 C C . LEU B 2 111 ? 228.612 240.448 342.122 1.00 46.93 123 LEU 2 C 1
ATOM 2668 O O . LEU B 2 111 ? 228.752 239.837 343.185 1.00 46.93 123 LEU 2 O 1
ATOM 2673 N N . VAL B 2 112 ? 227.938 239.961 341.087 1.00 47.23 124 VAL 2 N 1
ATOM 2674 C CA . VAL B 2 112 ? 227.381 238.614 341.065 1.00 47.23 124 VAL 2 CA 1
ATOM 2675 C C . VAL B 2 112 ? 228.268 237.781 340.152 1.00 47.23 124 VAL 2 C 1
ATOM 2676 O O . VAL B 2 112 ? 228.311 238.014 338.941 1.00 47.23 124 VAL 2 O 1
ATOM 2680 N N . VAL B 2 113 ? 228.976 236.805 340.717 1.00 47.10 125 VAL 2 N 1
ATOM 2681 C CA . VAL B 2 113 ? 229.992 236.052 339.991 1.00 47.10 125 VAL 2 CA 1
ATOM 2682 C C . VAL B 2 113 ? 229.835 234.568 340.294 1.00 47.10 125 VAL 2 C 1
ATOM 2683 O O . VAL B 2 113 ? 229.597 234.181 341.442 1.00 47.10 125 VAL 2 O 1
ATOM 2687 N N . CYS B 2 114 ? 229.961 233.740 339.257 1.00 50.60 126 CYS 2 N 1
ATOM 2688 C CA . CYS B 2 114 ? 229.899 232.287 339.377 1.00 50.60 126 CYS 2 CA 1
ATOM 2689 C C . CYS B 2 114 ? 231.312 231.738 339.221 1.00 50.60 126 CYS 2 C 1
ATOM 2690 O O . CYS B 2 114 ? 231.935 231.905 338.168 1.00 50.60 126 CYS 2 O 1
ATOM 2693 N N . VAL B 2 115 ? 231.811 231.080 340.260 1.00 48.86 127 VAL 2 N 1
ATOM 2694 C CA . VAL B 2 115 ? 233.203 230.645 340.329 1.00 48.86 127 VAL 2 CA 1
ATOM 2695 C C . VAL B 2 115 ? 233.242 229.124 340.236 1.00 48.86 127 VAL 2 C 1
ATOM 2696 O O . VAL B 2 115 ? 232.750 228.449 341.152 1.00 48.86 127 VAL 2 O 1
ATOM 2700 N N . PRO B 2 116 ? 233.811 228.550 339.179 1.00 48.75 128 PRO 2 N 1
ATOM 2701 C CA . PRO B 2 116 ? 233.975 227.094 339.135 1.00 48.75 128 PRO 2 CA 1
ATOM 2702 C C . PRO B 2 116 ? 235.116 226.641 340.031 1.00 48.75 128 PRO 2 C 1
ATOM 2703 O O . PRO B 2 116 ? 236.173 227.273 340.085 1.00 48.75 128 PRO 2 O 1
ATOM 2707 N N . GLU B 2 117 ? 234.892 225.529 340.729 1.00 50.32 129 GLU 2 N 1
ATOM 2708 C CA . GLU B 2 117 ? 235.891 224.906 341.596 1.00 50.32 129 GLU 2 CA 1
ATOM 2709 C C . GLU B 2 117 ? 236.479 225.915 342.580 1.00 50.32 129 GLU 2 C 1
ATOM 2710 O O . GLU B 2 117 ? 237.689 226.129 342.648 1.00 50.32 129 GLU 2 O 1
ATOM 2716 N N . ALA B 2 118 ? 235.592 226.540 343.351 1.00 51.24 130 ALA 2 N 1
ATOM 2717 C CA . ALA B 2 118 ? 236.000 227.562 344.313 1.00 51.24 130 ALA 2 CA 1
ATOM 2718 C C . ALA B 2 118 ? 236.483 226.889 345.598 1.00 51.24 130 ALA 2 C 1
ATOM 2719 O O . ALA B 2 118 ? 235.812 226.870 346.631 1.00 51.24 130 ALA 2 O 1
ATOM 2721 N N . GLU B 2 119 ? 237.683 226.323 345.514 1.00 52.32 131 GLU 2 N 1
ATOM 2722 C CA . GLU B 2 119 ? 238.324 225.760 346.693 1.00 52.32 131 GLU 2 CA 1
ATOM 2723 C C . GLU B 2 119 ? 238.701 226.880 347.653 1.00 52.32 131 GLU 2 C 1
ATOM 2724 O O . GLU B 2 119 ? 239.354 227.852 347.264 1.00 52.32 131 GLU 2 O 1
ATOM 2730 N N . MET B 2 120 ? 238.295 226.743 348.909 1.00 53.02 132 MET 2 N 1
ATOM 2731 C CA . MET B 2 120 ? 238.438 227.804 349.893 1.00 53.02 132 MET 2 CA 1
ATOM 2732 C C . MET B 2 120 ? 239.483 227.437 350.937 1.00 53.02 132 MET 2 C 1
ATOM 2733 O O . MET B 2 120 ? 239.718 226.263 351.230 1.00 53.02 132 MET 2 O 1
ATOM 2738 N N . GLY B 2 121 ? 240.104 228.469 351.504 1.00 54.69 133 GLY 2 N 1
ATOM 2739 C CA . GLY B 2 121 ? 241.136 228.296 352.499 1.00 54.69 133 GLY 2 CA 1
ATOM 2740 C C . GLY B 2 121 ? 240.604 228.367 353.918 1.00 54.69 133 GLY 2 C 1
ATOM 2741 O O . GLY B 2 121 ? 239.559 228.955 354.183 1.00 54.69 133 GLY 2 O 1
ATOM 2742 N N . CYS B 2 122 ? 241.354 227.766 354.834 1.00 57.02 134 CYS 2 N 1
ATOM 2743 C CA . CYS B 2 122 ? 240.966 227.654 356.231 1.00 57.02 134 CYS 2 CA 1
ATOM 2744 C C . CYS B 2 122 ? 241.680 228.703 357.072 1.00 57.02 134 CYS 2 C 1
ATOM 2745 O O . CYS B 2 122 ? 242.800 229.116 356.763 1.00 57.02 134 CYS 2 O 1
ATOM 2748 N N . SER B 2 123 ? 241.012 229.138 358.144 1.00 58.29 135 SER 2 N 1
ATOM 2749 C CA . SER B 2 123 ? 241.629 230.095 359.057 1.00 58.29 135 SER 2 CA 1
ATOM 2750 C C . SER B 2 123 ? 242.858 229.498 359.727 1.00 58.29 135 SER 2 C 1
ATOM 2751 O O . SER B 2 123 ? 243.875 230.179 359.895 1.00 58.29 135 SER 2 O 1
ATOM 2754 N N . ASN B 2 124 ? 242.781 228.233 360.127 1.00 58.95 136 ASN 2 N 1
ATOM 2755 C CA . ASN B 2 124 ? 243.953 227.513 360.604 1.00 58.95 136 ASN 2 CA 1
ATOM 2756 C C . ASN B 2 124 ? 244.720 226.979 359.403 1.00 58.95 136 ASN 2 C 1
ATOM 2757 O O . ASN B 2 124 ? 244.160 226.250 358.577 1.00 58.95 136 ASN 2 O 1
ATOM 2762 N N . LEU B 2 125 ? 245.998 227.343 359.302 1.00 57.15 137 LEU 2 N 1
ATOM 2763 C CA . LEU B 2 125 ? 246.772 226.992 358.117 1.00 57.15 137 LEU 2 CA 1
ATOM 2764 C C . LEU B 2 125 ? 246.992 225.489 358.002 1.00 57.15 137 LEU 2 C 1
ATOM 2765 O O . LEU B 2 125 ? 247.138 224.972 356.890 1.00 57.15 137 LEU 2 O 1
ATOM 2770 N N . ASN B 2 126 ? 247.009 224.771 359.124 1.00 57.22 138 ASN 2 N 1
ATOM 2771 C CA . ASN B 2 126 ? 247.275 223.339 359.095 1.00 57.22 138 ASN 2 CA 1
ATOM 2772 C C . ASN B 2 126 ? 246.034 222.500 358.821 1.00 57.22 138 ASN 2 C 1
ATOM 2773 O O . ASN B 2 126 ? 246.161 221.285 358.642 1.00 57.22 138 ASN 2 O 1
ATOM 2778 N N . ASN B 2 127 ? 244.853 223.102 358.778 1.00 57.62 139 ASN 2 N 1
ATOM 2779 C CA . ASN B 2 127 ? 243.610 222.367 358.612 1.00 57.62 139 ASN 2 CA 1
ATOM 2780 C C . ASN B 2 127 ? 242.907 222.794 357.332 1.00 57.62 139 ASN 2 C 1
ATOM 2781 O O . ASN B 2 127 ? 243.323 223.726 356.641 1.00 57.62 139 ASN 2 O 1
ATOM 2786 N N . THR B 2 128 ? 241.832 222.087 357.022 1.00 56.00 140 THR 2 N 1
ATOM 2787 C CA . THR B 2 128 ? 240.906 222.447 355.967 1.00 56.00 140 THR 2 CA 1
ATOM 2788 C C . THR B 2 128 ? 239.535 222.725 356.564 1.00 56.00 140 THR 2 C 1
ATOM 2789 O O . THR B 2 128 ? 239.171 222.156 357.598 1.00 56.00 140 THR 2 O 1
ATOM 2793 N N . PRO B 2 129 ? 238.752 223.611 355.955 1.00 56.06 141 PRO 2 N 1
ATOM 2794 C CA . PRO B 2 129 ? 237.451 223.956 356.534 1.00 56.06 141 PRO 2 CA 1
ATOM 2795 C C . PRO B 2 129 ? 236.481 222.787 356.497 1.00 56.06 141 PRO 2 C 1
ATOM 2796 O O . PRO B 2 129 ? 236.538 221.924 355.619 1.00 56.06 141 PRO 2 O 1
ATOM 2800 N N . GLU B 2 130 ? 235.580 222.768 357.474 1.00 57.14 142 GLU 2 N 1
ATOM 2801 C CA . GLU B 2 130 ? 234.572 221.725 357.546 1.00 57.14 142 GLU 2 CA 1
ATOM 2802 C C . GLU B 2 130 ? 233.393 222.050 356.633 1.00 57.14 142 GLU 2 C 1
ATOM 2803 O O . GLU B 2 130 ? 233.237 223.174 356.144 1.00 57.14 142 GLU 2 O 1
ATOM 2809 N N . PHE B 2 131 ? 232.553 221.037 356.410 1.00 55.40 143 PHE 2 N 1
ATOM 2810 C CA . PHE B 2 131 ? 231.452 221.179 355.464 1.00 55.40 143 PHE 2 CA 1
ATOM 2811 C C . PHE B 2 131 ? 230.473 222.260 355.899 1.00 55.40 143 PHE 2 C 1
ATOM 2812 O O . PHE B 2 131 ? 229.966 223.017 355.065 1.00 55.40 143 PHE 2 O 1
ATOM 2820 N N . ALA B 2 132 ? 230.213 222.355 357.197 1.00 55.78 144 ALA 2 N 1
ATOM 2821 C CA . ALA B 2 132 ? 229.228 223.343 357.680 1.00 55.78 144 ALA 2 CA 1
ATOM 2822 C C . ALA B 2 132 ? 229.736 224.751 357.375 1.00 55.78 144 ALA 2 C 1
ATOM 2823 O O . ALA B 2 132 ? 228.923 225.621 357.034 1.00 55.78 144 ALA 2 O 1
ATOM 2825 N N . GLU B 2 133 ? 231.041 224.973 357.523 1.00 56.10 145 GLU 2 N 1
ATOM 2826 C CA . GLU B 2 133 ? 231.594 226.286 357.224 1.00 56.10 145 GLU 2 CA 1
ATOM 2827 C C . GLU B 2 133 ? 231.670 226.546 355.727 1.00 56.10 145 GLU 2 C 1
ATOM 2828 O O . GLU B 2 133 ? 231.480 227.685 355.290 1.00 56.10 145 GLU 2 O 1
ATOM 2834 N N . LEU B 2 134 ? 231.943 225.513 354.930 1.00 54.58 146 LEU 2 N 1
ATOM 2835 C CA . LEU B 2 134 ? 232.062 225.709 353.491 1.00 54.58 146 LEU 2 CA 1
ATOM 2836 C C . LEU B 2 134 ? 230.717 225.952 352.820 1.00 54.58 146 LEU 2 C 1
ATOM 2837 O O . LEU B 2 134 ? 230.625 226.792 351.920 1.00 54.58 146 LEU 2 O 1
ATOM 2842 N N . SER B 2 135 ? 229.658 225.314 353.318 1.00 54.64 147 SER 2 N 1
ATOM 2843 C CA . SER B 2 135 ? 228.318 225.450 352.693 1.00 54.64 147 SER 2 CA 1
ATOM 2844 C C . SER B 2 135 ? 227.201 225.420 353.735 1.00 54.64 147 SER 2 C 1
ATOM 2845 O O . SER B 2 135 ? 227.338 224.691 354.724 1.00 54.64 147 SER 2 O 1
ATOM 2848 N N . GLY B 2 136 ? 226.109 226.137 353.475 1.00 53.92 148 GLY 2 N 1
ATOM 2849 C CA . GLY B 2 136 ? 224.950 226.114 354.384 1.00 53.92 148 GLY 2 CA 1
ATOM 2850 C C . GLY B 2 136 ? 223.688 225.696 353.658 1.00 53.92 148 GLY 2 C 1
ATOM 2851 O O . GLY B 2 136 ? 222.598 226.054 354.118 1.00 53.92 148 GLY 2 O 1
ATOM 2852 N N . GLY B 2 137 ? 223.831 224.945 352.570 1.00 53.81 149 GLY 2 N 1
ATOM 2853 C CA . GLY B 2 137 ? 222.664 224.554 351.762 1.00 53.81 149 GLY 2 CA 1
ATOM 2854 C C . GLY B 2 137 ? 221.921 225.770 351.252 1.00 53.81 149 GLY 2 C 1
ATOM 2855 O O . GLY B 2 137 ? 222.562 226.622 350.621 1.00 53.81 149 GLY 2 O 1
ATOM 2856 N N . ASP B 2 138 ? 220.620 225.848 351.521 1.00 54.12 150 ASP 2 N 1
ATOM 2857 C CA . ASP B 2 138 ? 219.810 227.026 351.125 1.00 54.12 150 ASP 2 CA 1
ATOM 2858 C C . ASP B 2 138 ? 220.388 228.263 351.814 1.00 54.12 150 ASP 2 C 1
ATOM 2859 O O . ASP B 2 138 ? 220.587 229.271 351.129 1.00 54.12 150 ASP 2 O 1
ATOM 2864 N N . THR B 2 139 ? 220.652 228.185 353.117 1.00 52.04 151 THR 2 N 1
ATOM 2865 C CA . THR B 2 139 ? 221.163 229.351 353.866 1.00 52.04 151 THR 2 CA 1
ATOM 2866 C C . THR B 2 139 ? 222.452 229.837 353.246 1.00 52.04 151 THR 2 C 1
ATOM 2867 O O . THR B 2 139 ? 223.283 228.997 352.861 1.00 52.04 151 THR 2 O 1
ATOM 2871 N N . ALA B 2 140 ? 222.637 231.153 353.200 1.00 50.31 152 ALA 2 N 1
ATOM 2872 C CA . ALA B 2 140 ? 223.856 231.737 352.608 1.00 50.31 152 ALA 2 CA 1
ATOM 2873 C C . ALA B 2 140 ? 224.973 231.863 353.633 1.00 50.31 152 ALA 2 C 1
ATOM 2874 O O . ALA B 2 140 ? 224.681 232.178 354.790 1.00 50.31 152 ALA 2 O 1
ATOM 2876 N N . ARG B 2 141 ? 226.201 231.595 353.214 1.00 50.87 153 ARG 2 N 1
ATOM 2877 C CA . ARG B 2 141 ? 227.368 231.828 354.049 1.00 50.87 153 ARG 2 CA 1
ATOM 2878 C C . ARG B 2 141 ? 227.893 233.232 353.788 1.00 50.87 153 ARG 2 C 1
ATOM 2879 O O . ARG B 2 141 ? 227.900 233.708 352.652 1.00 50.87 153 ARG 2 O 1
ATOM 2887 N N . MET B 2 142 ? 228.329 233.898 354.851 1.00 51.03 154 MET 2 N 1
ATOM 2888 C CA . MET B 2 142 ? 228.630 235.320 354.798 1.00 51.03 154 MET 2 CA 1
ATOM 2889 C C . MET B 2 142 ? 230.132 235.571 354.795 1.00 51.03 154 MET 2 C 1
ATOM 2890 O O . MET B 2 142 ? 230.872 235.001 355.602 1.00 51.03 154 MET 2 O 1
ATOM 2895 N N . PHE B 2 143 ? 230.570 236.428 353.879 1.00 50.33 155 PHE 2 N 1
ATOM 2896 C CA . PHE B 2 143 ? 231.913 236.976 353.917 1.00 50.33 155 PHE 2 CA 1
ATOM 2897 C C . PHE B 2 143 ? 232.038 237.962 355.074 1.00 50.33 155 PHE 2 C 1
ATOM 2898 O O . PHE B 2 143 ? 231.048 238.498 355.579 1.00 50.33 155 PHE 2 O 1
ATOM 2906 N N . THR B 2 144 ? 233.274 238.204 355.493 1.00 53.57 156 THR 2 N 1
ATOM 2907 C CA . THR B 2 144 ? 233.551 239.084 356.616 1.00 53.57 156 THR 2 CA 1
ATOM 2908 C C . THR B 2 144 ? 234.528 240.170 356.193 1.00 53.57 156 THR 2 C 1
ATOM 2909 O O . THR B 2 144 ? 235.502 239.908 355.484 1.00 53.57 156 THR 2 O 1
ATOM 2913 N N . ASP B 2 145 ? 234.260 241.394 356.641 1.00 54.96 157 ASP 2 N 1
ATOM 2914 C CA . ASP B 2 145 ? 235.137 242.525 356.370 1.00 54.96 157 ASP 2 CA 1
ATOM 2915 C C . ASP B 2 145 ? 236.387 242.523 357.237 1.00 54.96 157 ASP 2 C 1
ATOM 2916 O O . ASP B 2 145 ? 237.269 243.360 357.024 1.00 54.96 157 ASP 2 O 1
ATOM 2921 N N . THR B 2 146 ? 236.478 241.624 358.208 1.00 55.29 158 THR 2 N 1
ATOM 2922 C CA . THR B 2 146 ? 237.661 241.454 359.037 1.00 55.29 158 THR 2 CA 1
ATOM 2923 C C . THR B 2 146 ? 238.300 240.102 358.736 1.00 55.29 158 THR 2 C 1
ATOM 2924 O O . THR B 2 146 ? 237.804 239.320 357.923 1.00 55.29 158 THR 2 O 1
ATOM 2928 N N . GLN B 2 147 ? 239.412 239.832 359.407 1.00 56.15 159 GLN 2 N 1
ATOM 2929 C CA . GLN B 2 147 ? 240.172 238.608 359.209 1.00 56.15 159 GLN 2 CA 1
ATOM 2930 C C . GLN B 2 147 ? 239.892 237.629 360.340 1.00 56.15 159 GLN 2 C 1
ATOM 2931 O O . GLN B 2 147 ? 239.941 237.994 361.518 1.00 56.15 159 GLN 2 O 1
ATOM 2937 N N . ILE B 2 148 ? 239.581 236.390 359.953 1.00 57.08 160 ILE 2 N 1
ATOM 2938 C CA . ILE B 2 148 ? 239.287 235.327 360.955 1.00 57.08 160 ILE 2 CA 1
ATOM 2939 C C . ILE B 2 148 ? 240.603 234.909 361.614 1.00 57.08 160 ILE 2 C 1
ATOM 2940 O O . ILE B 2 148 ? 241.572 234.650 360.880 1.00 57.08 160 ILE 2 O 1
ATOM 2945 N N . GLY B 2 149 ? 240.618 234.831 362.940 1.00 59.67 161 GLY 2 N 1
ATOM 2946 C CA . GLY B 2 149 ? 241.823 234.486 363.662 1.00 59.67 161 GLY 2 CA 1
ATOM 2947 C C . GLY B 2 149 ? 242.231 233.038 363.473 1.00 59.67 161 GLY 2 C 1
ATOM 2948 O O . GLY B 2 149 ? 241.430 232.165 363.140 1.00 59.67 161 GLY 2 O 1
ATOM 2949 N N . GLU B 2 150 ? 243.523 232.787 363.697 1.00 61.98 162 GLU 2 N 1
ATOM 2950 C CA . GLU B 2 150 ? 244.076 231.448 363.532 1.00 61.98 162 GLU 2 CA 1
ATOM 2951 C C . GLU B 2 150 ? 243.608 230.489 364.621 1.00 61.98 162 GLU 2 C 1
ATOM 2952 O O . GLU B 2 150 ? 243.716 229.271 364.446 1.00 61.98 162 GLU 2 O 1
ATOM 2958 N N . THR B 2 151 ? 243.093 231.017 365.727 1.00 61.11 163 THR 2 N 1
ATOM 2959 C CA . THR B 2 151 ? 242.609 230.153 366.821 1.00 61.11 163 THR 2 CA 1
ATOM 2960 C C . THR B 2 151 ? 241.548 229.220 366.284 1.00 61.11 163 THR 2 C 1
ATOM 2961 O O . THR B 2 151 ? 241.608 228.015 366.597 1.00 61.11 163 THR 2 O 1
ATOM 2965 N N . ASN B 2 152 ? 240.617 229.742 365.487 1.00 61.05 164 ASN 2 N 1
ATOM 2966 C CA . ASN B 2 152 ? 239.524 228.941 364.949 1.00 61.05 164 ASN 2 CA 1
ATOM 2967 C C . ASN B 2 152 ? 240.068 227.756 364.162 1.00 61.05 164 ASN 2 C 1
ATOM 2968 O O . ASN B 2 152 ? 240.807 227.934 363.189 1.00 61.05 164 ASN 2 O 1
ATOM 2973 N N . SER B 2 153 ? 239.756 226.535 364.586 1.00 60.12 165 SER 2 N 1
ATOM 2974 C CA . SER B 2 153 ? 240.431 225.363 363.965 1.00 60.12 165 SER 2 CA 1
ATOM 2975 C C . SER B 2 153 ? 239.911 224.987 362.574 1.00 60.12 165 SER 2 C 1
ATOM 2976 O O . SER B 2 153 ? 240.736 224.555 361.756 1.00 60.12 165 SER 2 O 1
ATOM 2979 N N . LYS B 2 154 ? 238.622 225.142 362.300 1.00 58.53 166 LYS 2 N 1
ATOM 2980 C CA . LYS B 2 154 ? 238.119 224.635 361.029 1.00 58.53 166 LYS 2 CA 1
ATOM 2981 C C . LYS B 2 154 ? 237.166 225.615 360.355 1.00 58.53 166 LYS 2 C 1
ATOM 2982 O O . LYS B 2 154 ? 236.188 225.202 359.729 1.00 58.53 166 LYS 2 O 1
ATOM 2988 N N . LYS B 2 155 ? 237.440 226.909 360.455 1.00 57.86 167 LYS 2 N 1
ATOM 2989 C CA . LYS B 2 155 ? 236.604 227.912 359.814 1.00 57.86 167 LYS 2 CA 1
ATOM 2990 C C . LYS B 2 155 ? 237.221 228.362 358.494 1.00 57.86 167 LYS 2 C 1
ATOM 2991 O O . LYS B 2 155 ? 238.412 228.177 358.240 1.00 57.86 167 LYS 2 O 1
ATOM 2997 N N . VAL B 2 156 ? 236.387 228.960 357.650 1.00 55.81 168 VAL 2 N 1
ATOM 2998 C CA . VAL B 2 156 ? 236.828 229.494 356.367 1.00 55.81 168 VAL 2 CA 1
ATOM 2999 C C . VAL B 2 156 ? 237.381 230.894 356.584 1.00 55.81 168 VAL 2 C 1
ATOM 3000 O O . VAL B 2 156 ? 236.767 231.714 357.276 1.00 55.81 168 VAL 2 O 1
ATOM 3004 N N . GLN B 2 157 ? 238.546 231.168 356.004 1.00 55.03 169 GLN 2 N 1
ATOM 3005 C CA . GLN B 2 157 ? 239.090 232.521 355.996 1.00 55.03 169 GLN 2 CA 1
ATOM 3006 C C . GLN B 2 157 ? 238.221 233.388 355.093 1.00 55.03 169 GLN 2 C 1
ATOM 3007 O O . GLN B 2 157 ? 238.314 233.304 353.866 1.00 55.03 169 GLN 2 O 1
ATOM 3013 N N . THR B 2 158 ? 237.380 234.226 355.696 1.00 54.33 170 THR 2 N 1
ATOM 3014 C CA . THR B 2 158 ? 236.314 234.913 354.979 1.00 54.33 170 THR 2 CA 1
ATOM 3015 C C . THR B 2 158 ? 236.616 236.379 354.693 1.00 54.33 170 THR 2 C 1
ATOM 3016 O O . THR B 2 158 ? 235.682 237.151 354.456 1.00 54.33 170 THR 2 O 1
ATOM 3020 N N . ALA B 2 159 ? 237.885 236.785 354.713 1.00 54.16 171 ALA 2 N 1
ATOM 3021 C CA . ALA B 2 159 ? 238.240 238.155 354.356 1.00 54.16 171 ALA 2 CA 1
ATOM 3022 C C . ALA B 2 159 ? 237.809 238.459 352.926 1.00 54.16 171 ALA 2 C 1
ATOM 3023 O O . ALA B 2 159 ? 238.196 237.748 351.993 1.00 54.16 171 ALA 2 O 1
ATOM 3025 N N . VAL B 2 160 ? 237.009 239.514 352.747 1.00 53.12 172 VAL 2 N 1
ATOM 3026 C CA . VAL B 2 160 ? 236.410 239.779 351.441 1.00 53.12 172 VAL 2 CA 1
ATOM 3027 C C . VAL B 2 160 ? 237.479 240.067 350.401 1.00 53.12 172 VAL 2 C 1
ATOM 3028 O O . VAL B 2 160 ? 237.420 239.560 349.276 1.00 53.12 172 VAL 2 O 1
ATOM 3032 N N . TRP B 2 161 ? 238.471 240.888 350.753 1.00 52.41 173 TRP 2 N 1
ATOM 3033 C CA . TRP B 2 161 ? 239.414 241.361 349.748 1.00 52.41 173 TRP 2 CA 1
ATOM 3034 C C . TRP B 2 161 ? 240.253 240.232 349.166 1.00 52.41 173 TRP 2 C 1
ATOM 3035 O O . TRP B 2 161 ? 240.879 240.419 348.119 1.00 52.41 173 TRP 2 O 1
ATOM 3046 N N . ASN B 2 162 ? 240.269 239.067 349.809 1.00 52.51 174 ASN 2 N 1
ATOM 3047 C CA . ASN B 2 162 ? 240.877 237.875 349.241 1.00 52.51 174 ASN 2 CA 1
ATOM 3048 C C . ASN B 2 162 ? 239.851 236.830 348.830 1.00 52.51 174 ASN 2 C 1
ATOM 3049 O O . ASN B 2 162 ? 240.221 235.834 348.200 1.00 52.51 174 ASN 2 O 1
ATOM 3054 N N . ALA B 2 163 ? 238.579 237.023 349.186 1.00 52.73 175 ALA 2 N 1
ATOM 3055 C CA . ALA B 2 163 ? 237.471 236.219 348.665 1.00 52.73 175 ALA 2 CA 1
ATOM 3056 C C . ALA B 2 163 ? 237.596 234.748 349.047 1.00 52.73 175 ALA 2 C 1
ATOM 3057 O O . ALA B 2 163 ? 237.063 233.869 348.369 1.00 52.73 175 ALA 2 O 1
ATOM 3059 N N . GLY B 2 164 ? 238.307 234.466 350.135 1.00 53.79 176 GLY 2 N 1
ATOM 3060 C CA . GLY B 2 164 ? 238.445 233.105 350.608 1.00 53.79 176 GLY 2 CA 1
ATOM 3061 C C . GLY B 2 164 ? 239.241 232.185 349.714 1.00 53.79 176 GLY 2 C 1
ATOM 3062 O O . GLY B 2 164 ? 239.264 230.977 349.959 1.00 53.79 176 GLY 2 O 1
ATOM 3063 N N . MET B 2 165 ? 239.899 232.714 348.683 1.00 52.72 177 MET 2 N 1
ATOM 3064 C CA . MET B 2 165 ? 240.678 231.897 347.764 1.00 52.72 177 MET 2 CA 1
ATOM 3065 C C . MET B 2 165 ? 242.111 232.393 347.614 1.00 52.72 177 MET 2 C 1
ATOM 3066 O O . MET B 2 165 ? 242.828 231.913 346.731 1.00 52.72 177 MET 2 O 1
ATOM 3071 N N . GLY B 2 166 ? 242.543 233.334 348.447 1.00 51.88 178 GLY 2 N 1
ATOM 3072 C CA . GLY B 2 166 ? 243.897 233.856 348.356 1.00 51.88 178 GLY 2 CA 1
ATOM 3073 C C . GLY B 2 166 ? 244.194 234.577 347.061 1.00 51.88 178 GLY 2 C 1
ATOM 3074 O O . GLY B 2 166 ? 245.318 234.497 346.552 1.00 51.88 178 GLY 2 O 1
ATOM 3075 N N . VAL B 2 167 ? 243.211 235.288 346.516 1.00 49.98 179 VAL 2 N 1
ATOM 3076 C CA . VAL B 2 167 ? 243.351 236.025 345.274 1.00 49.98 179 VAL 2 CA 1
ATOM 3077 C C . VAL B 2 167 ? 242.920 237.466 345.518 1.00 49.98 179 VAL 2 C 1
ATOM 3078 O O . VAL B 2 167 ? 242.560 237.846 346.628 1.00 49.98 179 VAL 2 O 1
ATOM 3082 N N . GLY B 2 168 ? 242.973 238.275 344.461 1.00 48.29 180 GLY 2 N 1
ATOM 3083 C CA . GLY B 2 168 ? 242.494 239.641 344.529 1.00 48.29 180 GLY 2 CA 1
ATOM 3084 C C . GLY B 2 168 ? 241.021 239.689 344.183 1.00 48.29 180 GLY 2 C 1
ATOM 3085 O O . GLY B 2 168 ? 240.607 239.199 343.131 1.00 48.29 180 GLY 2 O 1
ATOM 3086 N N . VAL B 2 169 ? 240.229 240.287 345.076 1.00 47.53 181 VAL 2 N 1
ATOM 3087 C CA . VAL B 2 169 ? 238.779 240.272 344.900 1.00 47.53 181 VAL 2 CA 1
ATOM 3088 C C . VAL B 2 169 ? 238.385 241.026 343.637 1.00 47.53 181 VAL 2 C 1
ATOM 3089 O O . VAL B 2 169 ? 237.440 240.643 342.939 1.00 47.53 181 VAL 2 O 1
ATOM 3093 N N . GLY B 2 170 ? 239.112 242.095 343.310 1.00 46.37 182 GLY 2 N 1
ATOM 3094 C CA . GLY B 2 170 ? 238.825 242.842 342.102 1.00 46.37 182 GLY 2 CA 1
ATOM 3095 C C . GLY B 2 170 ? 239.126 242.099 340.821 1.00 46.37 182 GLY 2 C 1
ATOM 3096 O O . GLY B 2 170 ? 238.708 242.552 339.751 1.00 46.37 182 GLY 2 O 1
ATOM 3097 N N . ASN B 2 171 ? 239.834 240.976 340.903 1.00 45.88 183 ASN 2 N 1
ATOM 3098 C CA . ASN B 2 171 ? 240.139 240.148 339.747 1.00 45.88 183 ASN 2 CA 1
ATOM 3099 C C . ASN B 2 171 ? 239.122 239.038 339.534 1.00 45.88 183 ASN 2 C 1
ATOM 3100 O O . ASN B 2 171 ? 239.309 238.210 338.640 1.00 45.88 183 ASN 2 O 1
ATOM 3105 N N . LEU B 2 172 ? 238.053 239.001 340.331 1.00 44.43 184 LEU 2 N 1
ATOM 3106 C CA . LEU B 2 172 ? 237.022 237.982 340.181 1.00 44.43 184 LEU 2 CA 1
ATOM 3107 C C . LEU B 2 172 ? 236.233 238.126 338.890 1.00 44.43 184 LEU 2 C 1
ATOM 3108 O O . LEU B 2 172 ? 235.480 237.212 338.543 1.00 44.43 184 LEU 2 O 1
ATOM 3113 N N . THR B 2 173 ? 236.380 239.241 338.175 1.00 44.99 185 THR 2 N 1
ATOM 3114 C CA . THR B 2 173 ? 235.633 239.450 336.943 1.00 44.99 185 THR 2 CA 1
ATOM 3115 C C . THR B 2 173 ? 236.051 238.500 335.830 1.00 44.99 185 THR 2 C 1
ATOM 3116 O O . THR B 2 173 ? 235.370 238.446 334.803 1.00 44.99 185 THR 2 O 1
ATOM 3120 N N . ILE B 2 174 ? 237.155 237.769 335.997 1.00 45.09 186 ILE 2 N 1
ATOM 3121 C CA . ILE B 2 174 ? 237.545 236.781 335.001 1.00 45.09 186 ILE 2 CA 1
ATOM 3122 C C . ILE B 2 174 ? 236.542 235.636 334.924 1.00 45.09 186 ILE 2 C 1
ATOM 3123 O O . ILE B 2 174 ? 236.392 235.020 333.865 1.00 45.09 186 ILE 2 O 1
ATOM 3128 N N . TYR B 2 175 ? 235.832 235.392 336.024 1.00 45.26 187 TYR 2 N 1
ATOM 3129 C CA . TYR B 2 175 ? 234.777 234.352 336.041 1.00 45.26 187 TYR 2 CA 1
ATOM 3130 C C . TYR B 2 175 ? 233.509 234.971 335.498 1.00 45.26 187 TYR 2 C 1
ATOM 3131 O O . TYR B 2 175 ? 233.338 236.197 335.568 1.00 45.26 187 TYR 2 O 1
ATOM 3140 N N . PRO B 2 176 ? 232.572 234.173 334.959 1.00 46.58 188 PRO 2 N 1
ATOM 3141 C CA . PRO B 2 176 ? 231.313 234.727 334.449 1.00 46.58 188 PRO 2 CA 1
ATOM 3142 C C . PRO B 2 176 ? 230.584 235.504 335.534 1.00 46.58 188 PRO 2 C 1
ATOM 3143 O O . PRO B 2 176 ? 230.376 235.012 336.643 1.00 46.58 188 PRO 2 O 1
ATOM 3147 N N . HIS B 2 177 ? 230.195 236.732 335.207 1.00 46.03 189 HIS 2 N 1
ATOM 3148 C CA . HIS B 2 177 ? 229.752 237.668 336.229 1.00 46.03 189 HIS 2 CA 1
ATOM 3149 C C . HIS B 2 177 ? 228.822 238.699 335.611 1.00 46.03 189 HIS 2 C 1
ATOM 3150 O O . HIS B 2 177 ? 228.750 238.855 334.391 1.00 46.03 189 HIS 2 O 1
ATOM 3157 N N . GLN B 2 178 ? 228.112 239.408 336.485 1.00 50.73 190 GLN 2 N 1
ATOM 3158 C CA . GLN B 2 178 ? 227.303 240.554 336.106 1.00 50.73 190 GLN 2 CA 1
ATOM 3159 C C . GLN B 2 178 ? 227.296 241.537 337.265 1.00 50.73 190 GLN 2 C 1
ATOM 3160 O O . GLN B 2 178 ? 227.406 241.144 338.428 1.00 50.73 190 GLN 2 O 1
ATOM 3166 N N . TRP B 2 179 ? 227.169 242.817 336.939 1.00 48.22 191 TRP 2 N 1
ATOM 3167 C CA . TRP B 2 179 ? 227.128 243.876 337.936 1.00 48.22 191 TRP 2 CA 1
ATOM 3168 C C . TRP B 2 179 ? 225.686 244.306 338.156 1.00 48.22 191 TRP 2 C 1
ATOM 3169 O O . TRP B 2 179 ? 224.956 244.560 337.193 1.00 48.22 191 TRP 2 O 1
ATOM 3180 N N . ILE B 2 180 ? 225.278 244.385 339.415 1.00 49.30 192 ILE 2 N 1
ATOM 3181 C CA . ILE B 2 180 ? 223.985 244.945 339.783 1.00 49.30 192 ILE 2 CA 1
ATOM 3182 C C . ILE B 2 180 ? 224.255 246.332 340.347 1.00 49.30 192 ILE 2 C 1
ATOM 3183 O O . ILE B 2 180 ? 224.625 246.485 341.516 1.00 49.30 192 ILE 2 O 1
ATOM 3188 N N . ASN B 2 181 ? 224.093 247.345 339.506 1.00 50.13 193 ASN 2 N 1
ATOM 3189 C CA . ASN B 2 181 ? 224.187 248.734 339.928 1.00 50.13 193 ASN 2 CA 1
ATOM 3190 C C . ASN B 2 181 ? 222.771 249.254 340.135 1.00 50.13 193 ASN 2 C 1
ATOM 3191 O O . ASN B 2 181 ? 221.969 249.263 339.196 1.00 50.13 193 ASN 2 O 1
ATOM 3196 N N . LEU B 2 182 ? 222.461 249.673 341.365 1.00 48.89 194 LEU 2 N 1
ATOM 3197 C CA . LEU B 2 182 ? 221.096 250.086 341.680 1.00 48.89 194 LEU 2 CA 1
ATOM 3198 C C . LEU B 2 182 ? 220.656 251.262 340.823 1.00 48.89 194 LEU 2 C 1
ATOM 3199 O O . LEU B 2 182 ? 219.457 251.453 340.596 1.00 48.89 194 LEU 2 O 1
ATOM 3204 N N . ARG B 2 183 ? 221.611 252.052 340.335 1.00 50.03 195 ARG 2 N 1
ATOM 3205 C CA . ARG B 2 183 ? 221.292 253.164 339.451 1.00 50.03 195 ARG 2 CA 1
ATOM 3206 C C . ARG B 2 183 ? 220.681 252.684 338.139 1.00 50.03 195 ARG 2 C 1
ATOM 3207 O O . ARG B 2 183 ? 219.831 253.373 337.566 1.00 50.03 195 ARG 2 O 1
ATOM 3215 N N . THR B 2 184 ? 221.082 251.512 337.656 1.00 50.38 196 THR 2 N 1
ATOM 3216 C CA . THR B 2 184 ? 220.646 251.060 336.338 1.00 50.38 196 THR 2 CA 1
ATOM 3217 C C . THR B 2 184 ? 219.866 249.753 336.356 1.00 50.38 196 THR 2 C 1
ATOM 3218 O O . THR B 2 184 ? 218.857 249.644 335.658 1.00 50.38 196 THR 2 O 1
ATOM 3222 N N . ASN B 2 185 ? 220.305 248.757 337.121 1.00 52.44 197 ASN 2 N 1
ATOM 3223 C CA . ASN B 2 185 ? 219.707 247.431 337.078 1.00 52.44 197 ASN 2 CA 1
ATOM 3224 C C . ASN B 2 185 ? 219.124 247.055 338.431 1.00 52.44 197 ASN 2 C 1
ATOM 3225 O O . ASN B 2 185 ? 219.496 247.604 339.470 1.00 52.44 197 ASN 2 O 1
ATOM 3230 N N . ASN B 2 186 ? 218.195 246.100 338.403 1.00 55.31 198 ASN 2 N 1
ATOM 3231 C CA . ASN B 2 186 ? 217.684 245.494 339.620 1.00 55.31 198 ASN 2 CA 1
ATOM 3232 C C . ASN B 2 186 ? 217.787 243.975 339.620 1.00 55.31 198 ASN 2 C 1
ATOM 3233 O O . ASN B 2 186 ? 217.260 243.339 340.538 1.00 55.31 198 ASN 2 O 1
ATOM 3238 N N . SER B 2 187 ? 218.444 243.378 338.629 1.00 55.54 199 SER 2 N 1
ATOM 3239 C CA . SER B 2 187 ? 218.567 241.930 338.573 1.00 55.54 199 SER 2 CA 1
ATOM 3240 C C . SER B 2 187 ? 219.777 241.555 337.730 1.00 55.54 199 SER 2 C 1
ATOM 3241 O O . SER B 2 187 ? 220.271 242.351 336.929 1.00 55.54 199 SER 2 O 1
ATOM 3244 N N . ALA B 2 188 ? 220.247 240.326 337.931 1.00 54.64 200 ALA 2 N 1
ATOM 3245 C CA . ALA B 2 188 ? 221.327 239.744 337.147 1.00 54.64 200 ALA 2 CA 1
ATOM 3246 C C . ALA B 2 188 ? 220.979 238.302 336.812 1.00 54.64 200 ALA 2 C 1
ATOM 3247 O O . ALA B 2 188 ? 220.438 237.577 337.651 1.00 54.64 200 ALA 2 O 1
ATOM 3249 N N . THR B 2 189 ? 221.295 237.886 335.589 1.00 55.68 201 THR 2 N 1
ATOM 3250 C CA . THR B 2 189 ? 220.983 236.541 335.116 1.00 55.68 201 THR 2 CA 1
ATOM 3251 C C . THR B 2 189 ? 222.224 235.942 334.469 1.00 55.68 201 THR 2 C 1
ATOM 3252 O O . THR B 2 189 ? 222.688 236.433 333.437 1.00 55.68 201 THR 2 O 1
ATOM 3256 N N . ILE B 2 190 ? 222.738 234.879 335.087 1.00 54.65 202 ILE 2 N 1
ATOM 3257 C CA . ILE B 2 190 ? 223.936 234.176 334.548 1.00 54.65 202 ILE 2 CA 1
ATOM 3258 C C . ILE B 2 190 ? 223.559 232.718 334.259 1.00 54.65 202 ILE 2 C 1
ATOM 3259 O O . ILE B 2 190 ? 223.064 232.052 335.177 1.00 54.65 202 ILE 2 O 1
ATOM 3264 N N . VAL B 2 191 ? 223.749 232.266 333.029 1.00 56.20 203 VAL 2 N 1
ATOM 3265 C CA . VAL B 2 191 ? 223.476 230.894 332.621 1.00 56.20 203 VAL 2 CA 1
ATOM 3266 C C . VAL B 2 191 ? 224.810 230.165 332.564 1.00 56.20 203 VAL 2 C 1
ATOM 3267 O O . VAL B 2 191 ? 225.694 230.532 331.784 1.00 56.20 203 VAL 2 O 1
ATOM 3271 N N . MET B 2 192 ? 224.967 229.133 333.385 1.00 55.87 204 MET 2 N 1
ATOM 3272 C CA 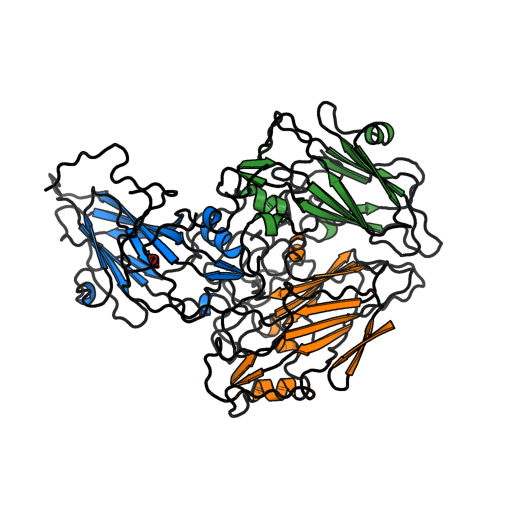. MET B 2 192 ? 226.279 228.505 333.350 1.00 55.87 204 MET 2 CA 1
ATOM 3273 C C . MET B 2 192 ? 226.172 227.053 332.924 1.00 55.87 204 MET 2 C 1
ATOM 3274 O O . MET B 2 192 ? 225.257 226.346 333.367 1.00 55.87 204 MET 2 O 1
ATOM 3279 N N . PRO B 2 193 ? 227.078 226.582 332.077 1.00 56.03 205 PRO 2 N 1
ATOM 3280 C CA . PRO B 2 193 ? 227.075 225.173 331.684 1.00 56.03 205 PRO 2 CA 1
ATOM 3281 C C . PRO B 2 193 ? 227.732 224.302 332.746 1.00 56.03 205 PRO 2 C 1
ATOM 3282 O O . PRO B 2 193 ? 228.226 224.774 333.769 1.00 56.03 205 PRO 2 O 1
ATOM 3286 N N . TYR B 2 194 ? 227.721 223.001 332.481 1.00 57.41 206 TYR 2 N 1
ATOM 3287 C CA . TYR B 2 194 ? 228.442 222.064 333.328 1.00 57.41 206 TYR 2 CA 1
ATOM 3288 C C . TYR B 2 194 ? 229.933 222.163 333.037 1.00 57.41 206 TYR 2 C 1
ATOM 3289 O O . TYR B 2 194 ? 230.369 221.954 331.902 1.00 57.41 206 TYR 2 O 1
ATOM 3298 N N . ILE B 2 195 ? 230.716 222.491 334.061 1.00 52.87 207 ILE 2 N 1
ATOM 3299 C CA . ILE B 2 195 ? 232.159 222.651 333.932 1.00 52.87 207 ILE 2 CA 1
ATOM 3300 C C . ILE B 2 195 ? 232.824 221.679 334.894 1.00 52.87 207 ILE 2 C 1
ATOM 3301 O O . ILE B 2 195 ? 232.672 221.805 336.115 1.00 52.87 207 ILE 2 O 1
ATOM 3306 N N . ASN B 2 196 ? 233.562 220.717 334.351 1.00 52.94 208 ASN 2 N 1
ATOM 3307 C CA . ASN B 2 196 ? 234.273 219.734 335.155 1.00 52.94 208 ASN 2 CA 1
ATOM 3308 C C . ASN B 2 196 ? 235.328 219.076 334.280 1.00 52.94 208 ASN 2 C 1
ATOM 3309 O O . ASN B 2 196 ? 235.320 219.215 333.056 1.00 52.94 208 ASN 2 O 1
ATOM 3314 N N . SER B 2 197 ? 236.243 218.358 334.927 1.00 51.60 209 SER 2 N 1
ATOM 3315 C CA . SER B 2 197 ? 237.234 217.571 334.209 1.00 51.60 209 SER 2 CA 1
ATOM 3316 C C . SER B 2 197 ? 236.736 216.179 333.851 1.00 51.60 209 SER 2 C 1
ATOM 3317 O O . SER B 2 197 ? 237.440 215.448 333.149 1.00 51.60 209 SER 2 O 1
ATOM 3320 N N . VAL B 2 198 ? 235.549 215.800 334.310 1.00 54.41 210 VAL 2 N 1
ATOM 3321 C CA . VAL B 2 198 ? 234.967 214.498 334.001 1.00 54.41 210 VAL 2 CA 1
ATOM 3322 C C . VAL B 2 198 ? 233.544 214.723 333.504 1.00 54.41 210 VAL 2 C 1
ATOM 3323 O O . VAL B 2 198 ? 232.905 215.707 333.900 1.00 54.41 210 VAL 2 O 1
ATOM 3327 N N . PRO B 2 199 ? 233.014 213.860 332.632 1.00 59.38 211 PRO 2 N 1
ATOM 3328 C CA . PRO B 2 199 ? 231.668 214.107 332.091 1.00 59.38 211 PRO 2 CA 1
ATOM 3329 C C . PRO B 2 199 ? 230.573 214.112 333.143 1.00 59.38 211 PRO 2 C 1
ATOM 3330 O O . PRO B 2 199 ? 229.593 214.849 332.990 1.00 59.38 211 PRO 2 O 1
ATOM 3334 N N . MET B 2 200 ? 230.701 213.310 334.197 1.00 59.15 212 MET 2 N 1
ATOM 3335 C CA . MET B 2 200 ? 229.720 213.260 335.270 1.00 59.15 212 MET 2 CA 1
ATOM 3336 C C . MET B 2 200 ? 230.459 213.170 336.596 1.00 59.15 212 MET 2 C 1
ATOM 3337 O O . MET B 2 200 ? 231.642 212.830 336.647 1.00 59.15 212 MET 2 O 1
ATOM 3342 N N . ASP B 2 201 ? 229.756 213.486 337.677 1.00 56.94 213 ASP 2 N 1
ATOM 3343 C CA . ASP B 2 201 ? 230.378 213.493 338.993 1.00 56.94 213 ASP 2 CA 1
ATOM 3344 C C . ASP B 2 201 ? 229.313 213.269 340.054 1.00 56.94 213 ASP 2 C 1
ATOM 3345 O O . ASP B 2 201 ? 228.112 213.329 339.784 1.00 56.94 213 ASP 2 O 1
ATOM 3350 N N . ASN B 2 202 ? 229.775 213.000 341.271 1.00 55.59 214 ASN 2 N 1
ATOM 3351 C CA . ASN B 2 202 ? 228.885 212.832 342.409 1.00 55.59 214 ASN 2 CA 1
ATOM 3352 C C . ASN B 2 202 ? 228.485 214.198 342.954 1.00 55.59 214 ASN 2 C 1
ATOM 3353 O O . ASN B 2 202 ? 229.344 215.030 343.255 1.00 55.59 214 ASN 2 O 1
ATOM 3358 N N . MET B 2 203 ? 227.179 214.425 343.083 1.00 58.72 215 MET 2 N 1
ATOM 3359 C CA . MET B 2 203 ? 226.675 215.743 343.447 1.00 58.72 215 MET 2 CA 1
ATOM 3360 C C . MET B 2 203 ? 226.842 216.069 344.924 1.00 58.72 215 MET 2 C 1
ATOM 3361 O O . MET B 2 203 ? 226.714 217.239 345.297 1.00 58.72 215 MET 2 O 1
ATOM 3366 N N . PHE B 2 204 ? 227.128 215.084 345.769 1.00 55.68 216 PHE 2 N 1
ATOM 3367 C CA . PHE B 2 204 ? 227.290 215.350 347.192 1.00 55.68 216 PHE 2 CA 1
ATOM 3368 C C . PHE B 2 204 ? 228.739 215.573 347.594 1.00 55.68 216 PHE 2 C 1
ATOM 3369 O O . PHE B 2 204 ? 229.005 216.387 348.485 1.00 55.68 216 PHE 2 O 1
ATOM 3377 N N . ARG B 2 205 ? 229.680 214.875 346.966 1.00 52.56 217 ARG 2 N 1
ATOM 3378 C CA . ARG B 2 205 ? 231.084 214.986 347.333 1.00 52.56 217 ARG 2 CA 1
ATOM 3379 C C . ARG B 2 205 ? 231.806 216.122 346.620 1.00 52.56 217 ARG 2 C 1
ATOM 3380 O O . ARG B 2 205 ? 232.925 216.461 347.014 1.00 52.56 217 ARG 2 O 1
ATOM 3388 N N . HIS B 2 206 ? 231.198 216.727 345.602 1.00 52.81 218 HIS 2 N 1
ATOM 3389 C CA . HIS B 2 206 ? 231.874 217.728 344.785 1.00 52.81 218 HIS 2 CA 1
ATOM 3390 C C . HIS B 2 206 ? 230.922 218.878 344.500 1.00 52.81 218 HIS 2 C 1
ATOM 3391 O O . HIS B 2 206 ? 229.845 218.666 343.937 1.00 52.81 218 HIS 2 O 1
ATOM 3398 N N . ASN B 2 207 ? 231.324 220.090 344.876 1.00 53.32 219 ASN 2 N 1
ATOM 3399 C CA . ASN B 2 207 ? 230.564 221.301 344.570 1.00 53.32 219 ASN 2 CA 1
ATOM 3400 C C . ASN B 2 207 ? 231.194 221.953 343.346 1.00 53.32 219 ASN 2 C 1
ATOM 3401 O O . ASN B 2 207 ? 232.238 222.600 343.440 1.00 53.32 219 ASN 2 O 1
ATOM 3406 N N . ASN B 2 208 ? 230.550 221.786 342.190 1.00 53.57 220 ASN 2 N 1
ATOM 3407 C CA . ASN B 2 208 ? 231.130 222.261 340.939 1.00 53.57 220 ASN 2 CA 1
ATOM 3408 C C . ASN B 2 208 ? 231.175 223.781 340.861 1.00 53.57 220 ASN 2 C 1
ATOM 3409 O O . ASN B 2 208 ? 232.107 224.340 340.273 1.00 53.57 220 ASN 2 O 1
ATOM 3414 N N . LEU B 2 209 ? 230.188 224.465 341.432 1.00 53.54 221 LEU 2 N 1
ATOM 3415 C CA . LEU B 2 209 ? 230.039 225.900 341.256 1.00 53.54 221 LEU 2 CA 1
ATOM 3416 C C . LEU B 2 209 ? 229.843 226.590 342.597 1.00 53.54 221 LEU 2 C 1
ATOM 3417 O O . LEU B 2 209 ? 229.367 225.995 343.566 1.00 53.54 221 LEU 2 O 1
ATOM 3422 N N . THR B 2 210 ? 230.211 227.868 342.632 1.00 50.07 222 THR 2 N 1
ATOM 3423 C CA . THR B 2 210 ? 230.004 228.716 343.799 1.00 50.07 222 THR 2 CA 1
ATOM 3424 C C . THR B 2 210 ? 229.533 230.079 343.323 1.00 50.07 222 THR 2 C 1
ATOM 3425 O O . THR B 2 210 ? 230.202 230.717 342.506 1.00 50.07 222 THR 2 O 1
ATOM 3429 N N . LEU B 2 211 ? 228.386 230.520 343.827 1.00 48.54 223 LEU 2 N 1
ATOM 3430 C CA . LEU B 2 211 ? 227.843 231.830 343.493 1.00 48.54 223 LEU 2 CA 1
ATOM 3431 C C . LEU B 2 211 ? 228.214 232.814 344.593 1.00 48.54 223 LEU 2 C 1
ATOM 3432 O O . LEU B 2 211 ? 227.896 232.586 345.761 1.00 48.54 223 LEU 2 O 1
ATOM 3437 N N . MET B 2 212 ? 228.888 233.900 344.224 1.00 48.17 224 MET 2 N 1
ATOM 3438 C CA . MET B 2 212 ? 229.282 234.936 345.168 1.00 48.17 224 MET 2 CA 1
ATOM 3439 C C . MET B 2 212 ? 228.613 236.250 344.799 1.00 48.17 224 MET 2 C 1
ATOM 3440 O O . MET B 2 212 ? 228.600 236.637 343.627 1.00 48.17 224 MET 2 O 1
ATOM 3445 N N . ILE B 2 213 ? 228.055 236.926 345.799 1.00 48.33 225 ILE 2 N 1
ATOM 3446 C CA . ILE B 2 213 ? 227.521 238.274 345.655 1.00 48.33 225 ILE 2 CA 1
ATOM 3447 C C . ILE B 2 213 ? 228.279 239.154 346.638 1.00 48.33 225 ILE 2 C 1
ATOM 3448 O O . ILE B 2 213 ? 228.160 238.976 347.856 1.00 48.33 225 ILE 2 O 1
ATOM 3453 N N . ILE B 2 214 ? 229.053 240.100 346.119 1.00 48.86 226 ILE 2 N 1
ATOM 3454 C CA . ILE B 2 214 ? 229.942 240.924 346.925 1.00 48.86 226 ILE 2 CA 1
ATOM 3455 C C . ILE B 2 214 ? 229.636 242.392 346.651 1.00 48.86 226 ILE 2 C 1
ATOM 3456 O O . ILE B 2 214 ? 229.757 242.844 345.510 1.00 48.86 226 ILE 2 O 1
ATOM 3461 N N . PRO B 2 215 ? 229.238 243.173 347.656 1.00 48.68 227 PRO 2 N 1
ATOM 3462 C CA . PRO B 2 215 ? 229.003 244.606 347.435 1.00 48.68 227 PRO 2 CA 1
ATOM 3463 C C . PRO B 2 215 ? 230.295 245.392 347.284 1.00 48.68 227 PRO 2 C 1
ATOM 3464 O O . PRO B 2 215 ? 231.017 245.596 348.264 1.00 48.68 227 PRO 2 O 1
ATOM 3468 N N . PHE B 2 216 ? 230.598 245.843 346.067 1.00 48.85 228 PHE 2 N 1
ATOM 3469 C CA . PHE B 2 216 ? 231.792 246.656 345.867 1.00 48.85 228 PHE 2 CA 1
ATOM 3470 C C . PHE B 2 216 ? 231.573 248.091 346.329 1.00 48.85 228 PHE 2 C 1
ATOM 3471 O O . PHE B 2 216 ? 232.477 248.705 346.902 1.00 48.85 228 PHE 2 O 1
ATOM 3479 N N . VAL B 2 217 ? 230.390 248.637 346.087 1.00 50.27 229 VAL 2 N 1
ATOM 3480 C CA . VAL B 2 217 ? 229.992 249.953 346.576 1.00 50.27 229 VAL 2 CA 1
ATOM 3481 C C . VAL B 2 217 ? 228.877 249.743 347.594 1.00 50.27 229 VAL 2 C 1
ATOM 3482 O O . VAL B 2 217 ? 227.834 249.174 347.248 1.00 50.27 229 VAL 2 O 1
ATOM 3486 N N . PRO B 2 218 ? 229.052 250.160 348.846 1.00 49.01 230 PRO 2 N 1
ATOM 3487 C CA . PRO B 2 218 ? 228.060 249.833 349.875 1.00 49.01 230 PRO 2 CA 1
ATOM 3488 C C . PRO B 2 218 ? 226.719 250.496 349.607 1.00 49.01 230 PRO 2 C 1
ATOM 3489 O O . PRO B 2 218 ? 226.637 251.569 349.005 1.00 49.01 230 PRO 2 O 1
ATOM 3493 N N . LEU B 2 219 ? 225.658 249.828 350.051 1.00 49.08 231 LEU 2 N 1
ATOM 3494 C CA . LEU B 2 219 ? 224.319 250.389 349.951 1.00 49.08 231 LEU 2 CA 1
ATOM 3495 C C . LEU B 2 219 ? 224.215 251.652 350.793 1.00 49.08 231 LEU 2 C 1
ATOM 3496 O O . LEU B 2 219 ? 224.715 251.703 351.920 1.00 49.08 231 LEU 2 O 1
ATOM 3501 N N . ASN B 2 220 ? 223.573 252.678 350.241 1.00 49.79 232 ASN 2 N 1
ATOM 3502 C CA . ASN B 2 220 ? 223.381 253.920 350.971 1.00 49.79 232 ASN 2 CA 1
ATOM 3503 C C . ASN B 2 220 ? 222.087 254.580 350.523 1.00 49.79 232 ASN 2 C 1
ATOM 3504 O O . ASN B 2 220 ? 221.600 254.355 349.413 1.00 49.79 232 ASN 2 O 1
ATOM 3509 N N . TYR B 2 221 ? 221.540 255.405 351.409 1.00 48.77 233 TYR 2 N 1
ATOM 3510 C CA . TYR B 2 221 ? 220.292 256.116 351.173 1.00 48.77 233 TYR 2 CA 1
ATOM 3511 C C . TYR B 2 221 ? 220.165 257.196 352.235 1.00 48.77 233 TYR 2 C 1
ATOM 3512 O O . TYR B 2 221 ? 220.854 257.166 353.257 1.00 48.77 233 TYR 2 O 1
ATOM 3521 N N . SER B 2 222 ? 219.271 258.142 351.987 1.00 50.05 234 SER 2 N 1
ATOM 3522 C CA . SER B 2 222 ? 219.002 259.196 352.950 1.00 50.05 234 SER 2 CA 1
ATOM 3523 C C . SER B 2 222 ? 217.907 258.766 353.917 1.00 50.05 234 SER 2 C 1
ATOM 3524 O O . SER B 2 222 ? 217.195 257.786 353.692 1.00 50.05 234 SER 2 O 1
ATOM 3527 N N . GLU B 2 223 ? 217.786 259.514 355.009 1.00 52.47 235 GLU 2 N 1
ATOM 3528 C CA . GLU B 2 223 ? 216.743 259.240 355.986 1.00 52.47 235 GLU 2 CA 1
ATOM 3529 C C . GLU B 2 223 ? 215.370 259.416 355.351 1.00 52.47 235 GLU 2 C 1
ATOM 3530 O O . GLU B 2 223 ? 215.108 260.415 354.676 1.00 52.47 235 GLU 2 O 1
ATOM 3536 N N . GLY B 2 224 ? 214.495 258.441 355.570 1.00 50.31 236 GLY 2 N 1
ATOM 3537 C CA . GLY B 2 224 ? 213.177 258.463 354.969 1.00 50.31 236 GLY 2 CA 1
ATOM 3538 C C . GLY B 2 224 ? 212.970 257.352 353.962 1.00 50.31 236 GLY 2 C 1
ATOM 3539 O O . GLY B 2 224 ? 211.866 256.815 353.844 1.00 50.31 236 GLY 2 O 1
ATOM 3540 N N . SER B 2 225 ? 214.021 257.000 353.227 1.00 48.42 237 SER 2 N 1
ATOM 3541 C CA . SER B 2 225 ? 213.933 255.906 352.271 1.00 48.42 237 SER 2 CA 1
ATOM 3542 C C . SER B 2 225 ? 213.850 254.568 352.996 1.00 48.42 237 SER 2 C 1
ATOM 3543 O O . SER B 2 225 ? 214.252 254.438 354.154 1.00 48.42 237 SER 2 O 1
ATOM 3546 N N . SER B 2 226 ? 213.316 253.568 352.302 1.00 48.30 238 SER 2 N 1
ATOM 3547 C CA . SER B 2 226 ? 213.121 252.253 352.891 1.00 48.30 238 SER 2 CA 1
ATOM 3548 C C . SER B 2 226 ? 214.469 251.643 353.269 1.00 48.30 238 SER 2 C 1
ATOM 3549 O O . SER B 2 226 ? 215.340 251.495 352.399 1.00 48.30 238 SER 2 O 1
ATOM 3552 N N . PRO B 2 227 ? 214.679 251.276 354.536 1.00 48.28 239 PRO 2 N 1
ATOM 3553 C CA . PRO B 2 227 ? 215.998 250.778 354.945 1.00 48.28 239 PRO 2 CA 1
ATOM 3554 C C . PRO B 2 227 ? 216.212 249.295 354.704 1.00 48.28 239 PRO 2 C 1
ATOM 3555 O O . PRO B 2 227 ? 217.360 248.839 354.783 1.00 48.28 239 PRO 2 O 1
ATOM 3559 N N . TYR B 2 228 ? 215.163 248.529 354.414 1.00 48.02 240 TYR 2 N 1
ATOM 3560 C CA . TYR B 2 228 ? 215.266 247.083 354.250 1.00 48.02 240 TYR 2 CA 1
ATOM 3561 C C . TYR B 2 228 ? 215.281 246.753 352.763 1.00 48.02 240 TYR 2 C 1
ATOM 3562 O O . TYR B 2 228 ? 214.264 246.894 352.078 1.00 48.02 240 TYR 2 O 1
ATOM 3571 N N . VAL B 2 229 ? 216.430 246.311 352.270 1.00 46.78 241 VAL 2 N 1
ATOM 3572 C CA . VAL B 2 229 ? 216.625 245.976 350.867 1.00 46.78 241 VAL 2 CA 1
ATOM 3573 C C . VAL B 2 229 ? 217.070 244.522 350.779 1.00 46.78 241 VAL 2 C 1
ATOM 3574 O O . VAL B 2 229 ? 218.235 244.203 351.015 1.00 46.78 241 VAL 2 O 1
ATOM 3578 N N . PRO B 2 230 ? 216.167 243.609 350.441 1.00 46.60 242 PRO 2 N 1
ATOM 3579 C CA . PRO B 2 230 ? 216.543 242.197 350.344 1.00 46.60 242 PRO 2 CA 1
ATOM 3580 C C . PRO B 2 230 ? 217.221 241.867 349.025 1.00 46.60 242 PRO 2 C 1
ATOM 3581 O O . PRO B 2 230 ? 217.097 242.583 348.030 1.00 46.60 242 PRO 2 O 1
ATOM 3585 N N . ILE B 2 231 ? 217.955 240.759 349.036 1.00 47.54 243 ILE 2 N 1
ATOM 3586 C CA . ILE B 2 231 ? 218.502 240.150 347.830 1.00 47.54 243 ILE 2 CA 1
ATOM 3587 C C . ILE B 2 231 ? 217.966 238.729 347.760 1.00 47.54 243 ILE 2 C 1
ATOM 3588 O O . ILE B 2 231 ? 218.154 237.944 348.696 1.00 47.54 243 ILE 2 O 1
ATOM 3593 N N . THR B 2 232 ? 217.300 238.401 346.659 1.00 48.60 244 THR 2 N 1
ATOM 3594 C CA . THR B 2 232 ? 216.663 237.104 346.482 1.00 48.60 244 THR 2 CA 1
ATOM 3595 C C . THR B 2 232 ? 217.300 236.380 345.305 1.00 48.60 244 THR 2 C 1
ATOM 3596 O O . THR B 2 232 ? 217.438 236.953 344.221 1.00 48.60 244 THR 2 O 1
ATOM 3600 N N . VAL B 2 233 ? 217.676 235.123 345.520 1.00 50.93 245 VAL 2 N 1
ATOM 3601 C CA . VAL B 2 233 ? 218.374 234.317 344.525 1.00 50.93 245 VAL 2 CA 1
ATOM 3602 C C . VAL B 2 233 ? 217.449 233.200 344.066 1.00 50.93 245 VAL 2 C 1
ATOM 3603 O O . VAL B 2 233 ? 216.908 232.455 344.890 1.00 50.93 245 VAL 2 O 1
ATOM 3607 N N . THR B 2 234 ? 217.273 233.085 342.754 1.00 53.68 246 THR 2 N 1
ATOM 3608 C CA . THR B 2 234 ? 216.449 232.047 342.148 1.00 53.68 246 THR 2 CA 1
ATOM 3609 C C . THR B 2 234 ? 217.300 231.281 341.147 1.00 53.68 246 THR 2 C 1
ATOM 3610 O O . THR B 2 234 ? 217.884 231.882 340.241 1.00 53.68 246 THR 2 O 1
ATOM 3614 N N . ILE B 2 235 ? 217.372 229.962 341.311 1.00 55.02 247 ILE 2 N 1
ATOM 3615 C CA . ILE B 2 235 ? 218.249 229.111 340.515 1.00 55.02 247 ILE 2 CA 1
ATOM 3616 C C . ILE B 2 235 ? 217.418 228.009 339.876 1.00 55.02 247 ILE 2 C 1
ATOM 3617 O O . ILE B 2 235 ? 216.572 227.399 340.538 1.00 55.02 247 ILE 2 O 1
ATOM 3622 N N . ALA B 2 236 ? 217.661 227.756 338.594 1.00 57.28 248 ALA 2 N 1
ATOM 3623 C CA . ALA B 2 236 ? 216.988 226.690 337.866 1.00 57.28 248 ALA 2 CA 1
ATOM 3624 C C . ALA B 2 236 ? 218.016 225.737 337.273 1.00 57.28 248 ALA 2 C 1
ATOM 3625 O O . ALA B 2 236 ? 218.858 226.169 336.468 1.00 57.28 248 ALA 2 O 1
ATOM 3627 N N . PRO B 2 237 ? 218.005 224.458 337.640 1.00 59.66 249 PRO 2 N 1
ATOM 3628 C CA . PRO B 2 237 ? 218.857 223.489 336.945 1.00 59.66 249 PRO 2 CA 1
ATOM 3629 C C . PRO B 2 237 ? 218.493 223.407 335.472 1.00 59.66 249 PRO 2 C 1
ATOM 3630 O O . PRO B 2 237 ? 217.328 223.538 335.092 1.00 59.66 249 PRO 2 O 1
ATOM 3634 N N . MET B 2 238 ? 219.505 223.198 334.635 1.00 62.53 250 MET 2 N 1
ATOM 3635 C CA . MET B 2 238 ? 219.313 223.115 333.195 1.00 62.53 250 MET 2 CA 1
ATOM 3636 C C . MET B 2 238 ? 219.939 221.831 332.675 1.00 62.53 250 MET 2 C 1
ATOM 3637 O O . MET B 2 238 ? 221.125 221.579 332.906 1.00 62.53 250 MET 2 O 1
ATOM 3642 N N . CYS B 2 239 ? 219.141 221.034 331.967 1.00 65.81 251 CYS 2 N 1
ATOM 3643 C CA . CYS B 2 239 ? 219.591 219.774 331.377 1.00 65.81 251 CYS 2 CA 1
ATOM 3644 C C . CYS B 2 239 ? 220.205 218.858 332.434 1.00 65.81 251 CYS 2 C 1
ATOM 3645 O O . CYS B 2 239 ? 221.296 218.313 332.265 1.00 65.81 251 CYS 2 O 1
ATOM 3648 N N . ALA B 2 240 ? 219.488 218.695 333.542 1.00 66.39 252 ALA 2 N 1
ATOM 3649 C CA . ALA B 2 240 ? 219.970 217.849 334.625 1.00 66.39 252 ALA 2 CA 1
ATOM 3650 C C . ALA B 2 240 ? 219.917 216.383 334.215 1.00 66.39 252 ALA 2 C 1
ATOM 3651 O O . ALA B 2 240 ? 218.913 215.912 333.675 1.00 66.39 252 ALA 2 O 1
ATOM 3653 N N . GLU B 2 241 ? 221.003 215.663 334.479 1.00 67.83 253 GLU 2 N 1
ATOM 3654 C CA . GLU B 2 241 ? 221.147 214.268 334.095 1.00 67.83 253 GLU 2 CA 1
ATOM 3655 C C . GLU B 2 241 ? 221.639 213.468 335.291 1.00 67.83 253 GLU 2 C 1
ATOM 3656 O O . GLU B 2 241 ? 222.370 213.984 336.138 1.00 67.83 253 GLU 2 O 1
ATOM 3662 N N . TYR B 2 242 ? 221.238 212.200 335.356 1.00 62.41 254 TYR 2 N 1
ATOM 3663 C CA . TYR B 2 242 ? 221.597 211.342 336.475 1.00 62.41 254 TYR 2 CA 1
ATOM 3664 C C . TYR B 2 242 ? 221.946 209.950 335.973 1.00 62.41 254 TYR 2 C 1
ATOM 3665 O O . TYR B 2 242 ? 221.471 209.516 334.922 1.00 62.41 254 TYR 2 O 1
ATOM 3674 N N . ASN B 2 243 ? 222.780 209.252 336.741 1.00 62.47 255 ASN 2 N 1
ATOM 3675 C CA . ASN B 2 243 ? 223.178 207.888 336.428 1.00 62.47 255 ASN 2 CA 1
ATOM 3676 C C . ASN B 2 243 ? 223.460 207.140 337.721 1.00 62.47 255 ASN 2 C 1
ATOM 3677 O O . ASN B 2 243 ? 223.715 207.739 338.767 1.00 62.47 255 ASN 2 O 1
ATOM 3682 N N . GLY B 2 244 ? 223.408 205.814 337.636 1.00 56.76 256 GLY 2 N 1
ATOM 3683 C CA . GLY B 2 244 ? 223.660 204.970 338.787 1.00 56.76 256 GLY 2 CA 1
ATOM 3684 C C . GLY B 2 244 ? 222.559 205.018 339.824 1.00 56.76 256 GLY 2 C 1
ATOM 3685 O O . GLY B 2 244 ? 222.783 205.451 340.957 1.00 56.76 256 GLY 2 O 1
ATOM 3686 N N . LEU B 2 245 ? 221.363 204.580 339.448 1.00 54.30 257 LEU 2 N 1
ATOM 3687 C CA . LEU B 2 245 ? 220.237 204.566 340.372 1.00 54.30 257 LEU 2 CA 1
ATOM 3688 C C . LEU B 2 245 ? 220.419 203.449 341.392 1.00 54.30 257 LEU 2 C 1
ATOM 3689 O O . LEU B 2 245 ? 220.631 202.290 341.022 1.00 54.30 257 LEU 2 O 1
ATOM 3694 N N . ARG B 2 246 ? 220.338 203.793 342.671 1.00 53.61 258 ARG 2 N 1
ATOM 3695 C CA . ARG B 2 246 ? 220.479 202.826 343.753 1.00 53.61 258 ARG 2 CA 1
ATOM 3696 C C . ARG B 2 246 ? 219.664 203.327 344.941 1.00 53.61 258 ARG 2 C 1
ATOM 3697 O O . ARG B 2 246 ? 218.806 204.202 344.793 1.00 53.61 258 ARG 2 O 1
ATOM 3705 N N . LEU B 2 247 ? 219.928 202.770 346.120 1.00 52.55 259 LEU 2 N 1
ATOM 3706 C CA . LEU B 2 247 ? 219.248 203.215 347.325 1.00 52.55 259 LEU 2 CA 1
ATOM 3707 C C . LEU B 2 247 ? 219.655 204.644 347.672 1.00 52.55 259 LEU 2 C 1
ATOM 3708 O O . LEU B 2 247 ? 220.718 205.131 347.280 1.00 52.55 259 LEU 2 O 1
ATOM 3713 N N . ALA B 2 248 ? 218.785 205.321 348.413 1.00 54.73 260 ALA 2 N 1
ATOM 3714 C CA . ALA B 2 248 ? 219.004 206.717 348.757 1.00 54.73 260 ALA 2 CA 1
ATOM 3715 C C . ALA B 2 248 ? 220.144 206.865 349.757 1.00 54.73 260 ALA 2 C 1
ATOM 3716 O O . ALA B 2 248 ? 220.263 206.088 350.707 1.00 54.73 260 ALA 2 O 1
ATOM 3718 N N . SER B 2 249 ? 220.983 207.870 349.532 1.00 57.28 261 SER 2 N 1
ATOM 3719 C CA . SER B 2 249 ? 222.048 208.200 350.466 1.00 57.28 261 SER 2 CA 1
ATOM 3720 C C . SER B 2 249 ? 221.500 209.015 351.631 1.00 57.28 261 SER 2 C 1
ATOM 3721 O O . SER B 2 249 ? 220.566 209.806 351.479 1.00 57.28 261 SER 2 O 1
ATOM 3724 N N . SER B 2 250 ? 222.081 208.803 352.805 1.00 61.38 262 SER 2 N 1
ATOM 3725 C CA . SER B 2 250 ? 221.557 209.472 354.020 1.00 61.38 262 SER 2 CA 1
ATOM 3726 C C . SER B 2 250 ? 221.742 210.985 353.913 1.00 61.38 262 SER 2 C 1
ATOM 3727 O O . SER B 2 250 ? 220.780 211.720 354.206 1.00 61.38 262 SER 2 O 1
ATOM 3730 N N . GLN B 2 251 ? 222.929 211.428 353.505 1.00 61.53 263 GLN 2 N 1
ATOM 3731 C CA . GLN B 2 251 ? 223.198 212.863 353.461 1.00 61.53 263 GLN 2 CA 1
ATOM 3732 C C . GLN B 2 251 ? 222.222 213.574 352.530 1.00 61.53 263 GLN 2 C 1
ATOM 3733 O O . GLN B 2 251 ? 221.802 213.019 351.515 1.00 61.53 263 GLN 2 O 1
ATOM 3739 N N . GLY C 3 1 ? 281.065 203.851 311.584 1.00 36.80 1 GLY 3 N 1
ATOM 3740 C CA . GLY C 3 1 ? 279.840 204.606 311.407 1.00 36.80 1 GLY 3 CA 1
ATOM 3741 C C . GLY C 3 1 ? 280.025 205.862 310.580 1.00 36.80 1 GLY 3 C 1
ATOM 3742 O O . GLY C 3 1 ? 281.113 206.125 310.074 1.00 36.80 1 GLY 3 O 1
ATOM 3743 N N . LEU C 3 2 ? 278.956 206.633 310.438 1.00 35.20 2 LEU 3 N 1
ATOM 3744 C CA . LEU C 3 2 ? 279.028 207.879 309.692 1.00 35.20 2 LEU 3 CA 1
ATOM 3745 C C . LEU C 3 2 ? 279.898 208.883 310.444 1.00 35.20 2 LEU 3 C 1
ATOM 3746 O O . LEU C 3 2 ? 279.717 209.066 311.655 1.00 35.20 2 LEU 3 O 1
ATOM 3751 N N . PRO C 3 3 ? 280.854 209.534 309.781 1.00 33.99 3 PRO 3 N 1
ATOM 3752 C CA . PRO C 3 3 ? 281.698 210.515 310.476 1.00 33.99 3 PRO 3 CA 1
ATOM 3753 C C . PRO C 3 3 ? 280.900 211.750 310.870 1.00 33.99 3 PRO 3 C 1
ATOM 3754 O O . PRO C 3 3 ? 280.184 212.330 310.052 1.00 33.99 3 PRO 3 O 1
ATOM 3758 N N . VAL C 3 4 ? 281.030 212.147 312.136 1.00 33.09 4 VAL 3 N 1
ATOM 3759 C CA . VAL C 3 4 ? 280.358 213.321 312.674 1.00 33.09 4 VAL 3 CA 1
ATOM 3760 C C . VAL C 3 4 ? 281.356 214.120 313.500 1.00 33.09 4 VAL 3 C 1
ATOM 3761 O O . VAL C 3 4 ? 282.413 213.625 313.892 1.00 33.09 4 VAL 3 O 1
ATOM 3765 N N . MET C 3 5 ? 281.005 215.378 313.758 1.00 35.30 5 MET 3 N 1
ATOM 3766 C CA . MET C 3 5 ? 281.821 216.262 314.582 1.00 35.30 5 MET 3 CA 1
ATOM 3767 C C . MET C 3 5 ? 280.899 217.034 315.510 1.00 35.30 5 MET 3 C 1
ATOM 3768 O O . MET C 3 5 ? 279.973 217.704 315.045 1.00 35.30 5 MET 3 O 1
AT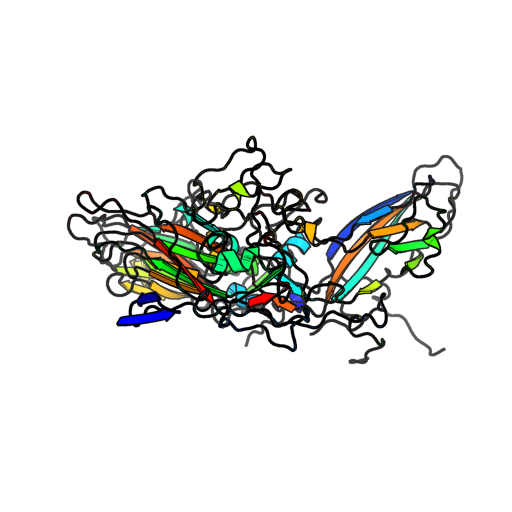OM 3773 N N . THR C 3 6 ? 281.143 216.936 316.813 1.00 35.10 6 THR 3 N 1
ATOM 3774 C CA . THR C 3 6 ? 280.293 217.599 317.790 1.00 35.10 6 THR 3 CA 1
ATOM 3775 C C . THR C 3 6 ? 280.673 219.067 317.927 1.00 35.10 6 THR 3 C 1
ATOM 3776 O O . THR C 3 6 ? 281.853 219.418 318.000 1.00 35.10 6 THR 3 O 1
ATOM 3780 N N . THR C 3 7 ? 279.663 219.918 317.959 1.00 35.39 7 THR 3 N 1
ATOM 3781 C CA . THR C 3 7 ? 279.795 221.361 318.018 1.00 35.39 7 THR 3 CA 1
ATOM 3782 C C . THR C 3 7 ? 279.580 221.863 319.438 1.00 35.39 7 THR 3 C 1
ATOM 3783 O O . THR C 3 7 ? 279.116 221.121 320.310 1.00 35.39 7 THR 3 O 1
ATOM 3787 N N . PRO C 3 8 ? 279.923 223.122 319.716 1.00 34.21 8 PRO 3 N 1
ATOM 3788 C CA . PRO C 3 8 ? 279.595 223.696 321.024 1.00 34.21 8 PRO 3 CA 1
ATOM 3789 C C . PRO C 3 8 ? 278.096 223.660 321.282 1.00 34.21 8 PRO 3 C 1
ATOM 3790 O O . PRO C 3 8 ? 277.282 223.738 320.361 1.00 34.21 8 PRO 3 O 1
ATOM 3794 N N . GLY C 3 9 ? 277.740 223.528 322.555 1.00 35.50 9 GLY 3 N 1
ATOM 3795 C CA . GLY C 3 9 ? 276.377 223.307 322.968 1.00 35.50 9 GLY 3 CA 1
ATOM 3796 C C . GLY C 3 9 ? 276.023 221.852 323.188 1.00 35.50 9 GLY 3 C 1
ATOM 3797 O O . GLY C 3 9 ? 274.939 221.563 323.703 1.00 35.50 9 GLY 3 O 1
ATOM 3798 N N . SER C 3 10 ? 276.907 220.933 322.809 1.00 35.30 10 SER 3 N 1
ATOM 3799 C CA . SER C 3 10 ? 276.663 219.516 323.035 1.00 35.30 10 SER 3 CA 1
ATOM 3800 C C . SER C 3 10 ? 276.597 219.223 324.527 1.00 35.30 10 SER 3 C 1
ATOM 3801 O O . SER C 3 10 ? 277.378 219.765 325.313 1.00 35.30 10 SER 3 O 1
ATOM 3804 N N . THR C 3 11 ? 275.657 218.360 324.910 1.00 37.18 11 THR 3 N 1
ATOM 3805 C CA . THR C 3 11 ? 275.382 217.886 326.267 1.00 37.18 11 THR 3 CA 1
ATOM 3806 C C . THR C 3 11 ? 274.797 218.967 327.170 1.00 37.18 11 THR 3 C 1
ATOM 3807 O O . THR C 3 11 ? 274.540 218.682 328.342 1.00 37.18 11 THR 3 O 1
ATOM 3811 N N . GLN C 3 12 ? 274.576 220.183 326.681 1.00 36.36 12 GLN 3 N 1
ATOM 3812 C CA . GLN C 3 12 ? 274.039 221.237 327.526 1.00 36.36 12 GLN 3 CA 1
ATOM 3813 C C . GLN C 3 12 ? 272.540 221.055 327.727 1.00 36.36 12 GLN 3 C 1
ATOM 3814 O O . GLN C 3 12 ? 271.841 220.480 326.889 1.00 36.36 12 GLN 3 O 1
ATOM 3820 N N . PHE C 3 13 ? 272.051 221.545 328.862 1.00 39.44 13 PHE 3 N 1
ATOM 3821 C CA . PHE C 3 13 ? 270.626 221.540 329.183 1.00 39.44 13 PHE 3 CA 1
ATOM 3822 C C . PHE C 3 13 ? 270.171 222.993 329.258 1.00 39.44 13 PHE 3 C 1
ATOM 3823 O O . PHE C 3 13 ? 270.358 223.660 330.278 1.00 39.44 13 PHE 3 O 1
ATOM 3831 N N . LEU C 3 14 ? 269.568 223.473 328.177 1.00 41.92 14 LEU 3 N 1
ATOM 3832 C CA . LEU C 3 14 ? 268.995 224.808 328.118 1.00 41.92 14 LEU 3 CA 1
ATOM 3833 C C . LEU C 3 14 ? 267.500 224.707 328.387 1.00 41.92 14 LEU 3 C 1
ATOM 3834 O O . LEU C 3 14 ? 266.796 223.954 327.709 1.00 41.92 14 LEU 3 O 1
ATOM 3839 N N . THR C 3 15 ? 267.022 225.460 329.379 1.00 43.46 15 THR 3 N 1
ATOM 3840 C CA . THR C 3 15 ? 265.651 225.287 329.846 1.00 43.46 15 THR 3 CA 1
ATOM 3841 C C . THR C 3 15 ? 264.614 225.655 328.793 1.00 43.46 15 THR 3 C 1
ATOM 3842 O O . THR C 3 15 ? 263.465 225.217 328.899 1.00 43.46 15 THR 3 O 1
ATOM 3846 N N . SER C 3 16 ? 264.981 226.441 327.782 1.00 43.65 16 SER 3 N 1
ATOM 3847 C CA . SER C 3 16 ? 264.045 226.832 326.736 1.00 43.65 16 SER 3 CA 1
ATOM 3848 C C . SER C 3 16 ? 264.310 226.115 325.417 1.00 43.65 16 SER 3 C 1
ATOM 3849 O O . SER C 3 16 ? 263.890 226.599 324.362 1.00 43.65 16 SER 3 O 1
ATOM 3852 N N . ASP C 3 17 ? 265.000 224.978 325.447 1.00 46.22 17 ASP 3 N 1
ATOM 3853 C CA . ASP C 3 17 ? 265.223 224.230 324.220 1.00 46.22 17 ASP 3 CA 1
ATOM 3854 C C . ASP C 3 17 ? 263.947 223.503 323.802 1.00 46.22 17 ASP 3 C 1
ATOM 3855 O O . ASP C 3 17 ? 262.972 223.412 324.552 1.00 46.22 17 ASP 3 O 1
ATOM 3860 N N . ASP C 3 18 ? 263.957 222.986 322.573 1.00 48.95 18 ASP 3 N 1
ATOM 3861 C CA . ASP C 3 18 ? 262.804 222.288 322.028 1.00 48.95 18 ASP 3 CA 1
ATOM 3862 C C . ASP C 3 18 ? 263.303 221.069 321.247 1.00 48.95 18 ASP 3 C 1
ATOM 3863 O O . ASP C 3 18 ? 263.576 221.118 320.050 1.00 48.95 18 ASP 3 O 1
ATOM 3868 N N . PHE C 3 19 ? 263.414 219.940 321.937 1.00 47.10 19 PHE 3 N 1
ATOM 3869 C CA . PHE C 3 19 ? 263.897 218.697 321.354 1.00 47.10 19 PHE 3 CA 1
ATOM 3870 C C . PHE C 3 19 ? 262.933 217.557 321.653 1.00 47.10 19 PHE 3 C 1
ATOM 3871 O O . PHE C 3 19 ? 262.064 217.649 322.522 1.00 47.10 19 PHE 3 O 1
ATOM 3879 N N . GLN C 3 20 ? 263.103 216.468 320.911 1.00 50.25 20 GLN 3 N 1
ATOM 3880 C CA . GLN C 3 20 ? 262.369 215.244 321.173 1.00 50.25 20 GLN 3 CA 1
ATOM 3881 C C . GLN C 3 20 ? 263.129 214.374 322.168 1.00 50.25 20 GLN 3 C 1
ATOM 3882 O O . GLN C 3 20 ? 264.358 214.414 322.256 1.00 50.25 20 GLN 3 O 1
ATOM 3888 N N . SER C 3 21 ? 262.382 213.587 322.928 1.00 49.50 21 SER 3 N 1
ATOM 3889 C CA . SER C 3 21 ? 262.945 212.701 323.933 1.00 49.50 21 SER 3 CA 1
ATOM 3890 C C . SER C 3 21 ? 262.183 211.387 323.912 1.00 49.50 21 SER 3 C 1
ATOM 3891 O O . SER C 3 21 ? 261.013 211.349 323.520 1.00 49.50 21 SER 3 O 1
ATOM 3894 N N . PRO C 3 22 ? 262.822 210.290 324.318 1.00 48.65 22 PRO 3 N 1
ATOM 3895 C CA . PRO C 3 22 ? 262.116 209.005 324.351 1.00 48.65 22 PRO 3 CA 1
ATOM 3896 C C . PRO C 3 22 ? 260.984 209.017 325.366 1.00 48.65 22 PRO 3 C 1
ATOM 3897 O O . PRO C 3 22 ? 261.076 209.648 326.421 1.00 48.65 22 PRO 3 O 1
ATOM 3901 N N . SER C 3 23 ? 259.910 208.311 325.035 1.00 50.25 23 SER 3 N 1
ATOM 3902 C CA . SER C 3 23 ? 258.785 208.181 325.946 1.00 50.25 23 SER 3 CA 1
ATOM 3903 C C . SER C 3 23 ? 259.049 207.066 326.947 1.00 50.25 23 SER 3 C 1
ATOM 3904 O O . SER C 3 23 ? 259.509 205.981 326.583 1.00 50.25 23 SER 3 O 1
ATOM 3907 N N . ALA C 3 24 ? 258.765 207.342 328.216 1.00 50.50 24 ALA 3 N 1
ATOM 3908 C CA . ALA C 3 24 ? 258.922 206.346 329.264 1.00 50.50 24 ALA 3 CA 1
ATOM 3909 C C . ALA C 3 24 ? 257.752 205.378 329.339 1.00 50.50 24 ALA 3 C 1
ATOM 3910 O O . ALA C 3 24 ? 257.843 204.375 330.052 1.00 50.50 24 ALA 3 O 1
ATOM 3912 N N . MET C 3 25 ? 256.662 205.651 328.628 1.00 52.45 25 MET 3 N 1
ATOM 3913 C CA . MET C 3 25 ? 255.466 204.812 328.639 1.00 52.45 25 MET 3 CA 1
ATOM 3914 C C . MET C 3 25 ? 255.047 204.564 327.198 1.00 52.45 25 MET 3 C 1
ATOM 3915 O O . MET C 3 25 ? 254.113 205.201 326.693 1.00 52.45 25 MET 3 O 1
ATOM 3920 N N . PRO C 3 26 ? 255.728 203.658 326.500 1.00 50.97 26 PRO 3 N 1
ATOM 3921 C CA . PRO C 3 26 ? 255.394 203.413 325.093 1.00 50.97 26 PRO 3 CA 1
ATOM 3922 C C . PRO C 3 26 ? 253.966 202.915 324.934 1.00 50.97 26 PRO 3 C 1
ATOM 3923 O O . PRO C 3 26 ? 253.470 202.123 325.737 1.00 50.97 26 PRO 3 O 1
ATOM 3927 N N . GLN C 3 27 ? 253.307 203.398 323.880 1.00 50.93 27 GLN 3 N 1
ATOM 3928 C CA . GLN C 3 27 ? 251.965 202.954 323.502 1.00 50.93 27 GLN 3 CA 1
ATOM 3929 C C . GLN C 3 27 ? 250.941 203.187 324.608 1.00 50.93 27 GLN 3 C 1
ATOM 3930 O O . GLN C 3 27 ? 249.951 202.460 324.708 1.00 50.93 27 GLN 3 O 1
ATOM 3936 N N . PHE C 3 28 ? 251.160 204.193 325.450 1.00 50.06 28 PHE 3 N 1
ATOM 3937 C CA . PHE C 3 28 ? 250.172 204.525 326.466 1.00 50.06 28 PHE 3 CA 1
ATOM 3938 C C . PHE C 3 28 ? 248.911 205.063 325.803 1.00 50.06 28 PHE 3 C 1
ATOM 3939 O O . PHE C 3 28 ? 248.980 205.897 324.897 1.00 50.06 28 PHE 3 O 1
ATOM 3947 N N . ASP C 3 29 ? 247.758 204.580 326.255 1.00 52.81 29 ASP 3 N 1
ATOM 3948 C CA . ASP C 3 29 ? 246.472 204.958 325.679 1.00 52.81 29 ASP 3 CA 1
ATOM 3949 C C . ASP C 3 29 ? 245.854 206.054 326.540 1.00 52.81 29 ASP 3 C 1
ATOM 3950 O O . ASP C 3 29 ? 245.318 205.778 327.617 1.00 52.81 29 ASP 3 O 1
ATOM 3955 N N . VAL C 3 30 ? 245.920 207.297 326.059 1.00 51.55 30 VAL 3 N 1
ATOM 3956 C CA . VAL C 3 30 ? 245.464 208.431 326.853 1.00 51.55 30 VAL 3 CA 1
ATOM 3957 C C . VAL C 3 30 ? 243.942 208.439 326.938 1.00 51.55 30 VAL 3 C 1
ATOM 3958 O O . VAL C 3 30 ? 243.240 207.887 326.081 1.00 51.55 30 VAL 3 O 1
ATOM 3962 N N . THR C 3 31 ? 243.431 209.066 327.990 1.00 50.82 31 THR 3 N 1
ATOM 3963 C CA . THR C 3 31 ? 241.996 209.238 328.138 1.00 50.82 31 THR 3 CA 1
ATOM 3964 C C . THR C 3 31 ? 241.463 210.105 326.999 1.00 50.82 31 THR 3 C 1
ATOM 3965 O O . THR C 3 31 ? 242.116 211.077 326.606 1.00 50.82 31 THR 3 O 1
ATOM 3969 N N . PRO C 3 32 ? 240.303 209.774 326.434 1.00 52.10 32 PRO 3 N 1
ATOM 3970 C CA . PRO C 3 32 ? 239.761 210.581 325.337 1.00 52.10 32 PRO 3 CA 1
ATOM 3971 C C . PRO C 3 32 ? 239.531 212.026 325.757 1.00 52.10 32 PRO 3 C 1
ATOM 3972 O O . PRO C 3 32 ? 239.209 212.318 326.909 1.00 52.10 32 PRO 3 O 1
ATOM 3976 N N . GLU C 3 33 ? 239.715 212.930 324.802 1.00 55.07 33 GLU 3 N 1
ATOM 3977 C CA . GLU C 3 33 ? 239.517 214.350 325.045 1.00 55.07 33 GLU 3 CA 1
ATOM 3978 C C . GLU C 3 33 ? 238.034 214.666 325.162 1.00 55.07 33 GLU 3 C 1
ATOM 3979 O O . GLU C 3 33 ? 237.205 214.093 324.450 1.00 55.07 33 GLU 3 O 1
ATOM 3985 N N . MET C 3 34 ? 237.702 215.585 326.061 1.00 56.93 34 MET 3 N 1
ATOM 3986 C CA . MET C 3 34 ? 236.324 215.984 326.301 1.00 56.93 34 MET 3 CA 1
ATOM 3987 C C . MET C 3 34 ? 236.208 217.498 326.211 1.00 56.93 34 MET 3 C 1
ATOM 3988 O O . MET C 3 34 ? 237.096 218.226 326.666 1.00 56.93 34 MET 3 O 1
ATOM 3993 N N . GLN C 3 35 ? 235.117 217.966 325.609 1.00 56.92 35 GLN 3 N 1
ATOM 3994 C CA . GLN C 3 35 ? 234.880 219.396 325.438 1.00 56.92 35 GLN 3 CA 1
ATOM 3995 C C . GLN C 3 35 ? 234.646 220.045 326.795 1.00 56.92 35 GLN 3 C 1
ATOM 3996 O O . GLN C 3 35 ? 233.709 219.684 327.513 1.00 56.92 35 GLN 3 O 1
ATOM 4002 N N . ILE C 3 36 ? 235.499 220.999 327.151 1.00 50.43 36 ILE 3 N 1
ATOM 4003 C CA . ILE C 3 36 ? 235.361 221.754 328.393 1.00 50.43 36 ILE 3 CA 1
ATOM 4004 C C . ILE C 3 36 ? 235.183 223.224 328.036 1.00 50.43 36 ILE 3 C 1
ATOM 4005 O O . ILE C 3 36 ? 235.901 223.738 327.168 1.00 50.43 36 ILE 3 O 1
ATOM 4010 N N . PRO C 3 37 ? 234.240 223.932 328.655 1.00 49.00 37 PRO 3 N 1
ATOM 4011 C CA . PRO C 3 37 ? 234.073 225.356 328.351 1.00 49.00 37 PRO 3 CA 1
ATOM 4012 C C . PRO C 3 37 ? 235.268 226.172 328.817 1.00 49.00 37 PRO 3 C 1
ATOM 4013 O O . PRO C 3 37 ? 236.001 225.780 329.727 1.00 49.00 37 PRO 3 O 1
ATOM 4017 N N . GLY C 3 38 ? 235.461 227.319 328.174 1.00 48.68 38 GLY 3 N 1
ATOM 4018 C CA . GLY C 3 38 ? 236.475 228.261 328.600 1.00 48.68 38 GLY 3 CA 1
ATOM 4019 C C . GLY C 3 38 ? 237.894 227.916 328.199 1.00 48.68 38 GLY 3 C 1
ATOM 4020 O O . GLY C 3 38 ? 238.825 228.120 328.981 1.00 48.68 38 GLY 3 O 1
ATOM 4021 N N . ARG C 3 39 ? 238.076 227.398 326.989 1.00 49.44 39 ARG 3 N 1
ATOM 4022 C CA . ARG C 3 39 ? 239.416 227.126 326.487 1.00 49.44 39 ARG 3 CA 1
ATOM 4023 C C . ARG C 3 39 ? 240.178 228.432 326.292 1.00 49.44 39 ARG 3 C 1
ATOM 4024 O O . ARG C 3 39 ? 239.637 229.403 325.756 1.00 49.44 39 ARG 3 O 1
ATOM 4032 N N . VAL C 3 40 ? 241.435 228.454 326.726 1.00 51.09 40 VAL 3 N 1
ATOM 4033 C CA . VAL C 3 40 ? 242.295 229.627 326.623 1.00 51.09 40 VAL 3 CA 1
ATOM 4034 C C . VAL C 3 40 ? 243.494 229.271 325.759 1.00 51.09 40 VAL 3 C 1
ATOM 4035 O O . VAL C 3 40 ? 244.166 228.263 326.003 1.00 51.09 40 VAL 3 O 1
ATOM 4039 N N . ASN C 3 41 ? 243.764 230.102 324.753 1.00 51.73 41 ASN 3 N 1
ATOM 4040 C CA . ASN C 3 41 ? 244.877 229.878 323.845 1.00 51.73 41 ASN 3 CA 1
ATOM 4041 C C . ASN C 3 41 ? 246.000 230.892 323.985 1.00 51.73 41 ASN 3 C 1
ATOM 4042 O O . ASN C 3 41 ? 247.114 230.614 323.533 1.00 51.73 41 ASN 3 O 1
ATOM 4047 N N . ASN C 3 42 ? 245.745 232.045 324.595 1.00 52.61 42 ASN 3 N 1
ATOM 4048 C CA . ASN C 3 42 ? 246.753 233.087 324.711 1.00 52.61 42 ASN 3 CA 1
ATOM 4049 C C . ASN C 3 42 ? 246.502 233.878 325.986 1.00 52.61 42 ASN 3 C 1
ATOM 4050 O O . ASN C 3 42 ? 245.352 234.148 326.338 1.00 52.61 42 ASN 3 O 1
ATOM 4055 N N . LEU C 3 43 ? 247.585 234.246 326.673 1.00 53.54 43 LEU 3 N 1
ATOM 4056 C CA . LEU C 3 43 ? 247.453 235.001 327.915 1.00 53.54 43 LEU 3 CA 1
ATOM 4057 C C . LEU C 3 43 ? 246.858 236.380 327.671 1.00 53.54 43 LEU 3 C 1
ATOM 4058 O O . LEU C 3 43 ? 246.289 236.986 328.588 1.00 53.54 43 LEU 3 O 1
ATOM 4063 N N . MET C 3 44 ? 246.980 236.893 326.446 1.00 55.14 44 MET 3 N 1
ATOM 4064 C CA . MET C 3 44 ? 246.355 238.163 326.105 1.00 55.14 44 MET 3 CA 1
ATOM 4065 C C . MET C 3 44 ? 244.841 238.112 326.249 1.00 55.14 44 MET 3 C 1
ATOM 4066 O O . MET C 3 44 ? 244.220 239.148 326.497 1.00 55.14 44 MET 3 O 1
ATOM 4071 N N . GLU C 3 45 ? 244.233 236.932 326.099 1.00 54.27 45 GLU 3 N 1
ATOM 4072 C CA . GLU C 3 45 ? 242.804 236.804 326.360 1.00 54.27 45 GLU 3 CA 1
ATOM 4073 C C . GLU C 3 45 ? 242.479 237.095 327.816 1.00 54.27 45 GLU 3 C 1
ATOM 4074 O O . GLU C 3 45 ? 241.469 237.743 328.109 1.00 54.27 45 GLU 3 O 1
ATOM 4080 N N . ILE C 3 46 ? 243.310 236.615 328.741 1.00 52.53 46 ILE 3 N 1
ATOM 4081 C CA . ILE C 3 46 ? 243.151 236.981 330.143 1.00 52.53 46 ILE 3 CA 1
ATOM 4082 C C . ILE C 3 46 ? 243.407 238.469 330.335 1.00 52.53 46 ILE 3 C 1
ATOM 4083 O O . ILE C 3 46 ? 242.668 239.153 331.052 1.00 52.53 46 ILE 3 O 1
ATOM 4088 N N . ALA C 3 47 ? 244.453 238.995 329.695 1.00 53.52 47 ALA 3 N 1
ATOM 4089 C CA . ALA C 3 47 ? 244.797 240.401 329.864 1.00 53.52 47 ALA 3 CA 1
ATOM 4090 C C . ALA C 3 47 ? 243.739 241.337 329.295 1.00 53.52 47 ALA 3 C 1
ATOM 4091 O O . ALA C 3 47 ? 243.712 242.515 329.663 1.00 53.52 47 ALA 3 O 1
ATOM 4093 N N . GLU C 3 48 ? 242.873 240.846 328.415 1.00 54.61 48 GLU 3 N 1
ATOM 4094 C CA . GLU C 3 48 ? 241.831 241.662 327.807 1.00 54.61 48 GLU 3 CA 1
ATOM 4095 C C . GLU C 3 48 ? 240.532 241.657 328.600 1.00 54.61 48 GLU 3 C 1
ATOM 4096 O O . GLU C 3 48 ? 239.553 242.264 328.158 1.00 54.61 48 GLU 3 O 1
ATOM 4102 N N . VAL C 3 49 ? 240.495 240.988 329.745 1.00 50.54 49 VAL 3 N 1
ATOM 4103 C CA . VAL C 3 49 ? 239.304 240.942 330.584 1.00 50.54 49 VAL 3 CA 1
ATOM 4104 C C . VAL C 3 49 ? 239.390 242.059 331.614 1.00 50.54 49 VAL 3 C 1
ATOM 4105 O O . VAL C 3 49 ? 240.410 242.213 332.293 1.00 50.54 49 VAL 3 O 1
ATOM 4109 N N . ASP C 3 50 ? 238.321 242.845 331.721 1.00 50.58 50 ASP 3 N 1
ATOM 4110 C CA . ASP C 3 50 ? 238.304 243.973 332.642 1.00 50.58 50 ASP 3 CA 1
ATOM 4111 C C . ASP C 3 50 ? 238.393 243.492 334.084 1.00 50.58 50 ASP 3 C 1
ATOM 4112 O O . ASP C 3 50 ? 237.729 242.528 334.472 1.00 50.58 50 ASP 3 O 1
ATOM 4117 N N . SER C 3 51 ? 239.215 244.171 334.878 1.00 48.43 51 SER 3 N 1
ATOM 4118 C CA . SER C 3 51 ? 239.322 243.912 336.305 1.00 48.43 51 SER 3 CA 1
ATOM 4119 C C . SER C 3 51 ? 239.248 245.234 337.052 1.00 48.43 51 SER 3 C 1
ATOM 4120 O O . SER C 3 51 ? 239.621 246.282 336.523 1.00 48.43 51 SER 3 O 1
ATOM 4123 N N . VAL C 3 52 ? 238.755 245.178 338.288 1.00 47.46 52 VAL 3 N 1
ATOM 4124 C CA . VAL C 3 52 ? 238.548 246.394 339.065 1.00 47.46 52 VAL 3 CA 1
ATOM 4125 C C . VAL C 3 52 ? 239.891 246.950 339.515 1.00 47.46 52 VAL 3 C 1
ATOM 4126 O O . VAL C 3 52 ? 240.727 246.227 340.071 1.00 47.46 52 VAL 3 O 1
ATOM 4130 N N . VAL C 3 53 ? 240.100 248.242 339.283 1.00 48.19 53 VAL 3 N 1
ATOM 4131 C CA . VAL C 3 53 ? 241.364 248.908 339.586 1.00 48.19 53 VAL 3 CA 1
ATOM 4132 C C . VAL C 3 53 ? 241.333 249.484 340.996 1.00 48.19 53 VAL 3 C 1
ATOM 4133 O O . VAL C 3 53 ? 240.441 250.280 341.320 1.00 48.19 53 VAL 3 O 1
ATOM 4137 N N . PRO C 3 54 ? 242.273 249.120 341.860 1.00 49.17 54 PRO 3 N 1
ATOM 4138 C CA . PRO C 3 54 ? 242.344 249.755 343.182 1.00 49.17 54 PRO 3 CA 1
ATOM 4139 C C . PRO C 3 54 ? 242.965 251.141 343.121 1.00 49.17 54 PRO 3 C 1
ATOM 4140 O O . PRO C 3 54 ? 244.112 251.331 343.535 1.00 49.17 54 PRO 3 O 1
ATOM 4144 N N . VAL C 3 55 ? 242.223 252.123 342.608 1.00 51.50 55 VAL 3 N 1
ATOM 4145 C CA . VAL C 3 55 ? 242.742 253.517 342.459 1.00 51.50 55 VAL 3 CA 1
ATOM 4146 C C . VAL C 3 55 ? 242.955 254.156 343.837 1.00 51.50 55 VAL 3 C 1
ATOM 4147 O O . VAL C 3 55 ? 243.937 254.887 343.990 1.00 51.50 55 VAL 3 O 1
ATOM 4151 N N . ASN C 3 56 ? 242.095 253.859 344.809 1.00 52.51 56 ASN 3 N 1
ATOM 4152 C CA . ASN C 3 56 ? 242.213 254.429 346.177 1.00 52.51 56 ASN 3 CA 1
ATOM 4153 C C . ASN C 3 56 ? 243.174 253.559 346.990 1.00 52.51 56 ASN 3 C 1
ATOM 4154 O O . ASN C 3 56 ? 242.784 253.136 348.079 1.00 52.51 56 ASN 3 O 1
ATOM 4159 N N . ASN C 3 57 ? 244.383 253.305 346.512 1.00 54.17 57 ASN 3 N 1
ATOM 4160 C CA . ASN C 3 57 ? 245.272 252.353 347.237 1.00 54.17 57 ASN 3 CA 1
ATOM 4161 C C . ASN C 3 57 ? 246.011 253.048 348.385 1.00 54.17 57 ASN 3 C 1
ATOM 4162 O O . ASN C 3 57 ? 247.238 252.975 348.422 1.00 54.17 57 ASN 3 O 1
ATOM 4167 N N . THR C 3 58 ? 245.285 253.695 349.288 1.00 55.96 58 THR 3 N 1
ATOM 4168 C CA . THR C 3 58 ? 245.905 254.270 350.506 1.00 55.96 58 THR 3 CA 1
ATOM 4169 C C . THR C 3 58 ? 246.175 253.130 351.488 1.00 55.96 58 THR 3 C 1
ATOM 4170 O O . THR C 3 58 ? 245.619 252.044 351.290 1.00 55.96 58 THR 3 O 1
ATOM 4174 N N . GLU C 3 59 ? 246.995 253.368 352.504 1.00 58.40 59 GLU 3 N 1
ATOM 4175 C CA . GLU C 3 59 ? 247.380 252.274 353.433 1.00 58.40 59 GLU 3 CA 1
ATOM 4176 C C . GLU C 3 59 ? 246.162 251.748 354.193 1.00 58.40 59 GLU 3 C 1
ATOM 4177 O O . GLU C 3 59 ? 246.207 250.592 354.627 1.00 58.40 59 GLU 3 O 1
ATOM 4183 N N . ALA C 3 60 ? 245.110 252.550 354.322 1.00 58.11 60 ALA 3 N 1
ATOM 4184 C CA . ALA C 3 60 ? 243.958 252.136 355.152 1.00 58.11 60 ALA 3 CA 1
ATOM 4185 C C . ALA C 3 60 ? 242.871 251.490 354.298 1.00 58.11 60 ALA 3 C 1
ATOM 4186 O O . ALA C 3 60 ? 241.834 251.112 354.861 1.00 58.11 60 ALA 3 O 1
ATOM 4188 N N . ASN C 3 61 ? 243.098 251.360 352.996 1.00 54.80 61 ASN 3 N 1
ATOM 4189 C CA . ASN C 3 61 ? 242.033 250.854 352.102 1.00 54.80 61 ASN 3 CA 1
ATOM 4190 C C . ASN C 3 61 ? 242.469 249.555 351.426 1.00 54.80 61 ASN 3 C 1
ATOM 4191 O O . ASN C 3 61 ? 241.594 248.887 350.870 1.00 54.80 61 ASN 3 O 1
ATOM 4196 N N . VAL C 3 62 ? 243.751 249.197 351.486 1.00 53.66 62 VAL 3 N 1
ATOM 4197 C CA . VAL C 3 62 ? 244.244 248.016 350.714 1.00 53.66 62 VAL 3 CA 1
ATOM 4198 C C . VAL C 3 62 ? 243.768 246.703 351.345 1.00 53.66 62 VAL 3 C 1
ATOM 4199 O O . VAL C 3 62 ? 243.795 245.691 350.645 1.00 53.66 62 VAL 3 O 1
ATOM 4203 N N . ASN C 3 63 ? 243.314 246.735 352.596 1.00 52.60 63 ASN 3 N 1
ATOM 4204 C CA . ASN C 3 63 ? 242.811 245.505 353.271 1.00 52.60 63 ASN 3 CA 1
ATOM 4205 C C . ASN C 3 63 ? 241.284 245.548 353.360 1.00 52.60 63 ASN 3 C 1
ATOM 4206 O O . ASN C 3 63 ? 240.749 245.101 354.385 1.00 52.60 63 ASN 3 O 1
ATOM 4211 N N . SER C 3 64 ? 240.623 246.062 352.329 1.00 53.64 64 SER 3 N 1
ATOM 4212 C CA . SER C 3 64 ? 239.167 246.098 352.243 1.00 53.64 64 SER 3 CA 1
ATOM 4213 C C . SER C 3 64 ? 238.799 246.432 350.805 1.00 53.64 64 SER 3 C 1
ATOM 4214 O O . SER C 3 64 ? 239.664 246.541 349.931 1.00 53.64 64 SER 3 O 1
ATOM 4217 N N . LEU C 3 65 ? 237.503 246.602 350.564 1.00 51.84 65 LEU 3 N 1
ATOM 4218 C CA . LEU C 3 65 ? 237.008 246.989 349.252 1.00 51.84 65 LEU 3 CA 1
ATOM 4219 C C . LEU C 3 65 ? 237.013 248.495 349.043 1.00 51.84 65 LEU 3 C 1
ATOM 4220 O O . LEU C 3 65 ? 236.648 248.956 347.959 1.00 51.84 65 LEU 3 O 1
ATOM 4225 N N . LYS C 3 66 ? 237.414 249.269 350.051 1.00 53.00 66 LYS 3 N 1
ATOM 4226 C CA . LYS C 3 66 ? 237.523 250.711 349.880 1.00 53.00 66 LYS 3 CA 1
ATOM 4227 C C . LYS C 3 66 ? 238.635 251.090 348.914 1.00 53.00 66 LYS 3 C 1
ATOM 4228 O O . LYS C 3 66 ? 238.640 252.216 348.407 1.00 53.00 66 LYS 3 O 1
ATOM 4234 N N . ALA C 3 67 ? 239.573 250.177 348.651 1.00 50.99 67 ALA 3 N 1
ATOM 4235 C CA . ALA C 3 67 ? 240.648 250.465 347.711 1.00 50.99 67 ALA 3 CA 1
ATOM 4236 C C . ALA C 3 67 ? 240.117 250.704 346.306 1.00 50.99 67 ALA 3 C 1
ATOM 4237 O O . ALA C 3 67 ? 240.728 251.446 345.531 1.00 50.99 67 ALA 3 O 1
ATOM 4239 N N . TYR C 3 68 ? 238.990 250.091 345.961 1.00 49.17 68 TYR 3 N 1
ATOM 4240 C CA . TYR C 3 68 ? 238.421 250.218 344.629 1.00 49.17 68 TYR 3 CA 1
ATOM 4241 C C . TYR C 3 68 ? 237.440 251.373 344.498 1.00 49.17 68 TYR 3 C 1
ATOM 4242 O O . TYR C 3 68 ? 236.999 251.662 343.382 1.00 49.17 68 TYR 3 O 1
ATOM 4251 N N . GLN C 3 69 ? 237.095 252.044 345.592 1.00 50.40 69 GLN 3 N 1
ATOM 4252 C CA . GLN C 3 69 ? 236.057 253.067 345.580 1.00 50.40 69 GLN 3 CA 1
ATOM 4253 C C . GLN C 3 69 ? 236.689 254.445 345.434 1.00 50.40 69 GLN 3 C 1
ATOM 4254 O O . GLN C 3 69 ? 237.528 254.838 346.250 1.00 50.40 69 GLN 3 O 1
ATOM 4260 N N . ILE C 3 70 ? 236.277 255.177 344.404 1.00 52.43 70 ILE 3 N 1
ATOM 4261 C CA . ILE C 3 70 ? 236.769 256.526 344.140 1.00 52.43 70 ILE 3 CA 1
ATOM 4262 C C . ILE C 3 70 ? 235.714 257.510 344.640 1.00 52.43 70 ILE 3 C 1
ATOM 4263 O O . ILE C 3 70 ? 234.622 257.580 344.054 1.00 52.43 70 ILE 3 O 1
ATOM 4268 N N . PRO C 3 71 ? 235.982 258.269 345.702 1.00 53.09 71 PRO 3 N 1
ATOM 4269 C CA . PRO C 3 71 ? 234.954 259.162 346.250 1.00 53.09 71 PRO 3 CA 1
ATOM 4270 C C . PRO C 3 71 ? 234.605 260.291 345.293 1.00 53.09 71 PRO 3 C 1
ATOM 4271 O O . PRO C 3 71 ? 235.442 260.760 344.519 1.00 53.09 71 PRO 3 O 1
ATOM 4275 N N . VAL C 3 72 ? 233.352 260.727 345.362 1.00 55.07 72 VAL 3 N 1
ATOM 4276 C CA . VAL C 3 72 ? 232.850 261.820 344.538 1.00 55.07 72 VAL 3 CA 1
ATOM 4277 C C . VAL C 3 72 ? 231.662 262.433 345.265 1.00 55.07 72 VAL 3 C 1
ATOM 4278 O O . VAL C 3 72 ? 230.871 261.722 345.890 1.00 55.07 72 VAL 3 O 1
ATOM 4282 N N . GLN C 3 73 ? 231.547 263.758 345.206 1.00 54.95 73 GLN 3 N 1
ATOM 4283 C CA . GLN C 3 73 ? 230.524 264.455 345.970 1.00 54.95 73 GLN 3 CA 1
ATOM 4284 C C . GLN C 3 73 ? 230.229 265.800 345.324 1.00 54.95 73 GLN 3 C 1
ATOM 4285 O O . GLN C 3 73 ? 230.898 266.222 344.379 1.00 54.95 73 GLN 3 O 1
ATOM 4291 N N . SER C 3 74 ? 229.207 266.469 345.849 1.00 54.04 74 SER 3 N 1
ATOM 4292 C CA . SER C 3 74 ? 228.865 267.813 345.406 1.00 54.04 74 SER 3 CA 1
ATOM 4293 C C . SER C 3 74 ? 229.798 268.820 346.067 1.00 54.04 74 SER 3 C 1
ATOM 4294 O O . SER C 3 74 ? 229.932 268.837 347.295 1.00 54.04 74 SER 3 O 1
ATOM 4297 N N . ASN C 3 75 ? 230.441 269.657 345.262 1.00 56.19 75 ASN 3 N 1
ATOM 4298 C CA . ASN C 3 75 ? 231.401 270.628 345.762 1.00 56.19 75 ASN 3 CA 1
ATOM 4299 C C . ASN C 3 75 ? 230.826 272.038 345.716 1.00 56.19 75 ASN 3 C 1
ATOM 4300 O O . ASN C 3 75 ? 229.779 272.299 345.120 1.00 56.19 75 ASN 3 O 1
ATOM 4305 N N . SER C 3 76 ? 231.536 272.957 346.369 1.00 59.41 76 SER 3 N 1
ATOM 4306 C CA . SER C 3 76 ? 231.218 274.377 346.338 1.00 59.41 76 SER 3 CA 1
ATOM 4307 C C . SER C 3 76 ? 232.204 275.163 345.482 1.00 59.41 76 SER 3 C 1
ATOM 4308 O O . SER C 3 76 ? 232.244 276.394 345.560 1.00 59.41 76 SER 3 O 1
ATOM 4311 N N . ASP C 3 77 ? 233.001 274.474 344.671 1.00 61.15 77 ASP 3 N 1
ATOM 4312 C CA . ASP C 3 77 ? 234.001 275.104 343.819 1.00 61.15 77 ASP 3 CA 1
ATOM 4313 C C . ASP C 3 77 ? 233.988 274.390 342.472 1.00 61.15 77 ASP 3 C 1
ATOM 4314 O O . ASP C 3 77 ? 233.088 273.599 342.177 1.00 61.15 77 ASP 3 O 1
ATOM 4319 N N . ASN C 3 78 ? 234.998 274.660 341.648 1.00 60.95 78 ASN 3 N 1
ATOM 4320 C CA . ASN C 3 78 ? 235.023 274.158 340.283 1.00 60.95 78 ASN 3 CA 1
ATOM 4321 C C . ASN C 3 78 ? 236.378 273.542 339.967 1.00 60.95 78 ASN 3 C 1
ATOM 4322 O O . ASN C 3 78 ? 237.408 273.956 340.503 1.00 60.95 78 ASN 3 O 1
ATOM 4327 N N . GLY C 3 79 ? 236.358 272.548 339.084 1.00 59.01 79 GLY 3 N 1
ATOM 4328 C CA . GLY C 3 79 ? 237.580 271.982 338.535 1.00 59.01 79 GLY 3 CA 1
ATOM 4329 C C . GLY C 3 79 ? 238.486 271.304 339.538 1.00 59.01 79 GLY 3 C 1
ATOM 4330 O O . GLY C 3 79 ? 239.713 271.360 339.398 1.00 59.01 79 GLY 3 O 1
ATOM 4331 N N . LYS C 3 80 ? 237.911 270.659 340.547 1.00 57.87 80 LYS 3 N 1
ATOM 4332 C CA . LYS C 3 80 ? 238.705 269.901 341.498 1.00 57.87 80 LYS 3 CA 1
ATOM 4333 C C . LYS C 3 80 ? 239.106 268.558 340.894 1.00 57.87 80 LYS 3 C 1
ATOM 4334 O O . LYS C 3 80 ? 238.411 268.000 340.042 1.00 57.87 80 LYS 3 O 1
ATOM 4340 N N . GLN C 3 81 ? 240.250 268.043 341.337 1.00 55.98 81 GLN 3 N 1
ATOM 4341 C CA . GLN C 3 81 ? 240.759 266.772 340.841 1.00 55.98 81 GLN 3 CA 1
ATOM 4342 C C . GLN C 3 81 ? 240.105 265.615 341.582 1.00 55.98 81 GLN 3 C 1
ATOM 4343 O O . GLN C 3 81 ? 239.991 265.641 342.811 1.00 55.98 81 GLN 3 O 1
ATOM 4349 N N . VAL C 3 82 ? 239.684 264.600 340.830 1.00 54.45 82 VAL 3 N 1
ATOM 4350 C CA . VAL C 3 82 ? 239.102 263.409 341.438 1.00 54.45 82 VAL 3 CA 1
ATOM 4351 C C . VAL C 3 82 ? 240.184 262.391 341.775 1.00 54.45 82 VAL 3 C 1
ATOM 4352 O O . VAL C 3 82 ? 240.272 261.910 342.909 1.00 54.45 82 VAL 3 O 1
ATOM 4356 N N . PHE C 3 83 ? 241.021 262.047 340.800 1.00 53.64 83 PHE 3 N 1
ATOM 4357 C CA . PHE C 3 83 ? 242.127 261.130 341.029 1.00 53.64 83 PHE 3 CA 1
ATOM 4358 C C . PHE C 3 83 ? 243.199 261.375 339.979 1.00 53.64 83 PHE 3 C 1
ATOM 4359 O O . PHE C 3 83 ? 243.000 262.118 339.016 1.00 53.64 83 PHE 3 O 1
ATOM 4367 N N . GLY C 3 84 ? 244.344 260.730 340.175 1.00 54.21 84 GLY 3 N 1
ATOM 4368 C CA . GLY C 3 84 ? 245.424 260.777 339.211 1.00 54.21 84 GLY 3 CA 1
ATOM 4369 C C . GLY C 3 84 ? 246.516 259.774 339.514 1.00 54.21 84 GLY 3 C 1
ATOM 4370 O O . GLY C 3 84 ? 246.980 259.686 340.653 1.00 54.21 84 GLY 3 O 1
ATOM 4371 N N . PHE C 3 85 ? 246.935 259.008 338.510 1.00 52.13 85 PHE 3 N 1
ATOM 4372 C CA . PHE C 3 85 ? 247.979 258.013 338.695 1.00 52.13 85 PHE 3 CA 1
ATOM 4373 C C . PHE C 3 85 ? 248.796 257.906 337.419 1.00 52.13 85 PHE 3 C 1
ATOM 4374 O O . PHE C 3 85 ? 248.274 258.168 336.329 1.00 52.13 85 PHE 3 O 1
ATOM 4382 N N . PRO C 3 86 ? 250.072 257.541 337.519 1.00 53.23 86 PRO 3 N 1
ATOM 4383 C CA . PRO C 3 86 ? 250.875 257.340 336.308 1.00 53.23 86 PRO 3 CA 1
ATOM 4384 C C . PRO C 3 86 ? 250.390 256.138 335.517 1.00 53.23 86 PRO 3 C 1
ATOM 4385 O O . PRO C 3 86 ? 249.865 255.174 336.076 1.00 53.23 86 PRO 3 O 1
ATOM 4389 N N . LEU C 3 87 ? 250.582 256.197 334.200 1.00 53.38 87 LEU 3 N 1
ATOM 4390 C CA . LEU C 3 87 ? 250.262 255.069 333.326 1.00 53.38 87 LEU 3 CA 1
ATOM 4391 C C . LEU C 3 87 ? 251.449 254.105 333.307 1.00 53.38 87 LEU 3 C 1
ATOM 4392 O O . LEU C 3 87 ? 252.237 254.039 332.362 1.00 53.38 87 LEU 3 O 1
ATOM 4397 N N . GLN C 3 88 ? 251.565 253.340 334.392 1.00 53.25 88 GLN 3 N 1
ATOM 4398 C CA . GLN C 3 88 ? 252.627 252.353 334.574 1.00 53.25 88 GLN 3 CA 1
ATOM 4399 C C . GLN C 3 88 ? 251.962 251.017 334.878 1.00 53.25 88 GLN 3 C 1
ATOM 4400 O O . GLN C 3 88 ? 251.899 250.591 336.041 1.00 53.25 88 GLN 3 O 1
ATOM 4406 N N . PRO C 3 89 ? 251.457 250.325 333.854 1.00 52.13 89 PRO 3 N 1
ATOM 4407 C CA . PRO C 3 89 ? 250.631 249.134 334.099 1.00 52.13 89 PRO 3 CA 1
ATOM 4408 C C . PRO C 3 89 ? 251.373 247.992 334.768 1.00 52.13 89 PRO 3 C 1
ATOM 4409 O O . PRO C 3 89 ? 250.719 247.116 335.345 1.00 52.13 89 PRO 3 O 1
ATOM 4413 N N . GLY C 3 90 ? 252.699 247.965 334.712 1.00 52.34 90 GLY 3 N 1
ATOM 4414 C CA . GLY C 3 90 ? 253.434 246.845 335.259 1.00 52.34 90 GLY 3 CA 1
ATOM 4415 C C . GLY C 3 90 ? 254.261 247.166 336.485 1.00 52.34 90 GLY 3 C 1
ATOM 4416 O O . GLY C 3 90 ? 254.777 246.257 337.139 1.00 52.34 90 GLY 3 O 1
ATOM 4417 N N . ALA C 3 91 ? 254.389 248.448 336.818 1.00 51.92 91 ALA 3 N 1
ATOM 4418 C CA . ALA C 3 91 ? 255.231 248.868 337.930 1.00 51.92 91 ALA 3 CA 1
ATOM 4419 C C . ALA C 3 91 ? 254.521 249.699 338.984 1.00 51.92 91 ALA 3 C 1
ATOM 4420 O O . ALA C 3 91 ? 255.025 249.779 340.110 1.00 51.92 91 ALA 3 O 1
ATOM 4422 N N . ASN C 3 92 ? 253.386 250.316 338.677 1.00 52.93 92 ASN 3 N 1
ATOM 4423 C CA . ASN C 3 92 ? 252.686 251.166 339.629 1.00 52.93 92 ASN 3 CA 1
ATOM 4424 C C . ASN C 3 92 ? 251.666 250.350 340.408 1.00 52.93 92 ASN 3 C 1
ATOM 4425 O O . ASN C 3 92 ? 250.995 249.483 339.845 1.00 52.93 92 ASN 3 O 1
ATOM 4430 N N . GLY C 3 93 ? 251.575 250.574 341.714 1.00 54.43 93 GLY 3 N 1
ATOM 4431 C CA . GLY C 3 93 ? 250.632 249.827 342.565 1.00 54.43 93 GLY 3 CA 1
ATOM 4432 C C . GLY C 3 93 ? 249.198 249.927 342.088 1.00 54.43 93 GLY 3 C 1
ATOM 4433 O O . GLY C 3 93 ? 248.449 248.966 342.310 1.00 54.43 93 GLY 3 O 1
ATOM 4434 N N . VAL C 3 94 ? 248.812 251.038 341.460 1.00 51.47 94 VAL 3 N 1
ATOM 4435 C CA . VAL C 3 94 ? 247.416 251.193 341.062 1.00 51.47 94 VAL 3 CA 1
ATOM 4436 C C . VAL C 3 94 ? 247.012 250.103 340.077 1.00 51.47 94 VAL 3 C 1
ATOM 4437 O O . VAL C 3 94 ? 245.940 249.499 340.203 1.00 51.47 94 VAL 3 O 1
ATOM 4441 N N . LEU C 3 95 ? 247.863 249.824 339.091 1.00 50.75 95 LEU 3 N 1
ATOM 4442 C CA . LEU C 3 95 ? 247.562 248.839 338.064 1.00 50.75 95 LEU 3 CA 1
ATOM 4443 C C . LEU C 3 95 ? 248.368 247.555 338.181 1.00 50.75 95 LEU 3 C 1
ATOM 4444 O O . LEU C 3 95 ? 248.223 246.680 337.322 1.00 50.75 95 LEU 3 O 1
ATOM 4449 N N . ASN C 3 96 ? 249.199 247.413 339.214 1.00 52.07 96 ASN 3 N 1
ATOM 4450 C CA . ASN C 3 96 ? 250.136 246.297 339.280 1.00 52.07 96 ASN 3 CA 1
ATOM 4451 C C . ASN C 3 96 ? 249.432 244.952 339.383 1.00 52.07 96 ASN 3 C 1
ATOM 4452 O O . ASN C 3 96 ? 249.841 243.988 338.727 1.00 52.07 96 ASN 3 O 1
ATOM 4457 N N . ARG C 3 97 ? 248.387 244.860 340.203 1.00 48.89 97 ARG 3 N 1
ATOM 4458 C CA . ARG C 3 97 ? 247.816 243.577 340.584 1.00 48.89 97 ARG 3 CA 1
ATOM 4459 C C . ARG C 3 97 ? 246.494 243.269 339.894 1.00 48.89 97 ARG 3 C 1
ATOM 4460 O O . ARG C 3 97 ? 245.833 242.294 340.260 1.00 48.89 97 ARG 3 O 1
ATOM 4468 N N . THR C 3 98 ? 246.090 244.065 338.910 1.00 48.49 98 THR 3 N 1
ATOM 4469 C CA . THR C 3 98 ? 244.938 243.702 338.104 1.00 48.49 98 THR 3 CA 1
ATOM 4470 C C . THR C 3 98 ? 245.289 242.515 337.212 1.00 48.49 98 THR 3 C 1
ATOM 4471 O O . THR C 3 98 ? 246.410 242.011 337.225 1.00 48.49 98 THR 3 O 1
ATOM 4475 N N . LEU C 3 99 ? 244.314 242.053 336.430 1.00 48.33 99 LEU 3 N 1
ATOM 4476 C CA . LEU C 3 99 ? 244.583 240.954 335.509 1.00 48.33 99 LEU 3 CA 1
ATOM 4477 C C . LEU C 3 99 ? 245.656 241.345 334.499 1.00 48.33 99 LEU 3 C 1
ATOM 4478 O O . LEU C 3 99 ? 246.611 240.594 334.253 1.00 48.33 99 LEU 3 O 1
ATOM 4483 N N . LEU C 3 100 ? 245.521 242.540 333.921 1.00 50.58 100 LEU 3 N 1
ATOM 4484 C CA . LEU C 3 100 ? 246.508 243.034 332.970 1.00 50.58 100 LEU 3 CA 1
ATOM 4485 C C . LEU C 3 100 ? 247.877 243.176 333.623 1.00 50.58 100 LEU 3 C 1
ATOM 4486 O O . LEU C 3 100 ? 248.892 242.755 333.059 1.00 50.58 100 LEU 3 O 1
ATOM 4491 N N . GLY C 3 101 ? 247.921 243.757 334.823 1.00 50.54 101 GLY 3 N 1
ATOM 4492 C CA . GLY C 3 101 ? 249.191 243.934 335.505 1.00 50.54 101 GLY 3 CA 1
ATOM 4493 C C . GLY C 3 101 ? 249.854 242.627 335.887 1.00 50.54 101 GLY 3 C 1
ATOM 4494 O O . GLY C 3 101 ? 251.082 242.522 335.870 1.00 50.54 101 GLY 3 O 1
ATOM 4495 N N . GLU C 3 102 ? 249.058 241.620 336.248 1.00 51.29 102 GLU 3 N 1
ATOM 4496 C CA . GLU C 3 102 ? 249.613 240.320 336.603 1.00 51.29 102 GLU 3 CA 1
ATOM 4497 C C . GLU C 3 102 ? 250.158 239.602 335.378 1.00 51.29 102 GLU 3 C 1
ATOM 4498 O O . GLU C 3 102 ? 251.214 238.964 335.447 1.00 51.29 102 GLU 3 O 1
ATOM 4504 N N . ILE C 3 103 ? 249.451 239.687 334.250 1.00 52.20 103 ILE 3 N 1
ATOM 4505 C CA . ILE C 3 103 ? 249.988 239.125 333.015 1.00 52.20 103 ILE 3 CA 1
ATOM 4506 C C . ILE C 3 103 ? 251.264 239.855 332.613 1.00 52.20 103 ILE 3 C 1
ATOM 4507 O O . ILE C 3 103 ? 252.217 239.245 332.116 1.00 52.20 103 ILE 3 O 1
ATOM 4512 N N . LEU C 3 104 ? 251.307 241.171 332.835 1.00 52.26 104 LEU 3 N 1
ATOM 4513 C CA . LEU C 3 104 ? 252.460 241.959 332.413 1.00 52.26 104 LEU 3 CA 1
ATOM 4514 C C . LEU C 3 104 ? 253.714 241.607 333.198 1.00 52.26 104 LEU 3 C 1
ATOM 4515 O O . LEU C 3 104 ? 254.822 241.680 332.657 1.00 52.26 104 LEU 3 O 1
ATOM 4520 N N . ASN C 3 105 ? 253.571 241.230 334.464 1.00 51.14 105 ASN 3 N 1
ATOM 4521 C CA . ASN C 3 105 ? 254.733 240.971 335.301 1.00 51.14 105 ASN 3 CA 1
ATOM 4522 C C . ASN C 3 105 ? 255.423 239.654 334.973 1.00 51.14 105 ASN 3 C 1
ATOM 4523 O O . ASN C 3 105 ? 256.471 239.363 335.557 1.00 51.14 105 ASN 3 O 1
ATOM 4528 N N . TYR C 3 106 ? 254.866 238.856 334.069 1.00 50.51 106 TYR 3 N 1
ATOM 4529 C CA . TYR C 3 106 ? 255.550 237.691 333.533 1.00 50.51 106 TYR 3 CA 1
ATOM 4530 C C . TYR C 3 106 ? 256.370 238.019 332.294 1.00 50.51 106 TYR 3 C 1
ATOM 4531 O O . TYR C 3 106 ? 256.958 237.114 331.700 1.00 50.51 106 TYR 3 O 1
ATOM 4540 N N . TYR C 3 107 ? 256.420 239.287 331.892 1.00 51.39 107 TYR 3 N 1
ATOM 4541 C CA . TYR C 3 107 ? 257.096 239.708 330.675 1.00 51.39 107 TYR 3 CA 1
ATOM 4542 C C . TYR C 3 107 ? 257.923 240.955 330.949 1.00 51.39 107 TYR 3 C 1
ATOM 4543 O O . TYR C 3 107 ? 257.868 241.542 332.032 1.00 51.39 107 TYR 3 O 1
ATOM 4552 N N . THR C 3 108 ? 258.701 241.358 329.946 1.00 50.24 108 THR 3 N 1
ATOM 4553 C CA . THR C 3 108 ? 259.643 242.460 330.082 1.00 50.24 108 THR 3 CA 1
ATOM 4554 C C . THR C 3 108 ? 259.280 243.686 329.260 1.00 50.24 108 THR 3 C 1
ATOM 4555 O O . THR C 3 108 ? 259.588 244.802 329.677 1.00 50.24 108 THR 3 O 1
ATOM 4559 N N . HIS C 3 109 ? 258.637 243.507 328.110 1.00 50.08 109 HIS 3 N 1
ATOM 4560 C CA . HIS C 3 109 ? 258.244 244.610 327.249 1.00 50.08 109 HIS 3 CA 1
ATOM 4561 C C . HIS C 3 109 ? 256.750 244.533 326.979 1.00 50.08 109 HIS 3 C 1
ATOM 4562 O O . HIS C 3 109 ? 256.161 243.450 326.975 1.00 50.08 109 HIS 3 O 1
ATOM 4569 N N . TRP C 3 110 ? 256.139 245.693 326.748 1.00 52.03 110 TRP 3 N 1
ATOM 4570 C CA . TRP C 3 110 ? 254.716 245.749 326.453 1.00 52.03 110 TRP 3 CA 1
ATOM 4571 C C . TRP C 3 110 ? 254.442 246.884 325.480 1.00 52.03 110 TRP 3 C 1
ATOM 4572 O O . TRP C 3 110 ? 255.204 247.849 325.398 1.00 52.03 110 TRP 3 O 1
ATOM 4583 N N . SER C 3 111 ? 253.340 246.755 324.745 1.00 54.95 111 SER 3 N 1
ATOM 4584 C CA . SER C 3 111 ? 252.953 247.735 323.743 1.00 54.95 111 SER 3 CA 1
ATOM 4585 C C . SER C 3 111 ? 251.464 247.609 323.470 1.00 54.95 111 SER 3 C 1
ATOM 4586 O O . SER C 3 111 ? 250.932 246.499 323.410 1.00 54.95 111 SER 3 O 1
ATOM 4589 N N . GLY C 3 112 ? 250.800 248.748 323.300 1.00 55.49 112 GLY 3 N 1
ATOM 4590 C CA . GLY C 3 112 ? 249.397 248.742 322.942 1.00 55.49 112 GLY 3 CA 1
ATOM 4591 C C . GLY C 3 112 ? 248.546 249.700 323.746 1.00 55.49 112 GLY 3 C 1
ATOM 4592 O O . GLY C 3 112 ? 248.999 250.252 324.752 1.00 55.49 112 GLY 3 O 1
ATOM 4593 N N . SER C 3 113 ? 247.310 249.905 323.307 1.00 56.10 113 SER 3 N 1
ATOM 4594 C CA . SER C 3 113 ? 246.383 250.775 324.011 1.00 56.10 113 SER 3 CA 1
ATOM 4595 C C . SER C 3 113 ? 245.852 250.096 325.266 1.00 56.10 113 SER 3 C 1
ATOM 4596 O O . SER C 3 113 ? 245.841 248.868 325.378 1.00 56.10 113 SER 3 O 1
ATOM 4599 N N . ILE C 3 114 ? 245.407 250.913 326.215 1.00 53.79 114 ILE 3 N 1
ATOM 4600 C CA . ILE C 3 114 ? 244.831 250.442 327.467 1.00 53.79 114 ILE 3 CA 1
ATOM 4601 C C . ILE C 3 114 ? 243.404 250.961 327.564 1.00 53.79 114 ILE 3 C 1
ATOM 4602 O O . ILE C 3 114 ? 243.165 252.166 327.425 1.00 53.79 114 ILE 3 O 1
ATOM 4607 N N . LYS C 3 115 ? 242.461 250.055 327.804 1.00 51.75 115 LYS 3 N 1
ATOM 4608 C CA . LYS C 3 115 ? 241.051 250.406 327.923 1.00 51.75 115 LYS 3 CA 1
ATOM 4609 C C . LYS C 3 115 ? 240.730 250.678 329.388 1.00 51.75 115 LYS 3 C 1
ATOM 4610 O O . LYS C 3 115 ? 240.870 249.794 330.236 1.00 51.75 115 LYS 3 O 1
ATOM 4616 N N . LEU C 3 116 ? 240.299 251.899 329.684 1.00 51.20 116 LEU 3 N 1
ATOM 4617 C CA . LEU C 3 116 ? 239.882 252.280 331.026 1.00 51.20 116 LEU 3 CA 1
ATOM 4618 C C . LEU C 3 116 ? 238.380 252.527 331.025 1.00 51.20 116 LEU 3 C 1
ATOM 4619 O O . LEU C 3 116 ? 237.876 253.310 330.215 1.00 51.20 116 LEU 3 O 1
ATOM 4624 N N . THR C 3 117 ? 237.672 251.862 331.931 1.00 50.64 117 THR 3 N 1
ATOM 4625 C CA . THR C 3 117 ? 236.229 251.996 332.061 1.00 50.64 117 THR 3 CA 1
ATOM 4626 C C . THR C 3 117 ? 235.887 252.479 333.461 1.00 50.64 117 THR 3 C 1
ATOM 4627 O O . THR C 3 117 ? 236.394 251.948 334.452 1.00 50.64 117 THR 3 O 1
ATOM 4631 N N . PHE C 3 118 ? 235.028 253.490 333.538 1.00 51.74 118 PHE 3 N 1
ATOM 4632 C CA . PHE C 3 118 ? 234.575 254.049 334.803 1.00 51.74 118 PHE 3 CA 1
ATOM 4633 C C . PHE C 3 118 ? 233.064 253.922 334.887 1.00 51.74 118 PHE 3 C 1
ATOM 4634 O O . PHE C 3 118 ? 232.352 254.341 333.970 1.00 51.74 118 PHE 3 O 1
ATOM 4642 N N . MET C 3 119 ? 232.580 253.347 335.981 1.00 51.82 119 MET 3 N 1
ATOM 4643 C CA . MET C 3 119 ? 231.155 253.143 336.192 1.00 51.82 119 MET 3 CA 1
ATOM 4644 C C . MET C 3 119 ? 230.715 253.928 337.420 1.00 51.82 119 MET 3 C 1
ATOM 4645 O O . MET C 3 119 ? 231.240 253.717 338.517 1.00 51.82 119 MET 3 O 1
ATOM 4650 N N . PHE C 3 120 ? 229.758 254.831 337.228 1.00 51.75 120 PHE 3 N 1
ATOM 4651 C CA . PHE C 3 120 ? 229.249 255.658 338.313 1.00 51.75 120 PHE 3 CA 1
ATOM 4652 C C . PHE C 3 120 ? 228.229 254.872 339.126 1.00 51.75 120 PHE 3 C 1
ATOM 4653 O O . PHE C 3 120 ? 227.260 254.344 338.575 1.00 51.75 120 PHE 3 O 1
ATOM 4661 N N . CYS C 3 121 ? 228.445 254.799 340.435 1.00 52.98 121 CYS 3 N 1
ATOM 4662 C CA . CYS C 3 121 ? 227.643 253.965 341.320 1.00 52.98 121 CYS 3 CA 1
ATOM 4663 C C . CYS C 3 121 ? 226.898 254.802 342.351 1.00 52.98 121 CYS 3 C 1
ATOM 4664 O O . CYS C 3 121 ? 226.733 254.400 343.504 1.00 52.98 121 CYS 3 O 1
ATOM 4667 N N . GLY C 3 122 ? 226.442 255.981 341.947 1.00 52.25 122 GLY 3 N 1
ATOM 4668 C CA . GLY C 3 122 ? 225.582 256.805 342.762 1.00 52.25 122 GLY 3 CA 1
ATOM 4669 C C . GLY C 3 122 ? 224.118 256.533 342.492 1.00 52.25 122 GLY 3 C 1
ATOM 4670 O O . GLY C 3 122 ? 223.750 255.590 341.783 1.00 52.25 122 GLY 3 O 1
ATOM 4671 N N . SER C 3 123 ? 223.266 257.374 343.068 1.00 50.41 123 SER 3 N 1
ATOM 4672 C CA . SER C 3 123 ? 221.837 257.222 342.860 1.00 50.41 123 SER 3 CA 1
ATOM 4673 C C . SER C 3 123 ? 221.457 257.642 341.444 1.00 50.41 123 SER 3 C 1
ATOM 4674 O O . SER C 3 123 ? 222.161 258.408 340.782 1.00 50.41 123 SER 3 O 1
ATOM 4677 N N . ALA C 3 124 ? 220.322 257.122 340.978 1.00 49.54 124 ALA 3 N 1
ATOM 4678 C CA . ALA C 3 124 ? 219.828 257.471 339.653 1.00 49.54 124 ALA 3 CA 1
ATOM 4679 C C . ALA C 3 124 ? 219.420 258.933 339.543 1.00 49.54 124 ALA 3 C 1
ATOM 4680 O O . ALA C 3 124 ? 219.288 259.437 338.424 1.00 49.54 124 ALA 3 O 1
ATOM 4682 N N . MET C 3 125 ? 219.222 259.619 340.665 1.00 49.66 125 MET 3 N 1
ATOM 4683 C CA . MET C 3 125 ? 218.846 261.024 340.663 1.00 49.66 125 MET 3 CA 1
ATOM 4684 C C . MET C 3 125 ? 220.038 261.958 340.506 1.00 49.66 125 MET 3 C 1
ATOM 4685 O O . MET C 3 125 ? 219.840 263.151 340.260 1.00 49.66 125 MET 3 O 1
ATOM 4690 N N . ALA C 3 126 ? 221.259 261.453 340.645 1.00 50.66 126 ALA 3 N 1
ATOM 4691 C CA . ALA C 3 126 ? 222.442 262.296 340.594 1.00 50.66 126 ALA 3 CA 1
ATOM 4692 C C . ALA C 3 126 ? 222.813 262.636 339.157 1.00 50.66 126 ALA 3 C 1
ATOM 4693 O O . ALA C 3 126 ? 222.600 261.850 338.231 1.00 50.66 126 ALA 3 O 1
ATOM 4695 N N . THR C 3 127 ? 223.377 263.827 338.980 1.00 50.96 127 THR 3 N 1
ATOM 4696 C CA . THR C 3 127 ? 223.860 264.294 337.690 1.00 50.96 127 THR 3 CA 1
ATOM 4697 C C . THR C 3 127 ? 225.260 264.863 337.863 1.00 50.96 127 THR 3 C 1
ATOM 4698 O O . THR C 3 127 ? 225.671 265.229 338.966 1.00 50.96 127 THR 3 O 1
ATOM 4702 N N . GLY C 3 128 ? 225.996 264.927 336.759 1.00 51.89 128 GLY 3 N 1
ATOM 4703 C CA . GLY C 3 128 ? 227.346 265.449 336.810 1.00 51.89 128 GLY 3 CA 1
ATOM 4704 C C . GLY C 3 128 ? 228.172 265.183 335.572 1.00 51.89 128 GLY 3 C 1
ATOM 4705 O O . GLY C 3 128 ? 227.934 264.210 334.852 1.00 51.89 128 GLY 3 O 1
ATOM 4706 N N . LYS C 3 129 ? 229.150 266.046 335.317 1.00 52.67 129 LYS 3 N 1
ATOM 4707 C CA . LYS C 3 129 ? 230.059 265.905 334.192 1.00 52.67 129 LYS 3 CA 1
ATOM 4708 C C . LYS C 3 129 ? 231.492 265.864 334.699 1.00 52.67 129 LYS 3 C 1
ATOM 4709 O O . LYS C 3 129 ? 231.860 266.610 335.611 1.00 52.67 129 LYS 3 O 1
ATOM 4715 N N . PHE C 3 130 ? 232.298 264.987 334.107 1.00 52.51 130 PHE 3 N 1
ATOM 4716 C CA . PHE C 3 130 ? 233.688 264.813 334.496 1.00 52.51 130 PHE 3 CA 1
ATOM 4717 C C . PHE C 3 130 ? 234.581 264.896 333.269 1.00 52.51 130 PHE 3 C 1
ATOM 4718 O O . PHE C 3 130 ? 234.171 264.558 332.157 1.00 52.51 130 PHE 3 O 1
ATOM 4726 N N . LEU C 3 131 ? 235.810 265.347 333.485 1.00 53.07 131 LEU 3 N 1
ATOM 4727 C CA . LEU C 3 131 ? 236.824 265.425 332.440 1.00 53.07 131 LEU 3 CA 1
ATOM 4728 C C . LEU C 3 131 ? 237.880 264.368 332.732 1.00 53.07 131 LEU 3 C 1
ATOM 4729 O O . LEU C 3 131 ? 238.618 264.476 333.716 1.00 53.07 131 LEU 3 O 1
ATOM 4734 N N . LEU C 3 132 ? 237.946 263.348 331.884 1.00 53.26 132 LEU 3 N 1
ATOM 4735 C CA . LEU C 3 132 ? 238.961 262.308 331.984 1.00 53.26 132 LEU 3 CA 1
ATOM 4736 C C . LEU C 3 132 ? 240.039 262.582 330.947 1.00 53.26 132 LEU 3 C 1
ATOM 4737 O O . LEU C 3 132 ? 239.750 262.626 329.749 1.00 53.26 132 LEU 3 O 1
ATOM 4742 N N . ALA C 3 133 ? 241.276 262.756 331.404 1.00 53.45 133 ALA 3 N 1
ATOM 4743 C CA . ALA C 3 133 ? 242.357 263.199 330.538 1.00 53.45 133 ALA 3 CA 1
ATOM 4744 C C . ALA C 3 133 ? 243.559 262.273 330.650 1.00 53.45 133 ALA 3 C 1
ATOM 4745 O O . ALA C 3 133 ? 243.854 261.732 331.717 1.00 53.45 133 ALA 3 O 1
ATOM 4747 N N . TYR C 3 134 ? 244.249 262.102 329.525 1.00 53.82 134 TYR 3 N 1
ATOM 4748 C CA . TYR C 3 134 ? 245.520 261.392 329.459 1.00 53.82 134 TYR 3 CA 1
ATOM 4749 C C . TYR C 3 134 ? 246.582 262.360 328.961 1.00 53.82 134 TYR 3 C 1
ATOM 4750 O O . TYR C 3 134 ? 246.454 262.913 327.865 1.00 53.82 134 TYR 3 O 1
ATOM 4759 N N . SER C 3 135 ? 247.629 262.558 329.758 1.00 54.02 135 SER 3 N 1
ATOM 4760 C CA . SER C 3 135 ? 248.680 263.500 329.412 1.00 54.02 135 SER 3 CA 1
ATOM 4761 C C . SER C 3 135 ? 249.950 262.747 329.057 1.00 54.02 135 SER 3 C 1
ATOM 4762 O O . SER C 3 135 ? 250.514 262.066 329.924 1.00 54.02 135 SER 3 O 1
ATOM 4765 N N . PRO C 3 136 ? 250.431 262.824 327.821 1.00 52.47 136 PRO 3 N 1
ATOM 4766 C CA . PRO C 3 136 ? 251.721 262.219 327.484 1.00 52.47 136 PRO 3 CA 1
ATOM 4767 C C . PRO C 3 136 ? 252.842 262.879 328.265 1.00 52.47 136 PRO 3 C 1
ATOM 4768 O O . PRO C 3 136 ? 252.728 264.049 328.657 1.00 52.47 136 PRO 3 O 1
ATOM 4772 N N . PRO C 3 137 ? 253.935 262.163 328.521 1.00 51.28 137 PRO 3 N 1
ATOM 4773 C CA . PRO C 3 137 ? 255.010 262.733 329.342 1.00 51.28 137 PRO 3 CA 1
ATOM 4774 C C . PRO C 3 137 ? 255.774 263.841 328.635 1.00 51.28 137 PRO 3 C 1
ATOM 4775 O O . PRO C 3 137 ? 255.467 264.194 327.493 1.00 51.28 137 PRO 3 O 1
ATOM 4779 N N . GLY C 3 138 ? 256.777 264.389 329.312 1.00 49.67 138 GLY 3 N 1
ATOM 4780 C CA . GLY C 3 138 ? 257.558 265.490 328.787 1.00 49.67 138 GLY 3 CA 1
ATOM 4781 C C . GLY C 3 138 ? 257.398 266.718 329.653 1.00 49.67 138 GLY 3 C 1
ATOM 4782 O O . GLY C 3 138 ? 258.364 267.430 329.936 1.00 49.67 138 GLY 3 O 1
ATOM 4783 N N . ALA C 3 139 ? 256.167 266.972 330.074 1.00 51.56 139 ALA 3 N 1
ATOM 4784 C CA . ALA C 3 139 ? 255.886 267.897 331.158 1.00 51.56 139 ALA 3 CA 1
ATOM 4785 C C . ALA C 3 139 ? 255.537 267.073 332.394 1.00 51.56 139 ALA 3 C 1
ATOM 4786 O O . ALA C 3 139 ? 255.623 265.843 332.386 1.00 51.56 139 ALA 3 O 1
ATOM 4788 N N . GLY C 3 140 ? 255.139 267.727 333.466 1.00 52.05 140 GLY 3 N 1
ATOM 4789 C CA . GLY C 3 140 ? 254.715 267.038 334.666 1.00 52.05 140 GLY 3 CA 1
ATOM 4790 C C . GLY C 3 140 ? 253.309 266.501 334.533 1.00 52.05 140 GLY 3 C 1
ATOM 4791 O O . GLY C 3 140 ? 252.731 266.463 333.443 1.00 52.05 140 GLY 3 O 1
ATOM 4792 N N . VAL C 3 141 ? 252.753 266.063 335.656 1.00 52.50 141 VAL 3 N 1
ATOM 4793 C CA . VAL C 3 141 ? 251.333 265.739 335.723 1.00 52.50 141 VAL 3 CA 1
ATOM 4794 C C . VAL C 3 141 ? 250.581 267.060 335.611 1.00 52.50 141 VAL 3 C 1
ATOM 4795 O O . VAL C 3 141 ? 251.069 268.084 336.109 1.00 52.50 141 VAL 3 O 1
ATOM 4799 N N . PRO C 3 142 ? 249.439 267.112 334.928 1.00 52.43 142 PRO 3 N 1
ATOM 4800 C CA . PRO C 3 142 ? 248.641 268.343 334.945 1.00 52.43 142 PRO 3 CA 1
ATOM 4801 C C . PRO C 3 142 ? 248.201 268.686 336.359 1.00 52.43 142 PRO 3 C 1
ATOM 4802 O O . PRO C 3 142 ? 247.834 267.811 337.145 1.00 52.43 142 PRO 3 O 1
ATOM 4806 N N . LYS C 3 143 ? 248.250 269.976 336.682 1.00 52.79 143 LYS 3 N 1
ATOM 4807 C CA . LYS C 3 143 ? 247.929 270.451 338.018 1.00 52.79 143 LYS 3 CA 1
ATOM 4808 C C . LYS C 3 143 ? 246.551 271.085 338.120 1.00 52.79 143 LYS 3 C 1
ATOM 4809 O O . LYS C 3 143 ? 246.097 271.360 339.235 1.00 52.79 143 LYS 3 O 1
ATOM 4815 N N . ASN C 3 144 ? 245.877 271.320 336.999 1.00 53.24 144 ASN 3 N 1
ATOM 4816 C CA . ASN C 3 144 ? 244.532 271.871 337.008 1.00 53.24 144 ASN 3 CA 1
ATOM 4817 C C . ASN C 3 144 ? 243.800 271.384 335.767 1.00 53.24 144 ASN 3 C 1
ATOM 4818 O O . ASN C 3 144 ? 244.394 270.802 334.855 1.00 53.24 144 ASN 3 O 1
ATOM 4823 N N . ARG C 3 145 ? 242.489 271.631 335.744 1.00 52.82 145 ARG 3 N 1
ATOM 4824 C CA . ARG C 3 145 ? 241.680 271.208 334.607 1.00 52.82 145 ARG 3 CA 1
ATOM 4825 C C . ARG C 3 145 ? 242.117 271.891 333.319 1.00 52.82 145 ARG 3 C 1
ATOM 4826 O O . ARG C 3 145 ? 242.011 271.299 332.240 1.00 52.82 145 ARG 3 O 1
ATOM 4834 N N . LYS C 3 146 ? 242.605 273.130 333.406 1.00 54.11 146 LYS 3 N 1
ATOM 4835 C CA . LYS C 3 146 ? 243.076 273.821 332.211 1.00 54.11 146 LYS 3 CA 1
ATOM 4836 C C . LYS C 3 146 ? 244.261 273.095 331.590 1.00 54.11 146 LYS 3 C 1
ATOM 4837 O O . LYS C 3 146 ? 244.315 272.900 330.371 1.00 54.11 146 LYS 3 O 1
ATOM 4843 N N . ASP C 3 147 ? 245.226 272.688 332.416 1.00 54.04 147 ASP 3 N 1
ATOM 4844 C CA . ASP C 3 147 ? 246.348 271.909 331.905 1.00 54.04 147 ASP 3 CA 1
ATOM 4845 C C . ASP C 3 147 ? 245.886 270.551 331.400 1.00 54.04 147 ASP 3 C 1
ATOM 4846 O O . ASP C 3 147 ? 246.375 270.063 330.375 1.00 54.04 147 ASP 3 O 1
ATOM 4851 N N . ALA C 3 148 ? 244.944 269.925 332.108 1.00 52.80 148 ALA 3 N 1
ATOM 4852 C CA . ALA C 3 148 ? 244.503 268.587 331.731 1.00 52.80 148 ALA 3 CA 1
ATOM 4853 C C . ALA C 3 148 ? 243.809 268.581 330.375 1.00 52.80 148 ALA 3 C 1
ATOM 4854 O O . ALA C 3 148 ? 244.025 267.673 329.566 1.00 52.80 148 ALA 3 O 1
ATOM 4856 N N . MET C 3 149 ? 242.972 269.583 330.104 1.00 53.54 149 MET 3 N 1
ATOM 4857 C CA . MET C 3 149 ? 242.199 269.597 328.869 1.00 53.54 149 MET 3 CA 1
ATOM 4858 C C . MET C 3 149 ? 243.040 269.901 327.637 1.00 53.54 149 MET 3 C 1
ATOM 4859 O O . MET C 3 149 ? 242.537 269.764 326.517 1.00 53.54 149 MET 3 O 1
ATOM 4864 N N . LEU C 3 150 ? 244.298 270.307 327.805 1.00 51.84 150 LEU 3 N 1
ATOM 4865 C CA . LEU C 3 150 ? 245.150 270.574 326.655 1.00 51.84 150 LEU 3 CA 1
ATOM 4866 C C . LEU C 3 150 ? 245.620 269.302 325.966 1.00 51.84 150 LEU 3 C 1
ATOM 4867 O O . LEU C 3 150 ? 246.017 269.358 324.798 1.00 51.84 150 LEU 3 O 1
ATOM 4872 N N . GLY C 3 151 ? 245.578 268.160 326.653 1.00 52.11 151 GLY 3 N 1
ATOM 4873 C CA . GLY C 3 151 ? 245.920 266.889 326.076 1.00 52.11 151 GLY 3 CA 1
ATOM 4874 C C . GLY C 3 151 ? 244.702 266.098 325.648 1.00 52.11 151 GLY 3 C 1
ATOM 4875 O O . GLY C 3 151 ? 243.599 266.635 325.481 1.00 52.11 151 GLY 3 O 1
ATOM 4876 N N . THR C 3 152 ? 244.906 264.798 325.457 1.00 52.64 152 THR 3 N 1
ATOM 4877 C CA . THR C 3 152 ? 243.797 263.911 325.135 1.00 52.64 152 THR 3 CA 1
ATOM 4878 C C . THR C 3 152 ? 242.836 263.832 326.312 1.00 52.64 152 THR 3 C 1
ATOM 4879 O O . THR C 3 152 ? 243.251 263.615 327.452 1.00 52.64 152 THR 3 O 1
ATOM 4883 N N . HIS C 3 153 ? 241.547 264.011 326.035 1.00 51.93 153 HIS 3 N 1
ATOM 4884 C CA . HIS C 3 153 ? 240.556 263.977 327.100 1.00 51.93 153 HIS 3 CA 1
ATOM 4885 C C . HIS C 3 153 ? 239.173 263.752 326.511 1.00 51.93 153 HIS 3 C 1
ATOM 4886 O O . HIS C 3 153 ? 238.950 263.952 325.315 1.00 51.93 153 HIS 3 O 1
ATOM 4893 N N . VAL C 3 154 ? 238.253 263.321 327.370 1.00 51.77 154 VAL 3 N 1
ATOM 4894 C CA . VAL C 3 154 ? 236.854 263.134 327.015 1.00 51.77 154 VAL 3 CA 1
ATOM 4895 C C . VAL C 3 154 ? 236.003 263.672 328.156 1.00 51.77 154 VAL 3 C 1
ATOM 4896 O O . VAL C 3 154 ? 236.440 263.724 329.310 1.00 51.77 154 VAL 3 O 1
ATOM 4900 N N . ILE C 3 155 ? 234.785 264.091 327.830 1.00 51.72 155 ILE 3 N 1
ATOM 4901 C CA . ILE C 3 155 ? 233.838 264.593 328.817 1.00 51.72 155 ILE 3 CA 1
ATOM 4902 C C . ILE C 3 155 ? 232.812 263.503 329.087 1.00 51.72 155 ILE 3 C 1
ATOM 4903 O O . ILE C 3 155 ? 232.140 263.027 328.165 1.00 51.72 155 ILE 3 O 1
ATOM 4908 N N . TRP C 3 156 ? 232.689 263.110 330.349 1.00 52.69 156 TRP 3 N 1
ATOM 4909 C CA . TRP C 3 156 ? 231.807 262.028 330.764 1.00 52.69 156 TRP 3 CA 1
ATOM 4910 C C . TRP C 3 156 ? 230.653 262.612 331.566 1.00 52.69 156 TRP 3 C 1
ATOM 4911 O O . TRP C 3 156 ? 230.874 263.274 332.584 1.00 52.69 156 TRP 3 O 1
ATOM 4922 N N . ASP C 3 157 ? 229.431 262.358 331.109 1.00 53.59 157 ASP 3 N 1
ATOM 4923 C CA . ASP C 3 157 ? 228.226 262.826 331.784 1.00 53.59 157 ASP 3 CA 1
ATOM 4924 C C . ASP C 3 157 ? 227.546 261.633 332.444 1.00 53.59 157 ASP 3 C 1
ATOM 4925 O O . ASP C 3 157 ? 227.007 260.760 331.757 1.00 53.59 157 ASP 3 O 1
ATOM 4930 N N . VAL C 3 158 ? 227.566 261.595 333.778 1.00 52.54 158 VAL 3 N 1
ATOM 4931 C CA . VAL C 3 158 ? 226.984 260.460 334.491 1.00 52.54 158 VAL 3 CA 1
ATOM 4932 C C . VAL C 3 158 ? 225.472 260.432 334.308 1.00 52.54 158 VAL 3 C 1
ATOM 4933 O O . VAL C 3 158 ? 224.848 259.366 334.348 1.00 52.54 158 VAL 3 O 1
ATOM 4937 N N . GLY C 3 159 ? 224.859 261.600 334.109 1.00 53.90 159 GLY 3 N 1
ATOM 4938 C CA . GLY C 3 159 ? 223.430 261.653 333.869 1.00 53.90 159 GLY 3 CA 1
ATOM 4939 C C . GLY C 3 159 ? 223.006 260.997 332.572 1.00 53.90 159 GLY 3 C 1
ATOM 4940 O O . GLY C 3 159 ? 221.866 260.537 332.463 1.00 53.90 159 GLY 3 O 1
ATOM 4941 N N . LEU C 3 160 ? 223.899 260.943 331.587 1.00 54.45 160 LEU 3 N 1
ATOM 4942 C CA . LEU C 3 160 ? 223.610 260.319 330.303 1.00 54.45 160 LEU 3 CA 1
ATOM 4943 C C . LEU C 3 160 ? 224.143 258.901 330.194 1.00 54.45 160 LEU 3 C 1
ATOM 4944 O O . LEU C 3 160 ? 223.517 258.065 329.537 1.00 54.45 160 LEU 3 O 1
ATOM 4949 N N . GLN C 3 161 ? 225.281 258.613 330.819 1.00 54.05 161 GLN 3 N 1
ATOM 4950 C CA . GLN C 3 161 ? 225.910 257.304 330.736 1.00 54.05 161 GLN 3 CA 1
ATOM 4951 C C . GLN C 3 161 ? 226.443 256.923 332.106 1.00 54.05 161 GLN 3 C 1
ATOM 4952 O O . GLN C 3 161 ? 227.204 257.683 332.709 1.00 54.05 161 GLN 3 O 1
ATOM 4958 N N . SER C 3 162 ? 226.049 255.749 332.593 1.00 52.99 162 SER 3 N 1
ATOM 4959 C CA . SER C 3 162 ? 226.599 255.252 333.845 1.00 52.99 162 SER 3 CA 1
ATOM 4960 C C . SER C 3 162 ? 227.980 254.638 333.678 1.00 52.99 162 SER 3 C 1
ATOM 4961 O O . SER C 3 162 ? 228.656 254.400 334.683 1.00 52.99 162 SER 3 O 1
ATOM 4964 N N . SER C 3 163 ? 228.416 254.383 332.446 1.00 53.20 163 SER 3 N 1
ATOM 4965 C CA . SER C 3 163 ? 229.721 253.785 332.185 1.00 53.20 163 SER 3 CA 1
ATOM 4966 C C . SER C 3 163 ? 230.362 254.490 331.002 1.00 53.20 163 SER 3 C 1
ATOM 4967 O O . SER C 3 163 ? 229.759 254.573 329.929 1.00 53.20 163 SER 3 O 1
ATOM 4970 N N . CYS C 3 164 ? 231.578 254.989 331.196 1.00 54.10 164 CYS 3 N 1
ATOM 4971 C CA . CYS C 3 164 ? 232.360 255.609 330.137 1.00 54.10 164 CYS 3 CA 1
ATOM 4972 C C . CYS C 3 164 ? 233.597 254.764 329.873 1.00 54.10 164 CYS 3 C 1
ATOM 4973 O O . CYS C 3 164 ? 234.314 254.400 330.810 1.00 54.10 164 CYS 3 O 1
ATOM 4976 N N . VAL C 3 165 ? 233.844 254.458 328.606 1.00 53.03 165 VAL 3 N 1
ATOM 4977 C CA . VAL C 3 165 ? 234.954 253.607 328.196 1.00 53.03 165 VAL 3 CA 1
ATOM 4978 C C . VAL C 3 165 ? 235.969 254.495 327.488 1.00 53.03 165 VAL 3 C 1
ATOM 4979 O O . VAL C 3 165 ? 235.761 254.903 326.341 1.00 53.03 165 VAL 3 O 1
ATOM 4983 N N . LEU C 3 166 ? 237.073 254.791 328.166 1.00 54.85 166 LEU 3 N 1
ATOM 4984 C CA . LEU C 3 166 ? 238.148 255.593 327.596 1.00 54.85 166 LEU 3 CA 1
ATOM 4985 C C . LEU C 3 166 ? 239.291 254.674 327.183 1.00 54.85 166 LEU 3 C 1
ATOM 4986 O O . LEU C 3 166 ? 239.824 253.928 328.011 1.00 54.85 166 LEU 3 O 1
ATOM 4991 N N . CYS C 3 167 ? 239.662 254.723 325.908 1.00 57.00 167 CYS 3 N 1
ATOM 4992 C CA . CYS C 3 167 ? 240.747 253.908 325.369 1.00 57.00 167 CYS 3 CA 1
ATOM 4993 C C . CYS C 3 167 ? 241.980 254.793 325.236 1.00 57.00 167 CYS 3 C 1
ATOM 4994 O O . CYS C 3 167 ? 242.053 255.644 324.347 1.00 57.00 167 CYS 3 O 1
ATOM 4997 N N . VAL C 3 168 ? 242.950 254.590 326.121 1.00 54.32 168 VAL 3 N 1
ATOM 4998 C CA . VAL C 3 168 ? 244.170 255.393 326.132 1.00 54.32 168 VAL 3 CA 1
ATOM 4999 C C . VAL C 3 168 ? 245.024 255.001 324.933 1.00 54.32 168 VAL 3 C 1
ATOM 5000 O O . VAL C 3 168 ? 245.420 253.835 324.812 1.00 54.32 168 VAL 3 O 1
ATOM 5004 N N . PRO C 3 169 ? 245.342 255.930 324.036 1.00 54.14 169 PRO 3 N 1
ATOM 5005 C CA . PRO C 3 169 ? 246.107 255.567 322.841 1.00 54.14 169 PRO 3 CA 1
ATOM 5006 C C . PRO C 3 169 ? 247.563 255.280 323.168 1.00 54.14 169 PRO 3 C 1
ATOM 5007 O O . PRO C 3 169 ? 248.091 255.702 324.198 1.00 54.14 169 PRO 3 O 1
ATOM 5011 N N . TRP C 3 170 ? 248.212 254.544 322.268 1.00 53.38 170 TRP 3 N 1
ATOM 5012 C CA . TRP C 3 170 ? 249.631 254.235 322.402 1.00 53.38 170 TRP 3 CA 1
ATOM 5013 C C . TRP C 3 170 ? 250.439 255.338 321.732 1.00 53.38 170 TRP 3 C 1
ATOM 5014 O O . TRP C 3 170 ? 250.429 255.465 320.504 1.00 53.38 170 TRP 3 O 1
ATOM 5025 N N . ILE C 3 171 ? 251.135 256.138 322.534 1.00 52.24 171 ILE 3 N 1
ATOM 5026 C CA . ILE C 3 171 ? 251.977 257.227 322.048 1.00 52.24 171 ILE 3 CA 1
ATOM 5027 C C . ILE C 3 171 ? 253.340 257.047 322.702 1.00 52.24 171 ILE 3 C 1
ATOM 5028 O O . ILE C 3 171 ? 253.516 257.368 323.882 1.00 52.24 171 ILE 3 O 1
ATOM 5033 N N . SER C 3 172 ? 254.307 256.540 321.942 1.00 52.03 172 SER 3 N 1
ATOM 5034 C CA . SER C 3 172 ? 255.634 256.260 322.465 1.00 52.03 172 SER 3 CA 1
ATOM 5035 C C . SER C 3 172 ? 256.665 256.485 321.371 1.00 52.03 172 SER 3 C 1
ATOM 5036 O O . SER C 3 172 ? 256.361 256.411 320.179 1.00 52.03 172 SER 3 O 1
ATOM 5039 N N . GLN C 3 173 ? 257.898 256.772 321.789 1.00 51.52 173 GLN 3 N 1
ATOM 5040 C CA . GLN C 3 173 ? 258.981 256.883 320.819 1.00 51.52 173 GLN 3 CA 1
ATOM 5041 C C . GLN C 3 173 ? 259.451 255.508 320.363 1.00 51.52 173 GLN 3 C 1
ATOM 5042 O O . GLN C 3 173 ? 259.890 255.347 319.220 1.00 51.52 173 GLN 3 O 1
ATOM 5048 N N . THR C 3 174 ? 259.354 254.509 321.234 1.00 52.44 174 THR 3 N 1
ATOM 5049 C CA . THR C 3 174 ? 259.741 253.141 320.929 1.00 52.44 174 THR 3 CA 1
ATOM 5050 C C . THR C 3 174 ? 258.508 252.280 320.693 1.00 52.44 174 THR 3 C 1
ATOM 5051 O O . THR C 3 174 ? 257.407 252.589 321.150 1.00 52.44 174 THR 3 O 1
ATOM 5055 N N . HIS C 3 175 ? 258.711 251.181 319.966 1.00 54.33 175 HIS 3 N 1
ATOM 5056 C CA . HIS C 3 175 ? 257.624 250.243 319.723 1.00 54.33 175 HIS 3 CA 1
ATOM 5057 C C . HIS C 3 175 ? 257.166 249.548 320.995 1.00 54.33 175 HIS 3 C 1
ATOM 5058 O O . HIS C 3 175 ? 256.014 249.113 321.064 1.00 54.33 175 HIS 3 O 1
ATOM 5065 N N . TYR C 3 176 ? 258.033 249.432 321.995 1.00 52.84 176 TYR 3 N 1
ATOM 5066 C CA . TYR C 3 176 ? 257.709 248.754 323.238 1.00 52.84 176 TYR 3 CA 1
ATOM 5067 C C . TYR C 3 176 ? 258.194 249.581 324.417 1.00 52.84 176 TYR 3 C 1
ATOM 5068 O O . TYR C 3 176 ? 259.144 250.358 324.303 1.00 52.84 176 TYR 3 O 1
ATOM 5077 N N . ARG C 3 177 ? 257.531 249.403 325.552 1.00 51.51 177 ARG 3 N 1
ATOM 5078 C CA . ARG C 3 177 ? 257.941 249.996 326.813 1.00 51.51 177 ARG 3 CA 1
ATOM 5079 C C . ARG C 3 177 ? 258.313 248.892 327.791 1.00 51.51 177 ARG 3 C 1
ATOM 5080 O O . ARG C 3 177 ? 257.788 247.779 327.731 1.00 51.51 177 ARG 3 O 1
ATOM 5088 N N . TYR C 3 178 ? 259.236 249.206 328.691 1.00 49.87 178 TYR 3 N 1
ATOM 5089 C CA . TYR C 3 178 ? 259.629 248.254 329.716 1.00 49.87 178 TYR 3 CA 1
ATOM 5090 C C . TYR C 3 178 ? 258.507 248.067 330.727 1.00 49.87 178 TYR 3 C 1
ATOM 5091 O O . TYR C 3 178 ? 257.796 249.011 331.082 1.00 49.87 178 TYR 3 O 1
ATOM 5100 N N . VAL C 3 179 ? 258.341 246.824 331.180 1.00 49.60 179 VAL 3 N 1
ATOM 5101 C CA . VAL C 3 179 ? 257.384 246.553 332.248 1.00 49.60 179 VAL 3 CA 1
ATOM 5102 C C . VAL C 3 179 ? 257.844 247.202 333.546 1.00 49.60 179 VAL 3 C 1
ATOM 5103 O O . VAL C 3 179 ? 257.049 247.811 334.270 1.00 49.60 179 VAL 3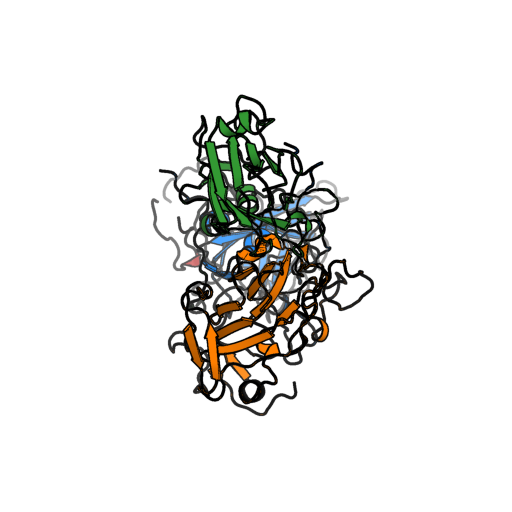 O 1
ATOM 5107 N N . VAL C 3 180 ? 259.136 247.091 333.855 1.00 50.32 180 VAL 3 N 1
ATOM 5108 C CA . VAL C 3 180 ? 259.685 247.767 335.021 1.00 50.32 180 VAL 3 CA 1
ATOM 5109 C C . VAL C 3 180 ? 259.716 249.274 334.780 1.00 50.32 180 VAL 3 C 1
ATOM 5110 O O . VAL C 3 180 ? 259.671 249.757 333.643 1.00 50.32 180 VAL 3 O 1
ATOM 5114 N N . GLU C 3 181 ? 259.786 250.028 335.873 1.00 52.24 181 GLU 3 N 1
ATOM 5115 C CA . GLU C 3 181 ? 259.843 251.481 335.777 1.00 52.24 181 GLU 3 CA 1
ATOM 5116 C C . GLU C 3 181 ? 261.169 251.910 335.163 1.00 52.24 181 GLU 3 C 1
ATOM 5117 O O . GLU C 3 181 ? 262.237 251.479 335.607 1.00 52.24 181 GLU 3 O 1
ATOM 5123 N N . ASP C 3 182 ? 261.099 252.762 334.143 1.00 51.50 182 ASP 3 N 1
ATOM 5124 C CA . ASP C 3 182 ? 262.286 253.307 333.496 1.00 51.50 182 ASP 3 CA 1
ATOM 5125 C C . ASP C 3 182 ? 261.898 254.622 332.840 1.00 51.50 182 ASP 3 C 1
ATOM 5126 O O . ASP C 3 182 ? 260.989 254.654 332.007 1.00 51.50 182 ASP 3 O 1
ATOM 5131 N N . GLU C 3 183 ? 262.588 255.701 333.220 1.00 50.62 183 GLU 3 N 1
ATOM 5132 C CA . GLU C 3 183 ? 262.201 257.034 332.768 1.00 50.62 183 GLU 3 CA 1
ATOM 5133 C C . GLU C 3 183 ? 262.282 257.170 331.254 1.00 50.62 183 GLU 3 C 1
ATOM 5134 O O . GLU C 3 183 ? 261.512 257.930 330.659 1.00 50.62 183 GLU 3 O 1
ATOM 5140 N N . TYR C 3 184 ? 263.193 256.435 330.613 1.00 49.31 184 TYR 3 N 1
ATOM 5141 C CA . TYR C 3 184 ? 263.305 256.501 329.161 1.00 49.31 184 TYR 3 CA 1
ATOM 5142 C C . TYR C 3 184 ? 262.016 256.075 328.472 1.00 49.31 184 TYR 3 C 1
ATOM 5143 O O . TYR C 3 184 ? 261.735 256.520 327.354 1.00 49.31 184 TYR 3 O 1
ATOM 5152 N N . THR C 3 185 ? 261.220 255.227 329.117 1.00 50.78 185 THR 3 N 1
ATOM 5153 C CA . THR C 3 185 ? 259.957 254.749 328.567 1.00 50.78 185 THR 3 CA 1
ATOM 5154 C C . THR C 3 185 ? 258.767 255.184 329.419 1.00 50.78 185 THR 3 C 1
ATOM 5155 O O . THR C 3 185 ? 257.840 254.410 329.658 1.00 50.78 185 THR 3 O 1
ATOM 5159 N N . ALA C 3 186 ? 258.785 256.429 329.889 1.00 51.30 186 ALA 3 N 1
ATOM 5160 C CA . ALA C 3 186 ? 257.643 256.963 330.616 1.00 51.30 186 ALA 3 CA 1
ATOM 5161 C C . ALA C 3 186 ? 256.435 257.060 329.694 1.00 51.30 186 ALA 3 C 1
ATOM 5162 O O . ALA C 3 186 ? 256.554 257.431 328.525 1.00 51.30 186 ALA 3 O 1
ATOM 5164 N N . ALA C 3 187 ? 255.261 256.722 330.227 1.00 52.19 187 ALA 3 N 1
ATOM 5165 C CA . ALA C 3 187 ? 254.053 256.646 329.421 1.00 52.19 187 ALA 3 CA 1
ATOM 5166 C C . ALA C 3 187 ? 253.071 257.783 329.661 1.00 52.19 187 ALA 3 C 1
ATOM 5167 O O . ALA C 3 187 ? 252.145 257.950 328.861 1.00 52.19 187 ALA 3 O 1
ATOM 5169 N N . GLY C 3 188 ? 253.234 258.559 330.720 1.00 52.69 188 GLY 3 N 1
ATOM 5170 C CA . GLY C 3 188 ? 252.364 259.683 330.986 1.00 52.69 188 GLY 3 CA 1
ATOM 5171 C C . GLY C 3 188 ? 251.518 259.495 332.230 1.00 52.69 188 GLY 3 C 1
ATOM 5172 O O . GLY C 3 188 ? 251.837 258.715 333.131 1.00 52.69 188 GLY 3 O 1
ATOM 5173 N N . TYR C 3 189 ? 250.408 260.230 332.270 1.00 53.58 189 TYR 3 N 1
ATOM 5174 C CA . TYR C 3 189 ? 249.558 260.288 333.450 1.00 53.58 189 TYR 3 CA 1
ATOM 5175 C C . TYR C 3 189 ? 248.093 260.241 333.045 1.00 53.58 189 TYR 3 C 1
ATOM 5176 O O . TYR C 3 189 ? 247.721 260.658 331.946 1.00 53.58 189 TYR 3 O 1
ATOM 5185 N N . ILE C 3 190 ? 247.280 259.702 333.960 1.00 53.79 190 ILE 3 N 1
ATOM 5186 C CA . ILE C 3 190 ? 245.802 259.680 333.767 1.00 53.79 190 ILE 3 CA 1
ATOM 5187 C C . ILE C 3 190 ? 245.202 260.478 334.933 1.00 53.79 190 ILE 3 C 1
ATOM 5188 O O . ILE C 3 190 ? 245.587 260.202 336.080 1.00 53.79 190 ILE 3 O 1
ATOM 5193 N N . THR C 3 191 ? 244.353 261.458 334.646 1.00 54.19 191 THR 3 N 1
ATOM 5194 C CA . THR C 3 191 ? 243.734 262.307 335.654 1.00 54.19 191 THR 3 CA 1
ATOM 5195 C C . THR C 3 191 ? 242.255 262.495 335.346 1.00 54.19 191 THR 3 C 1
ATOM 5196 O O . THR C 3 191 ? 241.825 262.391 334.195 1.00 54.19 191 THR 3 O 1
ATOM 5200 N N . CYS C 3 192 ? 241.482 262.773 336.393 1.00 54.08 192 CYS 3 N 1
ATOM 5201 C CA . CYS C 3 192 ? 240.051 263.020 336.282 1.00 54.08 192 CYS 3 CA 1
ATOM 5202 C C . CYS C 3 192 ? 239.699 264.281 337.055 1.00 54.08 192 CYS 3 C 1
ATOM 5203 O O . CYS C 3 192 ? 240.206 264.505 338.158 1.00 54.08 192 CYS 3 O 1
ATOM 5206 N N . TRP C 3 193 ? 238.830 265.102 336.473 1.00 53.42 193 TRP 3 N 1
ATOM 5207 C CA . TRP C 3 193 ? 238.481 266.398 337.031 1.00 53.42 193 TRP 3 CA 1
ATOM 5208 C C . TRP C 3 193 ? 236.981 266.622 336.924 1.00 53.42 193 TRP 3 C 1
ATOM 5209 O O . TRP C 3 193 ? 236.318 266.075 336.040 1.00 53.42 193 TRP 3 O 1
ATOM 5220 N N . TYR C 3 194 ? 236.452 267.433 337.837 1.00 54.20 194 TYR 3 N 1
ATOM 5221 C CA . TYR C 3 194 ? 235.047 267.818 337.779 1.00 54.20 194 TYR 3 CA 1
ATOM 5222 C C . TYR C 3 194 ? 234.830 268.772 336.614 1.00 54.20 194 TYR 3 C 1
ATOM 5223 O O . TYR C 3 194 ? 235.416 269.858 336.580 1.00 54.20 194 TYR 3 O 1
ATOM 5232 N N . GLN C 3 195 ? 233.991 268.379 335.658 1.00 53.07 195 GLN 3 N 1
ATOM 5233 C CA . GLN C 3 195 ? 233.681 269.303 334.575 1.00 53.07 195 GLN 3 CA 1
ATOM 5234 C C . GLN C 3 195 ? 232.651 270.336 335.014 1.00 53.07 195 GLN 3 C 1
ATOM 5235 O O . GLN C 3 195 ? 232.864 271.539 334.835 1.00 53.07 195 GLN 3 O 1
ATOM 5241 N N . THR C 3 196 ? 231.527 269.902 335.587 1.00 53.53 196 THR 3 N 1
ATOM 5242 C CA . THR C 3 196 ? 230.663 270.896 336.209 1.00 53.53 196 THR 3 CA 1
ATOM 5243 C C . THR C 3 196 ? 230.520 270.708 337.715 1.00 53.53 196 THR 3 C 1
ATOM 5244 O O . THR C 3 196 ? 231.080 271.494 338.486 1.00 53.53 196 THR 3 O 1
ATOM 5248 N N . ASN C 3 197 ? 229.839 269.643 338.140 1.00 52.50 197 ASN 3 N 1
ATOM 5249 C CA . ASN C 3 197 ? 229.598 269.368 339.553 1.00 52.50 197 ASN 3 CA 1
ATOM 5250 C C . ASN C 3 197 ? 228.706 268.142 339.673 1.00 52.50 197 ASN 3 C 1
ATOM 5251 O O . ASN C 3 197 ? 228.007 267.777 338.727 1.00 52.50 197 ASN 3 O 1
ATOM 5256 N N . ILE C 3 198 ? 228.713 267.531 340.856 1.00 52.03 198 ILE 3 N 1
ATOM 5257 C CA . ILE C 3 198 ? 227.675 266.568 341.207 1.00 52.03 198 ILE 3 CA 1
ATOM 5258 C C . ILE C 3 198 ? 226.489 267.333 341.779 1.00 52.03 198 ILE 3 C 1
ATOM 5259 O O . ILE C 3 198 ? 226.638 268.123 342.718 1.00 52.03 198 ILE 3 O 1
ATOM 5264 N N . VAL C 3 199 ? 225.308 267.120 341.206 1.00 49.74 199 VAL 3 N 1
ATOM 5265 C CA . VAL C 3 199 ? 224.091 267.807 341.623 1.00 49.74 199 VAL 3 CA 1
ATOM 5266 C C . VAL C 3 199 ? 223.027 266.762 341.927 1.00 49.74 199 VAL 3 C 1
ATOM 5267 O O . VAL C 3 199 ? 222.737 265.904 341.087 1.00 49.74 199 VAL 3 O 1
ATOM 5271 N N . VAL C 3 200 ? 222.446 266.838 343.120 1.00 47.08 200 VAL 3 N 1
ATOM 5272 C CA . VAL C 3 200 ? 221.447 265.866 343.559 1.00 47.08 200 VAL 3 CA 1
ATOM 5273 C C . VAL C 3 200 ? 220.229 266.588 344.121 1.00 47.08 200 VAL 3 C 1
ATOM 5274 O O . VAL C 3 200 ? 220.344 267.734 344.578 1.00 47.08 200 VAL 3 O 1
ATOM 5278 N N . PRO C 3 201 ? 219.051 265.970 344.104 1.00 46.00 201 PRO 3 N 1
ATOM 5279 C CA . PRO C 3 201 ? 217.892 266.563 344.775 1.00 46.00 201 PRO 3 CA 1
ATOM 5280 C C . PRO C 3 201 ? 217.997 266.401 346.283 1.00 46.00 201 PRO 3 C 1
ATOM 5281 O O . PRO C 3 201 ? 218.961 265.855 346.819 1.00 46.00 201 PRO 3 O 1
ATOM 5285 N N . ALA C 3 202 ? 216.972 266.892 346.970 1.00 46.55 202 ALA 3 N 1
ATOM 5286 C CA . ALA C 3 202 ? 216.862 266.652 348.400 1.00 46.55 202 ALA 3 CA 1
ATOM 5287 C C . ALA C 3 202 ? 216.634 265.168 348.665 1.00 46.55 202 ALA 3 C 1
ATOM 5288 O O . ALA C 3 202 ? 216.110 264.438 347.821 1.00 46.55 202 ALA 3 O 1
ATOM 5290 N N . ASP C 3 203 ? 217.054 264.723 349.849 1.00 47.88 203 ASP 3 N 1
ATOM 5291 C CA . ASP C 3 203 ? 216.919 263.340 350.300 1.00 47.88 203 ASP 3 CA 1
ATOM 5292 C C . ASP C 3 203 ? 217.689 262.357 349.429 1.00 47.88 203 ASP 3 C 1
ATOM 5293 O O . ASP C 3 203 ? 217.300 261.192 349.317 1.00 47.88 203 ASP 3 O 1
ATOM 5298 N N . VAL C 3 204 ? 218.772 262.804 348.800 1.00 48.05 204 VAL 3 N 1
ATOM 5299 C CA . VAL C 3 204 ? 219.683 261.939 348.063 1.00 48.05 204 VAL 3 CA 1
ATOM 5300 C C . VAL C 3 204 ? 221.083 262.159 348.612 1.00 48.05 204 VAL 3 C 1
ATOM 5301 O O . VAL C 3 204 ? 221.510 263.303 348.799 1.00 48.05 204 VAL 3 O 1
ATOM 5305 N N . GLN C 3 205 ? 221.792 261.067 348.882 1.00 51.62 205 GLN 3 N 1
ATOM 5306 C CA . GLN C 3 205 ? 223.155 261.178 349.379 1.00 51.62 205 GLN 3 CA 1
ATOM 5307 C C . GLN C 3 205 ? 224.044 261.837 348.334 1.00 51.62 205 GLN 3 C 1
ATOM 5308 O O . GLN C 3 205 ? 224.105 261.398 347.183 1.00 51.62 205 GLN 3 O 1
ATOM 5314 N N . SER C 3 206 ? 224.732 262.905 348.740 1.00 55.46 206 SER 3 N 1
ATOM 5315 C CA . SER C 3 206 ? 225.604 263.619 347.817 1.00 55.46 206 SER 3 CA 1
ATOM 5316 C C . SER C 3 206 ? 226.913 262.880 347.574 1.00 55.46 206 SER 3 C 1
ATOM 5317 O O . SER C 3 206 ? 227.506 263.019 346.500 1.00 55.46 206 SER 3 O 1
ATOM 5320 N N . SER C 3 207 ? 227.376 262.097 348.544 1.00 56.55 207 SER 3 N 1
ATOM 5321 C CA . SER C 3 207 ? 228.608 261.336 348.388 1.00 56.55 207 SER 3 CA 1
ATOM 5322 C C . SER C 3 207 ? 228.321 260.050 347.624 1.00 56.55 207 SER 3 C 1
ATOM 5323 O O . SER C 3 207 ? 227.485 259.244 348.045 1.00 56.55 207 SER 3 O 1
ATOM 5326 N N . CYS C 3 208 ? 229.012 259.858 346.504 1.00 56.62 208 CYS 3 N 1
ATOM 5327 C CA . CYS C 3 208 ? 228.869 258.674 345.671 1.00 56.62 208 CYS 3 CA 1
ATOM 5328 C C . CYS C 3 208 ? 230.246 258.071 345.428 1.00 56.62 208 CYS 3 C 1
ATOM 5329 O O . CYS C 3 208 ? 231.266 258.598 345.879 1.00 56.62 208 CYS 3 O 1
ATOM 5332 N N . ASP C 3 209 ? 230.275 256.957 344.701 1.00 54.93 209 ASP 3 N 1
ATOM 5333 C CA . ASP C 3 209 ? 231.515 256.245 344.434 1.00 54.93 209 ASP 3 CA 1
ATOM 5334 C C . ASP C 3 209 ? 231.600 255.889 342.960 1.00 54.93 209 ASP 3 C 1
ATOM 5335 O O . ASP C 3 209 ? 230.579 255.653 342.309 1.00 54.93 209 ASP 3 O 1
ATOM 5340 N N . ILE C 3 210 ? 232.824 255.844 342.443 1.00 52.36 210 ILE 3 N 1
ATOM 5341 C CA . ILE C 3 210 ? 233.099 255.461 341.065 1.00 52.36 210 ILE 3 CA 1
ATOM 5342 C C . ILE C 3 210 ? 234.039 254.266 341.075 1.00 52.36 210 ILE 3 C 1
ATOM 5343 O O . ILE C 3 210 ? 235.021 254.243 341.825 1.00 52.36 210 ILE 3 O 1
ATOM 5348 N N . LEU C 3 211 ? 233.730 253.269 340.253 1.00 50.18 211 LEU 3 N 1
ATOM 5349 C CA . LEU C 3 211 ? 234.570 252.093 340.076 1.00 50.18 211 LEU 3 CA 1
ATOM 5350 C C . LEU C 3 211 ? 235.297 252.195 338.743 1.00 50.18 211 LEU 3 C 1
ATOM 5351 O O . LEU C 3 211 ? 234.690 252.551 337.729 1.00 50.18 211 LEU 3 O 1
ATOM 5356 N N . CYS C 3 212 ? 236.588 251.880 338.746 1.00 49.69 212 CYS 3 N 1
ATOM 5357 C CA . CYS C 3 212 ? 237.406 251.922 337.542 1.00 49.69 212 CYS 3 CA 1
ATOM 5358 C C . CYS C 3 212 ? 237.853 250.519 337.152 1.00 49.69 212 CYS 3 C 1
ATOM 5359 O O . CYS C 3 212 ? 238.295 249.738 337.999 1.00 49.69 212 CYS 3 O 1
ATOM 5362 N N . PHE C 3 213 ? 237.741 250.208 335.864 1.00 49.02 213 PHE 3 N 1
ATOM 5363 C CA . PHE C 3 213 ? 238.177 248.934 335.314 1.00 49.02 213 PHE 3 CA 1
ATOM 5364 C C . PHE C 3 213 ? 239.278 249.169 334.289 1.00 49.02 213 PHE 3 C 1
ATOM 5365 O O . PHE C 3 213 ? 239.322 250.214 333.635 1.00 49.02 213 PHE 3 O 1
ATOM 5373 N N . VAL C 3 214 ? 240.168 248.191 334.152 1.00 48.95 214 VAL 3 N 1
ATOM 5374 C CA . VAL C 3 214 ? 241.269 248.263 333.200 1.00 48.95 214 VAL 3 CA 1
ATOM 5375 C C . VAL C 3 214 ? 241.340 246.955 332.428 1.00 48.95 214 VAL 3 C 1
ATOM 5376 O O . VAL C 3 214 ? 241.034 245.885 332.965 1.00 48.95 214 VAL 3 O 1
ATOM 5380 N N . SER C 3 215 ? 241.711 247.049 331.155 1.00 51.62 215 SER 3 N 1
ATOM 5381 C CA . SER C 3 215 ? 241.920 245.878 330.320 1.00 51.62 215 SER 3 CA 1
ATOM 5382 C C . SER C 3 215 ? 242.726 246.292 329.101 1.00 51.62 215 SER 3 C 1
ATOM 5383 O O . SER C 3 215 ? 242.748 247.466 328.726 1.00 51.62 215 SER 3 O 1
ATOM 5386 N N . ALA C 3 216 ? 243.387 245.316 328.492 1.00 54.94 216 ALA 3 N 1
ATOM 5387 C CA . ALA C 3 216 ? 244.131 245.569 327.270 1.00 54.94 216 ALA 3 CA 1
ATOM 5388 C C . ALA C 3 216 ? 243.188 245.671 326.079 1.00 54.94 216 ALA 3 C 1
ATOM 5389 O O . ALA C 3 216 ? 242.140 245.022 326.029 1.00 54.94 216 ALA 3 O 1
ATOM 5391 N N . CYS C 3 217 ? 243.567 246.498 325.111 1.00 59.35 217 CYS 3 N 1
ATOM 5392 C CA . CYS C 3 217 ? 242.804 246.626 323.877 1.00 59.35 217 CYS 3 CA 1
ATOM 5393 C C . CYS C 3 217 ? 243.249 245.542 322.895 1.00 59.35 217 CYS 3 C 1
ATOM 5394 O O . CYS C 3 217 ? 243.998 244.626 323.240 1.00 59.35 217 CYS 3 O 1
ATOM 5397 N N . ASN C 3 218 ? 242.788 245.638 321.647 1.00 62.94 218 ASN 3 N 1
ATOM 5398 C CA . ASN C 3 218 ? 243.042 244.581 320.673 1.00 62.94 218 ASN 3 CA 1
ATOM 5399 C C . ASN C 3 218 ? 244.464 244.600 320.127 1.00 62.94 218 ASN 3 C 1
ATOM 5400 O O . ASN C 3 218 ? 244.897 243.603 319.541 1.00 62.94 218 ASN 3 O 1
ATOM 5405 N N . ASP C 3 219 ? 245.198 245.697 320.301 1.00 61.90 219 ASP 3 N 1
ATOM 5406 C CA . ASP C 3 219 ? 246.541 245.828 319.756 1.00 61.90 219 ASP 3 CA 1
ATOM 5407 C C . ASP C 3 219 ? 247.630 245.562 320.790 1.00 61.90 219 ASP 3 C 1
ATOM 5408 O O . ASP C 3 219 ? 248.790 245.920 320.560 1.00 61.90 219 ASP 3 O 1
ATOM 5413 N N . PHE C 3 220 ? 247.285 244.946 321.914 1.00 56.69 220 PHE 3 N 1
ATOM 5414 C CA . PHE C 3 220 ? 248.228 244.762 323.004 1.00 56.69 220 PHE 3 CA 1
ATOM 5415 C C . PHE C 3 220 ? 249.084 243.520 322.785 1.00 56.69 220 PHE 3 C 1
ATOM 5416 O O . PHE C 3 220 ? 248.628 242.513 322.238 1.00 56.69 220 PHE 3 O 1
ATOM 5424 N N . SER C 3 221 ? 250.340 243.598 323.223 1.00 56.13 221 SER 3 N 1
ATOM 5425 C CA . SER C 3 221 ? 251.253 242.469 323.120 1.00 56.13 221 SER 3 CA 1
ATOM 5426 C C . SER C 3 221 ? 252.336 242.588 324.182 1.00 56.13 221 SER 3 C 1
ATOM 5427 O O . SER C 3 221 ? 252.576 243.668 324.726 1.00 56.13 221 SER 3 O 1
ATOM 5430 N N . VAL C 3 222 ? 252.988 241.461 324.468 1.00 53.44 222 VAL 3 N 1
ATOM 5431 C CA . VAL C 3 222 ? 254.047 241.375 325.465 1.00 53.44 222 VAL 3 CA 1
ATOM 5432 C C . VAL C 3 222 ? 255.198 240.562 324.891 1.00 53.44 222 VAL 3 C 1
ATOM 5433 O O . VAL C 3 222 ? 255.020 239.782 323.951 1.00 53.44 222 VAL 3 O 1
ATOM 5437 N N . ARG C 3 223 ? 256.386 240.735 325.472 1.00 50.67 223 ARG 3 N 1
ATOM 5438 C CA . ARG C 3 223 ? 257.594 240.090 324.974 1.00 50.67 223 ARG 3 CA 1
ATOM 5439 C C . ARG C 3 223 ? 258.513 239.725 326.133 1.00 50.67 223 ARG 3 C 1
ATOM 5440 O O . ARG C 3 223 ? 258.390 240.253 327.240 1.00 50.67 223 ARG 3 O 1
ATOM 5448 N N . MET C 3 224 ? 259.453 238.819 325.849 1.00 51.75 224 MET 3 N 1
ATOM 5449 C CA . MET C 3 224 ? 260.522 238.447 326.773 1.00 51.75 224 MET 3 CA 1
ATOM 5450 C C . MET C 3 224 ? 260.011 237.890 328.096 1.00 51.75 224 MET 3 C 1
ATOM 5451 O O . MET C 3 224 ? 260.095 238.557 329.132 1.00 51.75 224 MET 3 O 1
ATOM 5456 N N . LEU C 3 225 ? 259.434 236.692 328.046 1.00 50.63 225 LEU 3 N 1
ATOM 5457 C CA . LEU C 3 225 ? 259.010 235.971 329.240 1.00 50.63 225 LEU 3 CA 1
ATOM 5458 C C . LEU C 3 225 ? 260.048 236.048 330.355 1.00 50.63 225 LEU 3 C 1
ATOM 5459 O O . LEU C 3 225 ? 261.255 235.983 330.112 1.00 50.63 225 LEU 3 O 1
ATOM 5464 N N . LYS C 3 226 ? 259.566 236.186 331.589 1.00 49.78 226 LYS 3 N 1
ATOM 5465 C CA . LYS C 3 226 ? 260.416 236.220 332.770 1.00 49.78 226 LYS 3 CA 1
ATOM 5466 C C . LYS C 3 226 ? 259.629 235.693 333.962 1.00 49.78 226 LYS 3 C 1
ATOM 5467 O O . LYS C 3 226 ? 258.411 235.515 333.900 1.00 49.78 226 LYS 3 O 1
ATOM 5473 N N . ASP C 3 227 ? 260.340 235.438 335.057 1.00 51.87 227 ASP 3 N 1
ATOM 5474 C CA . ASP C 3 227 ? 259.700 235.025 336.297 1.00 51.87 227 ASP 3 CA 1
ATOM 5475 C C . ASP C 3 227 ? 259.099 236.230 337.010 1.00 51.87 227 ASP 3 C 1
ATOM 5476 O O . ASP C 3 227 ? 259.713 237.297 337.080 1.00 51.87 227 ASP 3 O 1
ATOM 5481 N N . THR C 3 228 ? 257.890 236.056 337.533 1.00 50.19 228 THR 3 N 1
ATOM 5482 C CA . THR C 3 228 ? 257.200 237.162 338.180 1.00 50.19 228 THR 3 CA 1
ATOM 5483 C C . THR C 3 228 ? 257.860 237.495 339.516 1.00 50.19 228 THR 3 C 1
ATOM 5484 O O . THR C 3 228 ? 258.379 236.604 340.195 1.00 50.19 228 THR 3 O 1
ATOM 5488 N N . PRO C 3 229 ? 257.873 238.767 339.914 1.00 48.36 229 PRO 3 N 1
ATOM 5489 C CA . PRO C 3 229 ? 258.389 239.138 341.234 1.00 48.36 229 PRO 3 CA 1
ATOM 5490 C C . PRO C 3 229 ? 257.363 239.071 342.354 1.00 48.36 229 PRO 3 C 1
ATOM 5491 O O . PRO C 3 229 ? 257.651 239.546 343.456 1.00 48.36 229 PRO 3 O 1
ATOM 5495 N N . PHE C 3 230 ? 256.184 238.502 342.109 1.00 48.92 230 PHE 3 N 1
ATOM 5496 C CA . PHE C 3 230 ? 255.110 238.516 343.090 1.00 48.92 230 PHE 3 CA 1
ATOM 5497 C C . PHE C 3 230 ? 255.029 237.250 343.928 1.00 48.92 230 PHE 3 C 1
ATOM 5498 O O . PHE C 3 230 ? 254.359 237.260 344.964 1.00 48.92 230 PHE 3 O 1
ATOM 5506 N N . ILE C 3 231 ? 255.688 236.171 343.518 1.00 48.64 231 ILE 3 N 1
ATOM 5507 C CA . ILE C 3 231 ? 255.680 234.915 344.256 1.00 48.64 231 ILE 3 CA 1
ATOM 5508 C C . ILE C 3 231 ? 257.119 234.551 344.598 1.00 48.64 231 ILE 3 C 1
ATOM 5509 O O . ILE C 3 231 ? 258.026 234.738 343.779 1.00 48.64 231 ILE 3 O 1
ATOM 5514 N N . ARG C 3 232 ? 257.332 234.081 345.825 1.00 49.18 232 ARG 3 N 1
ATOM 5515 C CA . ARG C 3 232 ? 258.662 233.740 346.304 1.00 49.18 232 ARG 3 CA 1
ATOM 5516 C C . ARG C 3 232 ? 258.554 232.601 347.307 1.00 49.18 232 ARG 3 C 1
ATOM 5517 O O . ARG C 3 232 ? 257.460 232.173 347.680 1.00 49.18 232 ARG 3 O 1
ATOM 5525 N N . GLN C 3 233 ? 259.708 232.111 347.746 1.00 48.63 233 GLN 3 N 1
ATOM 5526 C CA . GLN C 3 233 ? 259.754 230.906 348.559 1.00 48.63 233 GLN 3 CA 1
ATOM 5527 C C . GLN C 3 233 ? 261.013 230.921 349.410 1.00 48.63 233 GLN 3 C 1
ATOM 5528 O O . GLN C 3 233 ? 262.003 231.574 349.075 1.00 48.63 233 GLN 3 O 1
ATOM 5534 N N . ASP C 3 234 ? 260.963 230.179 350.510 1.00 49.30 234 ASP 3 N 1
ATOM 5535 C CA . ASP C 3 234 ? 262.126 229.944 351.353 1.00 49.30 234 ASP 3 CA 1
ATOM 5536 C C . ASP C 3 234 ? 262.485 228.476 351.485 1.00 49.30 234 ASP 3 C 1
ATOM 5537 O O . ASP C 3 234 ? 263.671 228.145 351.511 1.00 49.30 234 ASP 3 O 1
ATOM 5542 N N . THR C 3 235 ? 261.495 227.592 351.571 1.00 47.93 235 THR 3 N 1
ATOM 5543 C CA . THR C 3 235 ? 261.715 226.156 351.579 1.00 47.93 235 THR 3 CA 1
ATOM 5544 C C . THR C 3 235 ? 260.595 225.508 350.783 1.00 47.93 235 THR 3 C 1
ATOM 5545 O O . THR C 3 235 ? 259.613 226.159 350.421 1.00 47.93 235 THR 3 O 1
ATOM 5549 N N . PHE C 3 236 ? 260.754 224.219 350.506 1.00 47.65 236 PHE 3 N 1
ATOM 5550 C CA . PHE C 3 236 ? 259.704 223.484 349.819 1.00 47.65 236 PHE 3 CA 1
ATOM 5551 C C . PHE C 3 236 ? 258.444 223.438 350.674 1.00 47.65 236 PHE 3 C 1
ATOM 5552 O O . PHE C 3 236 ? 258.501 223.377 351.904 1.00 47.65 236 PHE 3 O 1
ATOM 5560 N N . TYR C 3 237 ? 257.295 223.479 350.009 1.00 47.85 237 TYR 3 N 1
ATOM 5561 C CA . TYR C 3 237 ? 256.014 223.376 350.695 1.00 47.85 237 TYR 3 CA 1
ATOM 5562 C C . TYR C 3 237 ? 255.671 221.920 350.986 1.00 47.85 237 TYR 3 C 1
ATOM 5563 O O . TYR C 3 237 ? 255.688 221.054 350.111 1.00 47.85 237 TYR 3 O 1
ATOM 5572 N N . GLN C 3 238 ? 255.399 221.689 352.265 1.00 30.00 238 GLN 3 N 1
ATOM 5573 C CA . GLN C 3 238 ? 255.061 220.327 352.726 1.00 30.00 238 GLN 3 CA 1
ATOM 5574 C C . GLN C 3 238 ? 253.570 220.301 353.066 1.00 30.00 238 GLN 3 C 1
ATOM 5575 O O . GLN C 3 238 ? 252.984 219.216 352.936 1.00 30.00 238 GLN 3 O 1
ATOM 5581 N N . TYR D 4 1 ? 266.905 217.188 311.657 1.00 83.49 27 TYR 4 N 1
ATOM 5582 C CA . TYR D 4 1 ? 266.595 217.818 310.349 1.00 83.49 27 TYR 4 CA 1
ATOM 5583 C C . TYR D 4 1 ? 265.559 218.923 310.555 1.00 83.49 27 TYR 4 C 1
ATOM 5584 O O . TYR D 4 1 ? 265.400 219.386 311.698 1.00 83.49 27 TYR 4 O 1
ATOM 5593 N N . THR D 4 2 ? 264.883 219.327 309.478 1.00 81.71 28 THR 4 N 1
ATOM 5594 C CA . THR D 4 2 ? 263.843 220.381 309.581 1.00 81.71 28 THR 4 CA 1
ATOM 5595 C C . THR D 4 2 ? 262.754 219.897 310.543 1.00 81.71 28 THR 4 C 1
ATOM 5596 O O . THR D 4 2 ? 262.624 220.500 311.623 1.00 81.71 28 THR 4 O 1
ATOM 5600 N N . ASN D 4 3 ? 262.007 218.858 310.168 1.00 77.71 29 ASN 4 N 1
ATOM 5601 C CA . ASN D 4 3 ? 260.994 218.282 311.093 1.00 77.71 29 ASN 4 CA 1
ATOM 5602 C C . ASN D 4 3 ? 260.722 216.825 310.715 1.00 77.71 29 ASN 4 C 1
ATOM 5603 O O . ASN D 4 3 ? 260.113 216.601 309.661 1.00 77.71 29 ASN 4 O 1
ATOM 5608 N N . ILE D 4 4 ? 261.191 215.890 311.536 1.00 66.37 30 ILE 4 N 1
ATOM 5609 C CA . ILE D 4 4 ? 260.941 214.442 311.323 1.00 66.37 30 ILE 4 CA 1
ATOM 5610 C C . ILE D 4 4 ? 260.761 213.888 312.732 1.00 66.37 30 ILE 4 C 1
ATOM 5611 O O . ILE D 4 4 ? 261.610 214.187 313.585 1.00 66.37 30 ILE 4 O 1
ATOM 5616 N N . ASN D 4 5 ? 259.690 213.143 312.981 1.00 58.88 31 ASN 4 N 1
ATOM 5617 C CA . ASN D 4 5 ? 259.539 212.530 314.322 1.00 58.88 31 ASN 4 CA 1
ATOM 5618 C C . ASN D 4 5 ? 260.408 211.275 314.391 1.00 58.88 31 ASN 4 C 1
ATOM 5619 O O . ASN D 4 5 ? 260.296 210.439 313.491 1.00 58.88 31 ASN 4 O 1
ATOM 5624 N N . TYR D 4 6 ? 261.248 211.170 315.412 1.00 53.77 32 TYR 4 N 1
ATOM 5625 C CA . TYR D 4 6 ? 262.129 210.025 315.585 1.00 53.77 32 TYR 4 CA 1
ATOM 5626 C C . TYR D 4 6 ? 261.524 208.924 316.442 1.00 53.77 32 TYR 4 C 1
ATOM 5627 O O . TYR D 4 6 ? 262.133 207.860 316.576 1.00 53.77 32 TYR 4 O 1
ATOM 5636 N N . TYR D 4 7 ? 260.350 209.146 317.022 1.00 51.35 33 TYR 4 N 1
ATOM 5637 C CA . TYR D 4 7 ? 259.755 208.204 317.954 1.00 51.35 33 TYR 4 CA 1
ATOM 5638 C C . TYR D 4 7 ? 258.317 207.905 317.557 1.00 51.35 33 TYR 4 C 1
ATOM 5639 O O . TYR D 4 7 ? 257.658 208.693 316.875 1.00 51.35 33 TYR 4 O 1
ATOM 5648 N N . LYS D 4 8 ? 257.836 206.747 318.000 1.00 52.01 34 LYS 4 N 1
ATOM 5649 C CA . LYS D 4 8 ? 256.510 206.271 317.640 1.00 52.01 34 LYS 4 CA 1
ATOM 5650 C C . LYS D 4 8 ? 255.406 206.836 318.523 1.00 52.01 34 LYS 4 C 1
ATOM 5651 O O . LYS D 4 8 ? 254.228 206.614 318.228 1.00 52.01 34 LYS 4 O 1
ATOM 5657 N N . ASP D 4 9 ? 255.748 207.563 319.581 1.00 52.52 35 ASP 4 N 1
ATOM 5658 C CA . ASP D 4 9 ? 254.766 208.110 320.504 1.00 52.52 35 ASP 4 CA 1
ATOM 5659 C C . ASP D 4 9 ? 254.636 209.614 320.307 1.00 52.52 35 ASP 4 C 1
ATOM 5660 O O . ASP D 4 9 ? 255.634 210.315 320.120 1.00 52.52 35 ASP 4 O 1
ATOM 5665 N N . ALA D 4 10 ? 253.395 210.104 320.348 1.00 52.12 36 ALA 4 N 1
ATOM 5666 C CA . ALA D 4 10 ? 253.152 211.530 320.164 1.00 52.12 36 ALA 4 CA 1
ATOM 5667 C C . ALA D 4 10 ? 253.744 212.359 321.296 1.00 52.12 36 ALA 4 C 1
ATOM 5668 O O . ALA D 4 10 ? 254.134 213.511 321.076 1.00 52.12 36 ALA 4 O 1
ATOM 5670 N N . ALA D 4 11 ? 253.819 211.801 322.506 1.00 51.03 37 ALA 4 N 1
ATOM 5671 C CA . ALA D 4 11 ? 254.375 212.547 323.630 1.00 51.03 37 ALA 4 CA 1
ATOM 5672 C C . ALA D 4 11 ? 255.851 212.856 323.427 1.00 51.03 37 ALA 4 C 1
ATOM 5673 O O . ALA D 4 11 ? 256.387 213.769 324.063 1.00 51.03 37 ALA 4 O 1
ATOM 5675 N N . SER D 4 12 ? 256.524 212.107 322.553 1.00 51.17 38 SER 4 N 1
ATOM 5676 C CA . SER D 4 12 ? 257.939 212.341 322.298 1.00 51.17 38 SER 4 CA 1
ATOM 5677 C C . SER D 4 12 ? 258.181 213.567 321.430 1.00 51.17 38 SER 4 C 1
ATOM 5678 O O . SER D 4 12 ? 259.309 214.066 321.391 1.00 51.17 38 SER 4 O 1
ATOM 5681 N N . ASN D 4 13 ? 257.158 214.062 320.743 1.00 51.43 39 ASN 4 N 1
ATOM 5682 C CA . ASN D 4 13 ? 257.337 215.168 319.820 1.00 51.43 39 ASN 4 CA 1
ATOM 5683 C C . ASN D 4 13 ? 257.703 216.446 320.568 1.00 51.43 39 ASN 4 C 1
ATOM 5684 O O . ASN D 4 13 ? 257.445 216.598 321.764 1.00 51.43 39 ASN 4 O 1
ATOM 5689 N N . SER D 4 14 ? 258.330 217.367 319.844 1.00 50.85 40 SER 4 N 1
ATOM 5690 C CA . SER D 4 14 ? 258.671 218.660 320.410 1.00 50.85 40 SER 4 CA 1
ATOM 5691 C C . SER D 4 14 ? 257.413 219.512 320.578 1.00 50.85 40 SER 4 C 1
ATOM 5692 O O . SER D 4 14 ? 256.300 219.106 320.237 1.00 50.85 40 SER 4 O 1
ATOM 5695 N N . ALA D 4 15 ? 257.606 220.716 321.107 1.00 52.28 41 ALA 4 N 1
ATOM 5696 C CA . ALA D 4 15 ? 256.485 221.581 321.441 1.00 52.28 41 ALA 4 CA 1
ATOM 5697 C C . ALA D 4 15 ? 255.745 222.036 320.186 1.00 52.28 41 ALA 4 C 1
ATOM 5698 O O . ALA D 4 15 ? 256.272 222.008 319.072 1.00 52.28 41 ALA 4 O 1
ATOM 5700 N N . ASN D 4 16 ? 254.498 222.460 320.386 1.00 53.54 42 ASN 4 N 1
ATOM 5701 C CA . ASN D 4 16 ? 253.648 222.950 319.301 1.00 53.54 42 ASN 4 CA 1
ATOM 5702 C C . ASN D 4 16 ? 253.933 224.432 319.104 1.00 53.54 42 ASN 4 C 1
ATOM 5703 O O . ASN D 4 16 ? 253.390 225.290 319.800 1.00 53.54 42 ASN 4 O 1
ATOM 5708 N N . ARG D 4 17 ? 254.795 224.736 318.141 1.00 53.63 43 ARG 4 N 1
ATOM 5709 C CA . ARG D 4 17 ? 255.154 226.117 317.848 1.00 53.63 43 ARG 4 CA 1
ATOM 5710 C C . ARG D 4 17 ? 255.155 226.375 316.346 1.00 53.63 43 ARG 4 C 1
ATOM 5711 O O . ARG D 4 17 ? 254.228 225.982 315.640 1.00 53.63 43 ARG 4 O 1
#

Nearest PDB structures (foldseek):
  7dpf-assembly1_2  TM=9.901E-01  e=2.510E-50  Coxsackievirus B1
  4gb3-assembly1_2  TM=9.887E-01  e=2.751E-47  Coxsackievirus B3
  7vxh-assembly1_B  TM=9.884E-01  e=5.226E-47  Coxsackievirus B3
  7vy0-assembly1_B  TM=9.910E-01  e=8.834E-47  Coxsackievirus B3
  3jd7-assembly1_2  TM=9.860E-01  e=1.150E-45  Coxsackievirus B3

Foldseek 3Di:
DDDPVCVDLQNLFQDKDWQDKDKFKQPFQQRKDKDQDDRQRDQPNLLSQQQFFWKFFKKKKWKDKDKDFDDADDPDDDDDWWKKKKWWAAPPGDDDDTQPGPSVVCPPTDMDIDIPPDGIDMDIGHGDAPDPTQGSWDQAALDPVRDDDGMDLSRRRGGMMMMHIPDRDDRTMMMMMMTMIIGTHPMDGHHGDDGDDFGQDDRGHRDGDDDDPDDDDDDPPDD/DDWDFFQPEIDDDDPPQPEAEWPPDFADADDPVQDDDDDDKDFPGSQAQGKDWFDKDWQALQFFWWKAQPLLLCCPPGVSVVLLQQFQKKWWWKKKKKFWAFDLQKWFKKKKFKDFPQQFQFLANVDEADPVQVHVHSDIHGADCDFDHNVDPHHQGRNRCCRRRNHGNVPRVVGGIDMATNNPHGMHIYIHYTDDPGSIHRSPVDRGIMIMMGIPTGMDGDPPGDRTIIMMMMMGIHRMIGHHGDDGDPD/DDDDDDDPPPPDDDPPDDDDDDDPDPPDDDDDDDDDPDDDDDLQVQQFDKDWWQQQPDVVPVPDVVSQWQKFFFDPDFFDWRGKDFPQLQADNRNCPTSNNVSQLQFWKKAAKKKKKKFWFFDLQKKFKKKKAWDFDPDDADDTVVSRVVHDIDIDICNVPRMDIDIGGTDFPDRIATSHDDPNTGGTMIIMITHGGIDGDPPGHRMTTMIMIMHGDPPMDGHHGDDGPPDDDDDDDD/DVDDDPDPDPVSHDDDD

Sequence (729 aa):
YHSRSESSIENFLCRAACVYYATYTNNSEKGYAEWVINTRQVAQLRRKLELFTYLRFDLELTFVITSAQQPSTATSVDAPVQTHQIMYVPPGGPVPTKVTDYAWQTSTNPSVFWTEGNAPPRMSIPFISIGNAYSCFYDGWTQFSRNGVYGINTLNNMGTLYMRHVNEAGQGPIKSTVRIYFKPKHVKAWVPRPPRLCQYEKQKNVNFTPTGVTTTRVGITTTVRSITLGNSTITTQECANVVVGYGVWPEYLKDNEATAEDQPTQPDVATCRFYTLESVQWMKNSAGWWWKLPDALSQMGLFGQNMQYHYLGRTGYTIHVQCNASKFHQGCLLVVCVPEAEMGCSNLNNTPEFAELSGGDTARMFTDTQIGETNSKKVQTAVWNAGMGVGVGNLTIYPHQWINLRTNNSATIVMPYINSVPMDNMFRHNNLTLMIIPFVPLNYSEGSSPYVPITVTIAPMCAEYNGLRLASSQGLPVMTTPGSTQFLTSDDFQSPSAMPQFDVTPEMQIPGRVNNLMEIAEVDSVVPVNNTEANVNSLKAYQIPVQSNSDNGKQVFGFPLQPGANGVLNRTLLGEILNYYTHWSGSIKLTFMFCGSAMATGKFLLAYSPPGAGVPKNRKDAMLGTHVIWDVGLQSSCVLCVPWISQTHYRYVVEDEYTAAGYITCWYQTNIVVPADVQSSCDILCFVSACNDFSVRMLKDTPFIRQDTFYQYTNINYYKDAASNSANR

B-factor: mean 52.45, std 7.44, range [30.0, 89.07]